Protein AF-0000000079569347 (afdb_homodimer)

pLDDT: mean 88.01, std 17.44, range [25.47, 98.62]

Sequence (508 aa):
MAQTDPQAAAAAAATPTTTPAMPAMPTMPTDDAAIAALTALLGGRDAVSILDLGGGTGVYAVPLARLGHRVDVLDQSPDALATLRRRAQSAGVDHLVHGQVADLDALDGPLAGRRDDVVLCHRVLEYVEDPLATLRAAAALLAPGGWMSVIAANRDGAVLSRIVSGRLGEAARIAAGDDAQGKSGRRFEIGQLEGLMAAAELQIDSARGLGLASELSPAEASTAEIKAVHEATCRRPALRDVSPFVHLIVRPAPMAQTDPQAAAAAAATPTTTPAMPAMPTMPTDDAAIAALTALLGGRDAVSILDLGGGTGVYAVPLARLGHRVDVLDQSPDALATLRRRAQSAGVDHLVHGQVADLDALDGPLAGRRDDVVLCHRVLEYVEDPLATLRAAAALLAPGGWMSVIAANRDGAVLSRIVSGRLGEAARIAAGDDAQGKSGRRFEIGQLEGLMAAAELQIDSARGLGLASELSPAEASTAEIKAVHEATCRRPALRDVSPFVHLIVRPAP

Solvent-accessible surface area (backbone atoms only — not comparable to full-atom values): 26622 Å² total; per-residue (Å²): 130,82,78,75,69,71,76,76,64,72,74,69,73,76,68,77,77,70,67,73,62,65,74,78,74,82,73,51,68,45,54,49,54,52,49,50,52,49,45,64,71,50,54,91,54,71,72,44,43,33,37,27,42,55,33,44,54,27,82,61,46,42,61,47,23,72,74,55,22,37,24,41,30,31,20,73,46,65,68,31,37,51,47,20,51,52,49,20,47,52,69,71,30,45,90,30,49,46,69,43,78,38,56,79,82,54,56,62,70,88,47,63,87,43,62,20,46,30,35,36,40,48,67,37,63,36,71,45,88,48,50,54,60,45,50,39,50,53,56,64,32,40,29,94,90,23,38,33,40,37,28,41,45,20,39,50,10,49,24,50,52,24,25,52,71,54,39,36,70,58,18,26,33,44,55,68,65,62,50,78,43,59,93,81,29,47,59,34,48,63,68,54,50,51,48,44,33,51,74,49,45,32,38,76,76,44,65,33,24,29,36,52,46,71,71,49,25,52,90,81,64,49,70,67,45,37,49,49,31,43,72,45,32,17,70,38,65,44,55,19,45,36,8,40,24,37,39,34,37,30,28,72,51,132,131,84,78,74,70,73,75,79,66,71,72,66,73,77,69,77,76,69,67,73,59,65,73,80,73,83,73,50,69,46,54,52,53,52,50,52,52,49,44,64,71,50,54,92,53,72,72,43,42,33,36,26,42,55,33,45,54,26,80,61,47,44,63,46,23,70,74,55,22,38,24,39,29,31,21,72,47,65,67,31,38,51,46,20,51,51,49,20,48,54,70,70,30,44,94,31,49,45,70,43,77,38,57,78,82,52,57,60,72,89,47,63,88,43,61,21,46,30,37,37,39,48,68,37,60,35,70,44,88,50,49,56,60,44,50,39,51,54,57,65,32,39,28,93,90,22,38,35,41,37,29,41,46,19,40,50,9,48,24,51,52,24,24,52,71,53,39,34,70,59,18,27,32,43,58,66,65,64,49,77,44,60,94,81,28,47,60,33,46,62,67,54,50,53,49,43,32,51,75,50,45,33,38,77,78,41,65,32,25,30,36,52,46,72,70,48,24,52,90,81,63,49,70,68,46,38,49,48,32,42,72,45,32,18,69,39,65,43,56,18,45,36,8,41,24,37,40,33,36,28,29,71,49,132

Secondary structure (DSSP, 8-state):
-----GGGSS------------------HHHHHHHHHHHHHHTTPPP-EEEEET-TTTTTHHHHHHTT-EEEEEES-HHHHHHHHHHHHHHT-TTTEEEEE--TT--TTTTTT--EEEEEEES-TTTSS-HHHHHHHHHTTEEEEEEEEEEEEBHHHHHHHHHHTT-HHHHHHHHTT----TTT---B-HHHHHHHHHHTTEEEEEEEEESHHHHHS-TT--HHHHHHHHHHHTT-HHHHTTSSEEEEEEEE--/-----GGGSS------------------HHHHHHHHHHHHHHTTPPP-EEEEET-TTTTTHHHHHHTT-EEEEEES-HHHHHHHHHHHHHHT-TTTEEEEE--TT--TTTTTT--EEEEEEES-TTTSS-HHHHHHHHHHTEEEEEEEEEEEEBHHHHHHHHHHTT-HHHHHHHHTT----TTT---B-HHHHHHHHHHTTEEEEEEEEESHHHHHS-TT--HHHHHHHHHHHTT-HHHHTTSSEEEEEEEE--

Radius of gyration: 31.96 Å; Cα contacts (8 Å, |Δi|>4): 952; chains: 2; bounding box: 66×131×98 Å

Organism: NCBI:txid1891644

Foldseek 3Di:
DPPPPVPVPPPPPPPPPPPPLPPDPDDALLLVVVLVVVCVVCPPPAAWEEEEEQCFQPSNPQVVLVVVYAYEYEHQDPVSVVNNCSNNVSSVRNVRYHYDYDDLLDLPDVLPPAETQEYEAEAPCQPHDDSLVSLLSRQNNHDVNHKYKYKFFALLLVLVLCVLVVVNVQSVCSVVVNDPSPPVGDHDQPVRVVVSCVSSQKDWPAKFAGCLCVRRPDPPDDSVRRVVVRVVQGRPVVSVRNHRMMITMIHHHD/DPPPPVPVPPPPPPPPPPPPLDPDPDDALLLVVVLVVVCVVCPPPAAWEEEEEQCFLPSNPQVVLVVVYAYEYEHQDPVSVVNNCSNNVSSVRNVRYHYDYDDLLDLPDVLPPAETQEYEAEAPCQPHDDSLVSLLSSQNNHDVNHKYKYKFFALLLVLVLCVLVVVNVQSVCSVVVNDPSPPVGDHDQPVRVVVSCVSSQKDWPAKFAGCLCVRRPDPPDDSVRRVVVRVVQGRPVVSVRNHRMMITMIHHHD

InterPro domains:
  IPR013217 Methyltransferase type 12 [PF08242] (51-147)
  IPR029063 S-adenosyl-L-methionine-dependent methyltransferase superfamily [G3DSA:3.40.50.150] (30-253)
  IPR029063 S-adenosyl-L-methionine-dependent methyltransferase superfamily [SSF53335] (33-212)

Structure (mmCIF, N/CA/C/O backbone):
data_AF-0000000079569347-model_v1
#
loop_
_entity.id
_entity.type
_entity.pdbx_description
1 polymer 'Methyltransferase domain-containing protein'
#
loop_
_atom_site.group_PDB
_atom_site.id
_atom_site.type_symbol
_atom_site.label_atom_id
_atom_site.label_alt_id
_atom_site.label_comp_id
_atom_site.label_asym_id
_atom_site.label_entity_id
_atom_site.label_seq_id
_atom_site.pdbx_PDB_ins_code
_atom_site.Cartn_x
_atom_site.Cartn_y
_atom_site.Cartn_z
_atom_site.occupancy
_atom_site.B_iso_or_equiv
_atom_site.auth_seq_id
_atom_site.auth_comp_id
_atom_site.auth_asym_id
_atom_site.auth_atom_id
_atom_site.pdbx_PDB_model_num
ATOM 1 N N . MET A 1 1 ? -42 64.312 49.156 1 25.47 1 MET A N 1
ATOM 2 C CA . MET A 1 1 ? -41.469 64.125 47.812 1 25.47 1 MET A CA 1
ATOM 3 C C . MET A 1 1 ? -40.125 63.406 47.875 1 25.47 1 MET A C 1
ATOM 5 O O . MET A 1 1 ? -39.125 63.938 48.312 1 25.47 1 MET A O 1
ATOM 9 N N . ALA A 1 2 ? -40.438 62.062 48.25 1 42.25 2 ALA A N 1
ATOM 10 C CA . ALA A 1 2 ? -39.406 61 48.375 1 42.25 2 ALA A CA 1
ATOM 11 C C . ALA A 1 2 ? -38.438 61.062 47.219 1 42.25 2 ALA A C 1
ATOM 13 O O . ALA A 1 2 ? -38.812 61.062 46.062 1 42.25 2 ALA A O 1
ATOM 14 N N . GLN A 1 3 ? -37.281 61.781 47.375 1 32.91 3 GLN A N 1
ATOM 15 C CA . GLN A 1 3 ? -36.219 61.938 46.406 1 32.91 3 GLN A CA 1
ATOM 16 C C . GLN A 1 3 ? -35.75 60.562 45.906 1 32.91 3 GLN A C 1
ATOM 18 O O . GLN A 1 3 ? -35.281 59.719 46.688 1 32.91 3 GLN A O 1
ATOM 23 N N . THR A 1 4 ? -36.406 60.031 44.875 1 41.34 4 THR A N 1
ATOM 24 C CA . THR A 1 4 ? -36.031 58.812 44.156 1 41.34 4 THR A CA 1
ATOM 25 C C . THR A 1 4 ? -34.594 58.938 43.625 1 41.34 4 THR A C 1
ATOM 27 O O . THR A 1 4 ? -34.281 59.875 42.906 1 41.34 4 THR A O 1
ATOM 30 N N . ASP A 1 5 ? -33.594 58.562 44.375 1 41.78 5 ASP A N 1
ATOM 31 C CA . ASP A 1 5 ? -32.188 58.594 44.062 1 41.78 5 ASP A CA 1
ATOM 32 C C . ASP A 1 5 ? -31.922 58 42.688 1 41.78 5 ASP A C 1
ATOM 34 O O . ASP A 1 5 ? -32.344 56.875 42.406 1 41.78 5 ASP A O 1
ATOM 38 N N . PRO A 1 6 ? -31.672 58.75 41.625 1 42.47 6 PRO A N 1
ATOM 39 C CA . PRO A 1 6 ? -31.406 58.375 40.25 1 42.47 6 PRO A CA 1
ATOM 40 C C . PRO A 1 6 ? -30.312 57.312 40.125 1 42.47 6 PRO A C 1
ATOM 42 O O . PRO A 1 6 ? -30.109 56.75 39.031 1 42.47 6 PRO A O 1
ATOM 45 N N . GLN A 1 7 ? -29.406 57.125 41.125 1 32.56 7 GLN A N 1
ATOM 46 C CA . GLN A 1 7 ? -28.266 56.25 40.875 1 32.56 7 GLN A CA 1
ATOM 47 C C . GLN A 1 7 ? -28.703 54.812 40.688 1 32.56 7 GLN A C 1
ATOM 49 O O . GLN A 1 7 ? -27.859 53.906 40.469 1 32.56 7 GLN A O 1
ATOM 54 N N . ALA A 1 8 ? -29.953 54.344 41.094 1 46.5 8 ALA A N 1
ATOM 55 C CA . ALA A 1 8 ? -30.359 52.969 40.906 1 46.5 8 ALA A CA 1
ATOM 56 C C . ALA A 1 8 ? -30.484 52.594 39.438 1 46.5 8 ALA A C 1
ATOM 58 O O . ALA A 1 8 ? -30.75 51.438 39.094 1 46.5 8 ALA A O 1
ATOM 59 N N . ALA A 1 9 ? -30.531 53.562 38.531 1 35.19 9 ALA A N 1
ATOM 60 C CA . ALA A 1 9 ? -30.781 53.156 37.125 1 35.19 9 ALA A CA 1
ATOM 61 C C . ALA A 1 9 ? -29.516 52.594 36.5 1 35.19 9 ALA A C 1
ATOM 63 O O . ALA A 1 9 ? -29.594 51.906 35.5 1 35.19 9 ALA A O 1
ATOM 64 N N . ALA A 1 10 ? -28.219 53.062 36.75 1 38.97 10 ALA A N 1
ATOM 65 C CA . ALA A 1 10 ? -27.125 52.812 35.844 1 38.97 10 ALA A CA 1
ATOM 66 C C . ALA A 1 10 ? -26.672 51.344 35.938 1 38.97 10 ALA A C 1
ATOM 68 O O . ALA A 1 10 ? -25.906 50.875 35.094 1 38.97 10 ALA A O 1
ATOM 69 N N . ALA A 1 11 ? -26.812 50.625 37 1 39.94 11 ALA A N 1
ATOM 70 C CA . ALA A 1 11 ? -26.094 49.344 37 1 39.94 11 ALA A CA 1
ATOM 71 C C . ALA A 1 11 ? -26.828 48.312 36.156 1 39.94 11 ALA A C 1
ATOM 73 O O . ALA A 1 11 ? -27.266 47.281 36.688 1 39.94 11 ALA A O 1
ATOM 74 N N . ALA A 1 12 ? -27.672 48.688 35.188 1 36.06 12 ALA A N 1
ATOM 75 C CA . ALA A 1 12 ? -28.094 47.531 34.406 1 36.06 12 ALA A CA 1
ATOM 76 C C . ALA A 1 12 ? -26.891 46.719 33.906 1 36.06 12 ALA A C 1
ATOM 78 O O . ALA A 1 12 ? -26.031 47.25 33.188 1 36.06 12 ALA A O 1
ATOM 79 N N . ALA A 1 13 ? -26.375 45.719 34.656 1 37.19 13 ALA A N 1
ATOM 80 C CA . ALA A 1 13 ? -25.359 44.719 34.312 1 37.19 13 ALA A CA 1
ATOM 81 C C . ALA A 1 13 ? -25.562 44.188 32.906 1 37.19 13 ALA A C 1
ATOM 83 O O . ALA A 1 13 ? -26.656 43.781 32.531 1 37.19 13 ALA A O 1
ATOM 84 N N . ALA A 1 14 ? -24.938 44.75 31.828 1 40.91 14 ALA A N 1
ATOM 85 C CA . ALA A 1 14 ? -24.812 44.094 30.531 1 40.91 14 ALA A CA 1
ATOM 86 C C . ALA A 1 14 ? -24.734 42.594 30.703 1 40.91 14 ALA A C 1
ATOM 88 O O . ALA A 1 14 ? -23.906 42.094 31.469 1 40.91 14 ALA A O 1
ATOM 89 N N . THR A 1 15 ? -25.797 41.844 30.625 1 42.12 15 THR A N 1
ATOM 90 C CA . THR A 1 15 ? -25.766 40.406 30.453 1 42.12 15 THR A CA 1
ATOM 91 C C . THR A 1 15 ? -24.688 40 29.453 1 42.12 15 THR A C 1
ATOM 93 O O . THR A 1 15 ? -24.609 40.562 28.359 1 42.12 15 THR A O 1
ATOM 96 N N . PRO A 1 16 ? -23.5 39.531 29.844 1 39.72 16 PRO A N 1
ATOM 97 C CA . PRO A 1 16 ? -22.562 39.031 28.844 1 39.72 16 PRO A CA 1
ATOM 98 C C . PRO A 1 16 ? -23.266 38.25 27.734 1 39.72 16 PRO A C 1
ATOM 100 O O . PRO A 1 16 ? -24.172 37.438 28.016 1 39.72 16 PRO A O 1
ATOM 103 N N . THR A 1 17 ? -23.734 38.844 26.641 1 40.16 17 THR A N 1
ATOM 104 C CA . THR A 1 17 ? -24.125 38.062 25.469 1 40.16 17 THR A CA 1
ATOM 105 C C . THR A 1 17 ? -23.203 36.844 25.328 1 40.16 17 THR A C 1
ATOM 107 O O . THR A 1 17 ? -22 37 25.094 1 40.16 17 THR A O 1
ATOM 110 N N . THR A 1 18 ? -23.375 35.781 26.031 1 40.34 18 THR A N 1
ATOM 111 C CA . THR A 1 18 ? -22.703 34.531 25.734 1 40.34 18 THR A CA 1
ATOM 112 C C . THR A 1 18 ? -22.781 34.219 24.25 1 40.34 18 THR A C 1
ATOM 114 O O . THR A 1 18 ? -23.875 33.969 23.719 1 40.34 18 THR A O 1
ATOM 117 N N . THR A 1 19 ? -22.125 34.875 23.406 1 41.91 19 THR A N 1
ATOM 118 C CA . THR A 1 19 ? -22.078 34.344 22.047 1 41.91 19 THR A CA 1
ATOM 119 C C . THR A 1 19 ? -22.078 32.844 22.047 1 41.91 19 THR A C 1
ATOM 121 O O . THR A 1 19 ? -21.281 32.188 22.766 1 41.91 19 THR A O 1
ATOM 124 N N . PRO A 1 20 ? -23.094 32.219 21.703 1 41 20 PRO A N 1
ATOM 125 C CA . PRO A 1 20 ? -23.109 30.75 21.703 1 41 20 PRO A CA 1
ATOM 126 C C . PRO A 1 20 ? -21.797 30.156 21.188 1 41 20 PRO A C 1
ATOM 128 O O . PRO A 1 20 ? -21.156 30.719 20.297 1 41 20 PRO A O 1
ATOM 131 N N . ALA A 1 21 ? -21.047 29.5 21.984 1 43.12 21 ALA A N 1
ATOM 132 C CA . ALA A 1 21 ? -19.875 28.734 21.578 1 43.12 21 ALA A CA 1
ATOM 133 C C . ALA A 1 21 ? -20.109 28.031 20.234 1 43.12 21 ALA A C 1
ATOM 135 O O . ALA A 1 21 ? -21.141 27.375 20.047 1 43.12 21 ALA A O 1
ATOM 136 N N . MET A 1 22 ? -19.719 28.578 19.109 1 44.03 22 MET A N 1
ATOM 137 C CA . MET A 1 22 ? -19.781 27.828 17.844 1 44.03 22 MET A CA 1
ATOM 138 C C . MET A 1 22 ? -19.391 26.375 18.062 1 44.03 22 MET A C 1
ATOM 140 O O . MET A 1 22 ? -18.422 26.078 18.75 1 44.03 22 MET A O 1
ATOM 144 N N . PRO A 1 23 ? -20.25 25.469 17.766 1 45.91 23 PRO A N 1
ATOM 145 C CA . PRO A 1 23 ? -19.875 24.062 17.922 1 45.91 23 PRO A CA 1
ATOM 146 C C . PRO A 1 23 ? -18.531 23.734 17.281 1 45.91 23 PRO A C 1
ATOM 148 O O . PRO A 1 23 ? -18.141 24.375 16.297 1 45.91 23 PRO A O 1
ATOM 151 N N . ALA A 1 24 ? -17.656 23.172 17.984 1 49.75 24 ALA A N 1
ATOM 152 C CA . ALA A 1 24 ? -16.375 22.672 17.484 1 49.75 24 ALA A CA 1
ATOM 153 C C . ALA A 1 24 ? -16.562 21.984 16.125 1 49.75 24 ALA A C 1
ATOM 155 O O . ALA A 1 24 ? -17.5 21.219 15.93 1 49.75 24 ALA A O 1
ATOM 156 N N . MET A 1 25 ? -16.188 22.5 15.023 1 51.81 25 MET A N 1
ATOM 157 C CA . MET A 1 25 ? -16.234 21.844 13.719 1 51.81 25 MET A CA 1
ATOM 158 C C . MET A 1 25 ? -15.578 20.469 13.773 1 51.81 25 MET A C 1
ATOM 160 O O . MET A 1 25 ? -14.477 20.328 14.312 1 51.81 25 MET A O 1
ATOM 164 N N . PRO A 1 26 ? -16.375 19.438 13.531 1 56 26 PRO A N 1
ATOM 165 C CA . PRO A 1 26 ? -15.82 18.078 13.578 1 56 26 PRO A CA 1
ATOM 166 C C . PRO A 1 26 ? -14.555 17.922 12.734 1 56 26 PRO A C 1
ATOM 168 O O . PRO A 1 26 ? -14.5 18.406 11.602 1 56 26 PRO A O 1
ATOM 171 N N . THR A 1 27 ? -13.523 17.672 13.445 1 70.25 27 THR A N 1
ATOM 172 C CA . THR A 1 27 ? -12.281 17.375 12.75 1 70.25 27 THR A CA 1
ATOM 173 C C . THR A 1 27 ? -12.375 16.031 12.031 1 70.25 27 THR A C 1
ATOM 175 O O . THR A 1 27 ? -13.164 15.164 12.414 1 70.25 27 THR A O 1
ATOM 178 N N . MET A 1 28 ? -11.727 15.953 10.93 1 85.56 28 MET A N 1
ATOM 179 C CA . MET A 1 28 ? -11.594 14.68 10.219 1 85.56 28 MET A CA 1
ATOM 180 C C . MET A 1 28 ? -10.656 13.734 10.961 1 85.56 28 MET A C 1
ATOM 182 O O . MET A 1 28 ? -9.656 14.172 11.531 1 85.56 28 MET A O 1
ATOM 186 N N . PRO A 1 29 ? -11.031 12.523 11 1 88.06 29 PRO A N 1
ATOM 187 C CA . PRO A 1 29 ? -10.172 11.555 11.688 1 88.06 29 PRO A CA 1
ATOM 188 C C . PRO A 1 29 ? -8.711 11.648 11.258 1 88.06 29 PRO A C 1
ATOM 190 O O . PRO A 1 29 ? -7.809 11.438 12.07 1 88.06 29 PRO A O 1
ATOM 193 N N . THR A 1 30 ? -8.469 11.969 10.031 1 91.12 30 THR A N 1
ATOM 194 C CA . THR A 1 30 ? -7.117 12.164 9.523 1 91.12 30 THR A CA 1
ATOM 195 C C . THR A 1 30 ? -6.395 13.258 10.297 1 91.12 30 THR A C 1
ATOM 197 O O . THR A 1 30 ? -5.25 13.078 10.719 1 91.12 30 THR A O 1
ATOM 200 N N . ASP A 1 31 ? -7.078 14.336 10.539 1 94.31 31 ASP A N 1
ATOM 201 C CA . ASP A 1 31 ? -6.5 15.453 11.281 1 94.31 31 ASP A CA 1
ATOM 202 C C . ASP A 1 31 ? -6.328 15.109 12.758 1 94.31 31 ASP A C 1
ATOM 204 O O . ASP A 1 31 ? -5.34 15.492 13.383 1 94.31 31 ASP A O 1
ATOM 208 N N . ASP A 1 32 ? -7.293 14.367 13.266 1 94.25 32 ASP A N 1
ATOM 209 C CA . ASP A 1 32 ? -7.188 13.938 14.656 1 94.25 32 ASP A CA 1
ATOM 210 C C . ASP A 1 32 ? -5.91 13.133 14.891 1 94.25 32 ASP A C 1
ATOM 212 O O . ASP A 1 32 ? -5.234 13.312 15.906 1 94.25 32 ASP A O 1
ATOM 216 N N . ALA A 1 33 ? -5.609 12.273 13.984 1 95.88 33 ALA A N 1
ATOM 217 C CA . ALA A 1 33 ? -4.418 11.438 14.102 1 95.88 33 ALA A CA 1
ATOM 218 C C . ALA A 1 33 ? -3.148 12.289 14.062 1 95.88 33 ALA A C 1
ATOM 220 O O . ALA A 1 33 ? -2.215 12.047 14.836 1 95.88 33 ALA A O 1
ATOM 221 N N . ALA A 1 34 ? -3.117 13.25 13.195 1 96.62 34 ALA A N 1
ATOM 222 C CA . ALA A 1 34 ? -1.962 14.141 13.102 1 96.62 34 ALA A CA 1
ATOM 223 C C . ALA A 1 34 ? -1.82 14.992 14.359 1 96.62 34 ALA A C 1
ATOM 225 O O . ALA A 1 34 ? -0.712 15.18 14.867 1 96.62 34 ALA A O 1
ATOM 226 N N . ILE A 1 35 ? -2.945 15.5 14.875 1 95.81 35 ILE A N 1
ATOM 227 C CA . ILE A 1 35 ? -2.941 16.312 16.094 1 95.81 35 ILE A CA 1
ATOM 228 C C . ILE A 1 35 ? -2.447 15.461 17.266 1 95.81 35 ILE A C 1
ATOM 230 O O . ILE A 1 35 ? -1.66 15.938 18.094 1 95.81 35 ILE A O 1
ATOM 234 N N . ALA A 1 36 ? -2.887 14.211 17.328 1 94.75 36 ALA A N 1
ATOM 235 C CA . ALA A 1 36 ? -2.422 13.312 18.375 1 94.75 36 ALA A CA 1
ATOM 236 C C . ALA A 1 36 ? -0.91 13.117 18.312 1 94.75 36 ALA A C 1
ATOM 238 O O . ALA A 1 36 ? -0.232 13.117 19.344 1 94.75 36 ALA A O 1
ATOM 239 N N . ALA A 1 37 ? -0.398 12.977 17.125 1 95.06 37 ALA A N 1
ATOM 240 C CA . ALA A 1 37 ? 1.043 12.812 16.953 1 95.06 37 ALA A CA 1
ATOM 241 C C . ALA A 1 37 ? 1.795 14.062 17.391 1 95.06 37 ALA A C 1
ATOM 243 O O . ALA A 1 37 ? 2.828 13.969 18.062 1 95.06 37 ALA A O 1
ATOM 244 N N . LEU A 1 38 ? 1.247 15.219 17.078 1 95.12 38 LEU A N 1
ATOM 245 C CA . LEU A 1 38 ? 1.857 16.484 17.469 1 95.12 38 LEU A CA 1
ATOM 246 C C . LEU A 1 38 ? 1.774 16.672 18.969 1 95.12 38 LEU A C 1
ATOM 248 O O . LEU A 1 38 ? 2.727 17.156 19.594 1 95.12 38 LEU A O 1
ATOM 252 N N . THR A 1 39 ? 0.641 16.281 19.516 1 93.56 39 THR A N 1
ATOM 253 C CA . THR A 1 39 ? 0.468 16.375 20.953 1 93.56 39 THR A CA 1
ATOM 254 C C . THR A 1 39 ? 1.497 15.508 21.672 1 93.56 39 THR A C 1
ATOM 256 O O . THR A 1 39 ? 2.086 15.93 22.672 1 93.56 39 THR A O 1
ATOM 259 N N . ALA A 1 40 ? 1.694 14.312 21.172 1 91.25 40 ALA A N 1
ATOM 260 C CA . ALA A 1 40 ? 2.682 13.414 21.766 1 91.25 40 ALA A CA 1
ATOM 261 C C . ALA A 1 40 ? 4.09 13.984 21.641 1 91.25 40 ALA A C 1
ATOM 263 O O . ALA A 1 40 ? 4.906 13.844 22.547 1 91.25 40 ALA A O 1
ATOM 264 N N . LEU A 1 41 ? 4.344 14.617 20.531 1 88.88 41 LEU A N 1
ATOM 265 C CA . LEU A 1 41 ? 5.652 15.195 20.266 1 88.88 41 LEU A CA 1
ATOM 266 C C . LEU A 1 41 ? 5.918 16.391 21.188 1 88.88 41 LEU A C 1
ATOM 268 O O . LEU A 1 41 ? 7.027 16.547 21.703 1 88.88 41 LEU A O 1
ATOM 272 N N . LEU A 1 42 ? 4.871 17.188 21.438 1 88.88 42 LEU A N 1
ATOM 273 C CA . LEU A 1 42 ? 5.012 18.453 22.156 1 88.88 42 LEU A CA 1
ATOM 274 C C . LEU A 1 42 ? 4.672 18.281 23.641 1 88.88 42 LEU A C 1
ATOM 276 O O . LEU A 1 42 ? 4.918 19.188 24.438 1 88.88 42 LEU A O 1
ATOM 280 N N . GLY A 1 43 ? 4.031 17.109 23.828 1 76 43 GLY A N 1
ATOM 281 C CA . GLY A 1 43 ? 3.537 16.891 25.172 1 76 43 GLY A CA 1
ATOM 282 C C . GLY A 1 43 ? 4.609 17.031 26.234 1 76 43 GLY A C 1
ATOM 283 O O . GLY A 1 43 ? 5.734 16.562 26.062 1 76 43 GLY A O 1
ATOM 284 N N . GLY A 1 44 ? 4.164 17.688 27.281 1 72.62 44 GLY A N 1
ATOM 285 C CA . GLY A 1 44 ? 5.008 17.891 28.438 1 72.62 44 GLY A CA 1
ATOM 286 C C . GLY A 1 44 ? 5.953 19.062 28.297 1 72.62 44 GLY A C 1
ATOM 287 O O . GLY A 1 44 ? 6.695 19.391 29.234 1 72.62 44 GLY A O 1
ATOM 288 N N . ARG A 1 45 ? 5.957 19.547 27.125 1 76.94 45 ARG A N 1
ATOM 289 C CA . ARG A 1 45 ? 6.809 20.719 26.922 1 76.94 45 ARG A CA 1
ATOM 290 C C . ARG A 1 45 ? 6.109 21.984 27.375 1 76.94 45 ARG A C 1
ATOM 292 O O . ARG A 1 45 ? 4.879 22.047 27.422 1 76.94 45 ARG A O 1
ATOM 299 N N . ASP A 1 46 ? 6.906 22.844 27.734 1 83.94 46 ASP A N 1
ATOM 300 C CA . ASP A 1 46 ? 6.41 24.203 27.938 1 83.94 46 ASP A CA 1
ATOM 301 C C . ASP A 1 46 ? 5.848 24.781 26.625 1 83.94 46 ASP A C 1
ATOM 303 O O . ASP A 1 46 ? 6.02 24.188 25.562 1 83.94 46 ASP A O 1
ATOM 307 N N . ALA A 1 47 ? 5.188 25.906 26.75 1 91 47 ALA A N 1
ATOM 308 C CA . ALA A 1 47 ? 4.617 26.625 25.609 1 91 47 ALA A CA 1
ATOM 309 C C . ALA A 1 47 ? 5.664 26.844 24.531 1 91 47 ALA A C 1
ATOM 311 O O . ALA A 1 47 ? 6.773 27.297 24.812 1 91 47 ALA A O 1
ATOM 312 N N . VAL A 1 48 ? 5.266 26.359 23.359 1 94.69 48 VAL A N 1
ATOM 313 C CA . VAL A 1 48 ? 6.184 26.531 22.25 1 94.69 48 VAL A CA 1
ATOM 314 C C . VAL A 1 48 ? 5.539 27.422 21.188 1 94.69 48 VAL A C 1
ATOM 316 O O . VAL A 1 48 ? 4.324 27.625 21.203 1 94.69 48 VAL A O 1
ATOM 319 N N . SER A 1 49 ? 6.379 28.016 20.359 1 97.06 49 SER A N 1
ATOM 320 C CA . SER A 1 49 ? 5.906 28.812 19.234 1 97.06 49 SER A CA 1
ATOM 321 C C . SER A 1 49 ? 5.703 27.938 18 1 97.06 49 SER A C 1
ATOM 323 O O . SER A 1 49 ? 6.586 27.156 17.625 1 97.06 49 SER A O 1
ATOM 325 N N . ILE A 1 50 ? 4.508 28 17.391 1 98 50 ILE A N 1
ATOM 326 C CA . ILE A 1 50 ? 4.148 27.203 16.234 1 98 50 ILE A CA 1
ATOM 327 C C . ILE A 1 50 ? 3.75 28.125 15.078 1 98 50 ILE A C 1
ATOM 329 O O . ILE A 1 50 ? 2.947 29.047 15.258 1 98 50 ILE A O 1
ATOM 333 N N . LEU A 1 51 ? 4.383 27.922 13.969 1 98 51 LEU A N 1
ATOM 334 C CA . LEU A 1 51 ? 3.959 28.578 12.742 1 98 51 LEU A CA 1
ATOM 335 C C . LEU A 1 51 ? 3.199 27.609 11.836 1 98 51 LEU A C 1
ATOM 337 O O . LEU A 1 51 ? 3.736 26.562 11.445 1 98 51 LEU A O 1
ATOM 341 N N . ASP A 1 52 ? 1.963 27.938 11.531 1 98.31 52 ASP A N 1
ATOM 342 C CA . ASP A 1 52 ? 1.107 27.094 10.703 1 98.31 52 ASP A CA 1
ATOM 343 C C . ASP A 1 52 ? 0.942 27.703 9.305 1 98.31 52 ASP A C 1
ATOM 345 O O . ASP A 1 52 ? 0.154 28.625 9.109 1 98.31 52 ASP A O 1
ATOM 349 N N . LEU A 1 53 ? 1.679 27.109 8.344 1 97.31 53 LEU A N 1
ATOM 350 C CA . LEU A 1 53 ? 1.601 27.578 6.965 1 97.31 53 LEU A CA 1
ATOM 351 C C . LEU A 1 53 ? 0.346 27.031 6.285 1 97.31 53 LEU A C 1
ATOM 353 O O . LEU A 1 53 ? 0.136 25.828 6.23 1 97.31 53 LEU A O 1
ATOM 357 N N . GLY A 1 54 ? -0.423 27.938 5.754 1 96.62 54 GLY A N 1
ATOM 358 C CA . GLY A 1 54 ? -1.679 27.5 5.164 1 96.62 54 GLY A CA 1
ATOM 359 C C . GLY A 1 54 ? -2.654 26.938 6.18 1 96.62 54 GLY A C 1
ATOM 360 O O . GLY A 1 54 ? -3.33 25.938 5.91 1 96.62 54 GLY A O 1
ATOM 361 N N . GLY A 1 55 ? -2.748 27.516 7.297 1 96.75 55 GLY A N 1
ATOM 362 C CA . GLY A 1 55 ? -3.479 26.953 8.414 1 96.75 55 GLY A CA 1
ATOM 363 C C . GLY A 1 55 ? -4.98 27.125 8.305 1 96.75 55 GLY A C 1
ATOM 364 O O . GLY A 1 55 ? -5.742 26.516 9.062 1 96.75 55 GLY A O 1
ATOM 365 N N . GLY A 1 56 ? -5.383 28 7.383 1 95.19 56 GLY A N 1
ATOM 366 C CA . GLY A 1 56 ? -6.789 28.156 7.051 1 95.19 56 GLY A CA 1
ATOM 367 C C . GLY A 1 56 ? -7.656 28.484 8.25 1 95.19 56 GLY A C 1
ATOM 368 O O . GLY A 1 56 ? -7.367 29.422 8.992 1 95.19 56 GLY A O 1
ATOM 369 N N . THR A 1 57 ? -8.641 27.609 8.484 1 95.25 57 THR A N 1
ATOM 370 C CA . THR A 1 57 ? -9.664 27.891 9.484 1 95.25 57 THR A CA 1
ATOM 371 C C . THR A 1 57 ? -9.203 27.453 10.875 1 95.25 57 THR A C 1
ATOM 373 O O . THR A 1 57 ? -9.977 27.484 11.836 1 95.25 57 THR A O 1
ATOM 376 N N . GLY A 1 58 ? -8.047 26.953 10.984 1 96.94 58 GLY A N 1
ATOM 377 C CA . GLY A 1 58 ? -7.457 26.703 12.289 1 96.94 58 GLY A CA 1
ATOM 378 C C . GLY A 1 58 ? -7.676 25.281 12.781 1 96.94 58 GLY A C 1
ATOM 379 O O . GLY A 1 58 ? -7.758 25.047 13.984 1 96.94 58 GLY A O 1
ATOM 380 N N . VAL A 1 59 ? -7.719 24.312 11.867 1 95.44 59 VAL A N 1
ATOM 381 C CA . VAL A 1 59 ? -7.945 22.906 12.203 1 95.44 59 VAL A CA 1
ATOM 382 C C . VAL A 1 59 ? -6.867 22.422 13.18 1 95.44 59 VAL A C 1
ATOM 384 O O . VAL A 1 59 ? -7.16 21.688 14.125 1 95.44 59 VAL A O 1
ATOM 387 N N . TYR A 1 60 ? -5.656 22.844 13 1 96.88 60 TYR A N 1
ATOM 388 C CA . TYR A 1 60 ? -4.547 22.453 13.867 1 96.88 60 TYR A CA 1
ATOM 389 C C . TYR A 1 60 ? -4.254 23.516 14.906 1 96.88 60 TYR A C 1
ATOM 391 O O . TYR A 1 60 ? -3.945 23.219 16.062 1 96.88 60 TYR A O 1
ATOM 399 N N . ALA A 1 61 ? -4.426 24.781 14.516 1 97.62 61 ALA A N 1
ATOM 400 C CA . ALA A 1 61 ? -4.031 25.906 15.359 1 97.62 61 ALA A CA 1
ATOM 401 C C . ALA A 1 61 ? -4.828 25.922 16.656 1 97.62 61 ALA A C 1
ATOM 403 O O . ALA A 1 61 ? -4.258 26.047 17.75 1 97.62 61 ALA A O 1
ATOM 404 N N . VAL A 1 62 ? -6.102 25.703 16.594 1 96.69 62 VAL A N 1
ATOM 405 C CA . VAL A 1 62 ? -6.977 25.875 17.75 1 96.69 62 VAL A CA 1
ATOM 406 C C . VAL A 1 62 ? -6.719 24.766 18.766 1 96.69 62 VAL A C 1
ATOM 408 O O . VAL A 1 62 ? -6.441 25.031 19.938 1 96.69 62 VAL A O 1
ATOM 411 N N . PRO A 1 63 ? -6.727 23.469 18.328 1 94.81 63 PRO A N 1
ATOM 412 C CA . PRO A 1 63 ? -6.434 22.422 19.297 1 94.81 63 PRO A CA 1
ATOM 413 C C . PRO A 1 63 ? -5.047 22.547 19.922 1 94.81 63 PRO A C 1
ATOM 415 O O . PRO A 1 63 ? -4.867 22.266 21.109 1 94.81 63 PRO A O 1
ATOM 418 N N . LEU A 1 64 ? -4.043 22.938 19.219 1 95.69 64 LEU A N 1
ATOM 419 C CA . LEU A 1 64 ? -2.691 23.062 19.75 1 95.69 64 LEU A CA 1
ATOM 420 C C . LEU A 1 64 ? -2.598 24.234 20.719 1 95.69 64 LEU A C 1
ATOM 422 O O .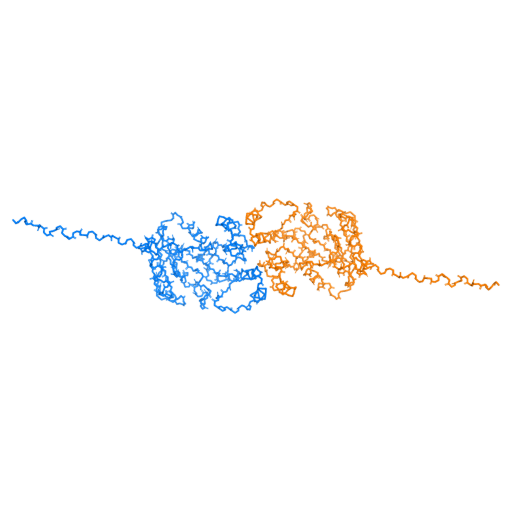 LEU A 1 64 ? -1.87 24.172 21.703 1 95.69 64 LEU A O 1
ATOM 426 N N . ALA A 1 65 ? -3.352 25.312 20.391 1 96.62 65 ALA A N 1
ATOM 427 C CA . ALA A 1 65 ? -3.418 26.438 21.312 1 96.62 65 ALA A CA 1
ATOM 428 C C . ALA A 1 65 ? -4.082 26.047 22.625 1 96.62 65 ALA A C 1
ATOM 430 O O . ALA A 1 65 ? -3.693 26.516 23.703 1 96.62 65 ALA A O 1
ATOM 431 N N . ARG A 1 66 ? -5.055 25.156 22.531 1 93.94 66 ARG A N 1
ATOM 432 C CA . ARG A 1 66 ? -5.727 24.672 23.734 1 93.94 66 ARG A CA 1
ATOM 433 C C . ARG A 1 66 ? -4.754 23.938 24.656 1 93.94 66 ARG A C 1
ATOM 435 O O . ARG A 1 66 ? -4.984 23.844 25.859 1 93.94 66 ARG A O 1
ATOM 442 N N . LEU A 1 67 ? -3.688 23.453 24.109 1 93 67 LEU A N 1
ATOM 443 C CA . LEU A 1 67 ? -2.656 22.781 24.891 1 93 67 LEU A CA 1
ATOM 444 C C . LEU A 1 67 ? -1.681 23.797 25.484 1 93 67 LEU A C 1
ATOM 446 O O . LEU A 1 67 ? -0.746 23.422 26.188 1 93 67 LEU A O 1
ATOM 450 N N . GLY A 1 68 ? -1.85 25.078 25.125 1 94.38 68 GLY A N 1
ATOM 451 C CA . GLY A 1 68 ? -1.053 26.141 25.719 1 94.38 68 GLY A CA 1
ATOM 452 C C . GLY A 1 68 ? 0.004 26.703 24.797 1 94.38 68 GLY A C 1
ATOM 453 O O . GLY A 1 68 ? 0.803 27.547 25.188 1 94.38 68 GLY A O 1
ATOM 454 N N . HIS A 1 69 ? 0.035 26.281 23.547 1 96.94 69 HIS A N 1
ATOM 455 C CA . HIS A 1 69 ? 1.054 26.719 22.594 1 96.94 69 HIS A CA 1
ATOM 456 C C . HIS A 1 69 ? 0.612 27.969 21.859 1 96.94 69 HIS A C 1
ATOM 458 O O . HIS A 1 69 ? -0.586 28.219 21.703 1 96.94 69 HIS A O 1
ATOM 464 N N . ARG A 1 70 ? 1.526 28.828 21.5 1 97.62 70 ARG A N 1
ATOM 465 C CA . ARG A 1 70 ? 1.244 29.984 20.656 1 97.62 70 ARG A CA 1
ATOM 466 C C . ARG A 1 70 ? 1.32 29.625 19.188 1 97.62 70 ARG A C 1
ATOM 468 O O . ARG A 1 70 ? 2.318 29.062 18.719 1 97.62 70 ARG A O 1
ATOM 475 N N . VAL A 1 71 ? 0.255 29.891 18.484 1 98.31 71 VAL A N 1
ATOM 476 C CA . VAL A 1 71 ? 0.204 29.484 17.078 1 98.31 71 VAL A CA 1
ATOM 477 C C . VAL A 1 71 ? -0.042 30.688 16.188 1 98.31 71 VAL A C 1
ATOM 479 O O . VAL A 1 71 ? -1.049 31.391 16.344 1 98.31 71 VAL A O 1
ATOM 482 N N . ASP A 1 72 ? 0.856 31.016 15.328 1 98.19 72 ASP A N 1
ATOM 483 C CA . ASP A 1 72 ? 0.655 31.984 14.25 1 98.19 72 ASP A CA 1
ATOM 484 C C . ASP A 1 72 ? 0.257 31.266 12.953 1 98.19 72 ASP A C 1
ATOM 486 O O . ASP A 1 72 ? 0.946 30.344 12.508 1 98.19 72 ASP A O 1
ATOM 490 N N . VAL A 1 73 ? -0.849 31.703 12.344 1 98.19 73 VAL A N 1
ATOM 491 C CA . VAL A 1 73 ? -1.386 31.062 11.148 1 98.19 73 VAL A CA 1
ATOM 492 C C . VAL A 1 73 ? -1.217 32 9.945 1 98.19 73 VAL A C 1
ATOM 494 O O . VAL A 1 73 ? -1.646 33.156 9.984 1 98.19 73 VAL A O 1
ATOM 497 N N . LEU A 1 74 ? -0.554 31.469 8.938 1 96.69 74 LEU A N 1
ATOM 498 C CA . LEU A 1 74 ? -0.479 32.188 7.664 1 96.69 74 LEU A CA 1
ATOM 499 C C . LEU A 1 74 ? -1.39 31.531 6.629 1 96.69 74 LEU A C 1
ATOM 501 O O . LEU A 1 74 ? -1.374 30.297 6.461 1 96.69 74 LEU A O 1
ATOM 505 N N . ASP A 1 75 ? -2.201 32.312 5.984 1 96.31 75 ASP A N 1
ATOM 506 C CA . ASP A 1 75 ? -3.07 31.812 4.922 1 96.31 75 ASP A CA 1
ATOM 507 C C . ASP A 1 75 ? -3.404 32.906 3.92 1 96.31 75 ASP A C 1
ATOM 509 O O . ASP A 1 75 ? -3.463 34.094 4.281 1 96.31 75 ASP A O 1
ATOM 513 N N . GLN A 1 76 ? -3.621 32.5 2.693 1 93.94 76 GLN A N 1
ATOM 514 C CA . GLN A 1 76 ? -3.922 33.469 1.647 1 93.94 76 GLN A CA 1
ATOM 515 C C . GLN A 1 76 ? -5.371 33.938 1.73 1 93.94 76 GLN A C 1
ATOM 517 O O . GLN A 1 76 ? -5.723 34.969 1.19 1 93.94 76 GLN A O 1
ATOM 522 N N . SER A 1 77 ? -6.207 33.188 2.381 1 95.69 77 SER A N 1
ATOM 523 C CA . SER A 1 77 ? -7.641 33.469 2.383 1 95.69 77 SER A CA 1
ATOM 524 C C . SER A 1 77 ? -8.047 34.281 3.605 1 95.69 77 SER A C 1
ATOM 526 O O . SER A 1 77 ? -8.125 33.75 4.715 1 95.69 77 SER A O 1
ATOM 528 N N . PRO A 1 78 ? -8.477 35.531 3.416 1 96.19 78 PRO A N 1
ATOM 529 C CA . PRO A 1 78 ? -8.984 36.312 4.547 1 96.19 78 PRO A CA 1
ATOM 530 C C . PRO A 1 78 ? -10.227 35.719 5.18 1 96.19 78 PRO A C 1
ATOM 532 O O . PRO A 1 78 ? -10.438 35.844 6.387 1 96.19 78 PRO A O 1
ATOM 535 N N . ASP A 1 79 ? -10.992 35.094 4.301 1 96.88 79 ASP A N 1
ATOM 536 C CA . ASP A 1 79 ? -12.203 34.438 4.809 1 96.88 79 ASP A CA 1
ATOM 537 C C . ASP A 1 79 ? -11.859 33.312 5.754 1 96.88 79 ASP A C 1
ATOM 539 O O . ASP A 1 79 ? -12.477 33.156 6.809 1 96.88 79 ASP A O 1
ATOM 543 N N . ALA A 1 80 ? -10.867 32.5 5.422 1 96.38 80 ALA A N 1
ATOM 544 C CA . ALA A 1 80 ? -10.422 31.422 6.289 1 96.38 80 ALA A CA 1
ATOM 545 C C . ALA A 1 80 ? -9.883 31.953 7.613 1 96.38 80 ALA A C 1
ATOM 547 O O . ALA A 1 80 ? -10.188 31.422 8.68 1 96.38 80 ALA A O 1
ATOM 548 N N . LEU A 1 81 ? -9.195 33.031 7.547 1 97.25 81 LEU A N 1
ATOM 549 C CA . LEU A 1 81 ? -8.602 33.625 8.742 1 97.25 81 LEU A CA 1
ATOM 550 C C . LEU A 1 81 ? -9.664 34.25 9.641 1 97.25 81 LEU A C 1
ATOM 552 O O . LEU A 1 81 ? -9.531 34.25 10.867 1 97.25 81 LEU A O 1
ATOM 556 N N . ALA A 1 82 ? -10.719 34.75 9.062 1 97.44 82 ALA A N 1
ATOM 557 C CA . ALA A 1 82 ? -11.844 35.219 9.852 1 97.44 82 ALA A CA 1
ATOM 558 C C . ALA A 1 82 ? -12.508 34.094 10.625 1 97.44 82 ALA A C 1
ATOM 560 O O . ALA A 1 82 ? -12.836 34.25 11.805 1 97.44 82 ALA A O 1
ATOM 561 N N . THR A 1 83 ? -12.641 33 9.883 1 96.62 83 THR A N 1
ATOM 562 C CA . THR A 1 83 ? -13.18 31.797 10.523 1 96.62 83 THR A CA 1
ATOM 563 C C . THR A 1 83 ? -12.258 31.328 11.648 1 96.62 83 THR A C 1
ATOM 565 O O . THR A 1 83 ? -12.719 30.953 12.727 1 96.62 83 THR A O 1
ATOM 568 N N . LEU A 1 84 ? -10.992 31.406 11.453 1 97.25 84 LEU A N 1
ATOM 569 C CA . LEU A 1 84 ? -10 31.062 12.461 1 97.25 84 LEU A CA 1
ATOM 570 C C . LEU A 1 84 ? -10.203 31.906 13.727 1 97.25 84 LEU A C 1
ATOM 572 O O . LEU A 1 84 ? -10.219 31.359 14.836 1 97.25 84 LEU A O 1
ATOM 576 N N . ARG A 1 85 ? -10.352 33.156 13.57 1 97.19 85 ARG A N 1
ATOM 577 C CA . ARG A 1 85 ? -10.516 34.062 14.703 1 97.19 85 ARG A CA 1
ATOM 578 C C . ARG A 1 85 ? -11.758 33.719 15.523 1 97.19 85 ARG A C 1
ATOM 580 O O . ARG A 1 85 ? -11.695 33.656 16.75 1 97.19 85 ARG A O 1
ATOM 587 N N . ARG A 1 86 ? -12.805 33.406 14.812 1 96.88 86 ARG A N 1
ATOM 588 C CA . ARG A 1 86 ? -14.047 33.062 15.477 1 96.88 86 ARG A CA 1
ATOM 589 C C . ARG A 1 86 ? -13.883 31.734 16.25 1 96.88 86 ARG A C 1
ATOM 591 O O . ARG A 1 86 ? -14.344 31.625 17.375 1 96.88 86 ARG A O 1
ATOM 598 N N . ARG A 1 87 ? -13.195 30.844 15.641 1 96.12 87 ARG A N 1
ATOM 599 C CA . ARG A 1 87 ? -12.969 29.547 16.281 1 96.12 87 ARG A CA 1
ATOM 600 C C . ARG A 1 87 ? -12.078 29.688 17.5 1 96.12 87 ARG A C 1
ATOM 602 O O . ARG A 1 87 ? -12.336 29.062 18.531 1 96.12 87 ARG A O 1
ATOM 609 N N . ALA A 1 88 ? -11.086 30.453 17.375 1 97.38 88 ALA A N 1
ATOM 610 C CA . ALA A 1 88 ? -10.18 30.672 18.484 1 97.38 88 ALA A CA 1
ATOM 611 C C . ALA A 1 88 ? -10.891 31.359 19.656 1 97.38 88 ALA A C 1
ATOM 613 O O . ALA A 1 88 ? -10.688 30.984 20.812 1 97.38 88 ALA A O 1
ATOM 614 N N . GLN A 1 89 ? -11.719 32.281 19.359 1 97.31 89 GLN A N 1
ATOM 615 C CA . GLN A 1 89 ? -12.5 32.969 20.375 1 97.31 89 GLN A CA 1
ATOM 616 C C . GLN A 1 89 ? -13.453 32.031 21.078 1 97.31 89 GLN A C 1
ATOM 618 O O . GLN A 1 89 ? -13.516 31.984 22.312 1 97.31 89 GLN A O 1
ATOM 623 N N . SER A 1 90 ? -14.141 31.266 20.234 1 95.75 90 SER A N 1
ATOM 624 C CA . SER A 1 90 ? -15.094 30.312 20.781 1 95.75 90 SER A CA 1
ATOM 625 C C . SER A 1 90 ? -14.406 29.297 21.703 1 95.75 90 SER A C 1
ATOM 627 O O . SER A 1 90 ? -15 28.828 22.672 1 95.75 90 SER A O 1
ATOM 629 N N . ALA A 1 91 ? -13.156 29.031 21.422 1 95.94 91 ALA A N 1
ATOM 630 C CA . ALA A 1 91 ? -12.406 28.031 22.188 1 95.94 91 ALA A CA 1
ATOM 631 C C . ALA A 1 91 ? -11.688 28.688 23.359 1 95.94 91 ALA A C 1
ATOM 633 O O . ALA A 1 91 ? -11.078 27.984 24.188 1 95.94 91 ALA A O 1
ATOM 634 N N . GLY A 1 92 ? -11.703 29.984 23.453 1 96.62 92 GLY A N 1
ATOM 635 C CA . GLY A 1 92 ? -11.086 30.719 24.547 1 96.62 92 GLY A CA 1
ATOM 636 C C . GLY A 1 92 ? -9.578 30.812 24.422 1 96.62 92 GLY A C 1
ATOM 637 O O . GLY A 1 92 ? -8.867 30.891 25.422 1 96.62 92 GLY A O 1
ATOM 638 N N . VAL A 1 93 ? -9.117 30.703 23.188 1 97.31 93 VAL A N 1
ATOM 639 C CA . VAL A 1 93 ? -7.664 30.688 23.031 1 97.31 93 VAL A CA 1
ATOM 640 C C . VAL A 1 93 ? -7.246 31.781 22.047 1 97.31 93 VAL A C 1
ATOM 642 O O . VAL A 1 93 ? -6.207 31.688 21.391 1 97.31 93 VAL A O 1
ATOM 645 N N . ASP A 1 94 ? -8.039 32.781 21.797 1 97.19 94 ASP A N 1
ATOM 646 C CA . ASP A 1 94 ? -7.781 33.844 20.844 1 97.19 94 ASP A CA 1
ATOM 647 C C . ASP A 1 94 ? -6.516 34.594 21.203 1 97.19 94 ASP A C 1
ATOM 649 O O . ASP A 1 94 ? -5.902 35.25 20.344 1 97.19 94 ASP A O 1
ATOM 653 N N . HIS A 1 95 ? -6.141 34.562 22.453 1 97.56 95 HIS A N 1
ATOM 654 C CA . HIS A 1 95 ? -4.91 35.219 22.891 1 97.56 95 HIS A CA 1
ATOM 655 C C . HIS A 1 95 ? -3.682 34.438 22.453 1 97.56 95 HIS A C 1
ATOM 657 O O . HIS A 1 95 ? -2.564 34.969 22.469 1 97.56 95 HIS A O 1
ATOM 663 N N . LEU A 1 96 ? -3.818 33.188 22.031 1 98.06 96 LEU A N 1
ATOM 664 C CA . LEU A 1 96 ? -2.703 32.312 21.656 1 98.06 96 LEU A CA 1
ATOM 665 C C . LEU A 1 96 ? -2.693 32.062 20.156 1 98.06 96 LEU A C 1
ATOM 667 O O . LEU A 1 96 ? -1.759 31.469 19.625 1 98.06 96 LEU A O 1
ATOM 671 N N . VAL A 1 97 ? -3.693 32.438 19.391 1 98.5 97 VAL A N 1
ATOM 672 C CA . VAL A 1 97 ? -3.816 32.188 17.969 1 98.5 97 VAL A CA 1
ATOM 673 C C . VAL A 1 97 ? -3.859 33.5 17.203 1 98.5 97 VAL A C 1
ATOM 675 O O . VAL A 1 97 ? -4.738 34.344 17.438 1 98.5 97 VAL A O 1
ATOM 678 N N . HIS A 1 98 ? -2.951 33.688 16.328 1 97.81 98 HIS A N 1
ATOM 679 C CA . HIS A 1 98 ? -2.904 34.906 15.492 1 97.81 98 HIS A CA 1
ATOM 680 C C . HIS A 1 98 ? -2.85 34.531 14.008 1 97.81 98 HIS A C 1
ATOM 682 O O . HIS A 1 98 ? -2.045 33.719 13.602 1 97.81 98 HIS A O 1
ATOM 688 N N . GLY A 1 99 ? -3.744 35.094 13.258 1 97.44 99 GLY A N 1
ATOM 689 C CA . GLY A 1 99 ? -3.783 34.875 11.82 1 97.44 99 GLY A CA 1
ATOM 690 C C . GLY A 1 99 ? -3.27 36.062 11.016 1 97.44 99 GLY A C 1
ATOM 691 O O . GLY A 1 99 ? -3.541 37.219 11.352 1 97.44 99 GLY A O 1
ATOM 692 N N . GLN A 1 100 ? -2.547 35.812 9.984 1 95.56 100 GLN A N 1
ATOM 693 C CA . GLN A 1 100 ? -2.039 36.812 9.07 1 95.56 100 GLN A CA 1
ATOM 694 C C . GLN A 1 100 ? -2.162 36.375 7.621 1 95.56 100 GLN A C 1
ATOM 696 O O . GLN A 1 100 ? -1.873 35.219 7.293 1 95.56 100 GLN A O 1
ATOM 701 N N . VAL A 1 101 ? -2.619 37.25 6.762 1 95.38 101 VAL A N 1
ATOM 702 C CA . VAL A 1 101 ? -2.674 36.969 5.332 1 95.38 101 VAL A CA 1
ATOM 703 C C . VAL A 1 101 ? -1.261 36.938 4.758 1 95.38 101 VAL A C 1
ATOM 705 O O . VAL A 1 101 ? -0.445 37.812 5.031 1 95.38 101 VAL A O 1
ATOM 708 N N . ALA A 1 102 ? -0.997 35.875 4.043 1 93.19 102 ALA A N 1
ATOM 709 C CA . ALA A 1 102 ? 0.324 35.719 3.438 1 93.19 102 ALA A CA 1
ATOM 710 C C . ALA A 1 102 ? 0.256 34.906 2.162 1 93.19 102 ALA A C 1
ATOM 712 O O . ALA A 1 102 ? -0.646 34.062 1.999 1 93.19 102 ALA A O 1
ATOM 713 N N . ASP A 1 103 ? 1.166 35.188 1.261 1 91.62 103 ASP A N 1
ATOM 714 C CA . ASP A 1 103 ? 1.393 34.344 0.082 1 91.62 103 ASP A CA 1
ATOM 715 C C . ASP A 1 103 ? 2.373 33.219 0.386 1 91.62 103 ASP A C 1
ATOM 717 O O . ASP A 1 103 ? 3.553 33.469 0.643 1 91.62 103 ASP A O 1
ATOM 721 N N . LEU A 1 104 ? 1.922 32 0.292 1 90.19 104 LEU A N 1
ATOM 722 C CA . LEU A 1 104 ? 2.721 30.859 0.7 1 90.19 104 LEU A CA 1
ATOM 723 C C . LEU A 1 104 ? 3.801 30.562 -0.332 1 90.19 104 LEU A C 1
ATOM 725 O O . LEU A 1 104 ? 4.727 29.781 -0.06 1 90.19 104 LEU A O 1
ATOM 729 N N . ASP A 1 105 ? 3.736 31.156 -1.522 1 90.94 105 ASP A N 1
ATOM 730 C CA . ASP A 1 105 ? 4.789 31.031 -2.525 1 90.94 105 ASP A CA 1
ATOM 731 C C . ASP A 1 105 ? 5.906 32.031 -2.287 1 90.94 105 ASP A C 1
ATOM 733 O O . ASP A 1 105 ? 6.953 31.969 -2.934 1 90.94 105 ASP A O 1
ATOM 737 N N . ALA A 1 106 ? 5.664 32.875 -1.372 1 88.69 106 ALA A N 1
ATOM 738 C CA . ALA A 1 106 ? 6.641 33.906 -1.08 1 88.69 106 ALA A CA 1
ATOM 739 C C . ALA A 1 106 ? 6.855 34.062 0.424 1 88.69 106 ALA A C 1
ATOM 741 O O . ALA A 1 106 ? 6.617 35.125 0.991 1 88.69 106 ALA A O 1
ATOM 742 N N . LEU A 1 107 ? 7.371 33.125 1.017 1 84.5 107 LEU A N 1
ATOM 743 C CA . LEU A 1 107 ? 7.539 33.094 2.465 1 84.5 107 LEU A CA 1
ATOM 744 C C . LEU A 1 107 ? 8.766 33.906 2.885 1 84.5 107 LEU A C 1
ATOM 746 O O . LEU A 1 107 ? 8.867 34.312 4.039 1 84.5 107 LEU A O 1
ATOM 750 N N . ASP A 1 108 ? 9.477 34.094 1.823 1 77.31 108 ASP A N 1
ATOM 751 C CA . ASP A 1 108 ? 10.695 34.844 2.141 1 77.31 108 ASP A CA 1
ATOM 752 C C . ASP A 1 108 ? 10.391 36.312 2.41 1 77.31 108 ASP A C 1
ATOM 754 O O . ASP A 1 108 ? 9.297 36.781 2.1 1 77.31 108 ASP A O 1
ATOM 758 N N . GLY A 1 109 ? 11.242 37.031 3.045 1 76.75 109 GLY A N 1
ATOM 759 C CA . GLY A 1 109 ? 11.164 38.469 3.242 1 76.75 109 GLY A CA 1
ATOM 760 C C . GLY A 1 109 ? 10.312 38.844 4.438 1 76.75 109 GLY A C 1
ATOM 761 O O . GLY A 1 109 ? 10.844 39.156 5.504 1 76.75 109 GLY A O 1
ATOM 762 N N . PRO A 1 110 ? 8.891 38.594 4.219 1 74.12 110 PRO A N 1
ATOM 763 C CA . PRO A 1 110 ? 8 39.031 5.297 1 74.12 110 PRO A CA 1
ATOM 764 C C . PRO A 1 110 ? 8.266 38.312 6.613 1 74.12 110 PRO A C 1
ATOM 766 O O . PRO A 1 110 ? 7.965 38.844 7.688 1 74.12 110 PRO A O 1
ATOM 769 N N . LEU A 1 111 ? 8.844 37.188 6.492 1 84.69 111 LEU A N 1
ATOM 770 C CA . LEU A 1 111 ? 9.031 36.375 7.676 1 84.69 111 LEU A CA 1
ATOM 771 C C . LEU A 1 111 ? 10.508 36.281 8.055 1 84.69 111 LEU A C 1
ATOM 773 O O . LEU A 1 111 ? 10.898 35.469 8.906 1 84.69 111 LEU A O 1
ATOM 777 N N . ALA A 1 112 ? 11.242 37.125 7.441 1 82.44 112 ALA A N 1
ATOM 778 C CA . ALA A 1 112 ? 12.68 37.094 7.695 1 82.44 112 ALA A CA 1
ATOM 779 C C . ALA A 1 112 ? 12.977 37.25 9.188 1 82.44 112 ALA A C 1
ATOM 781 O O . ALA A 1 112 ? 12.391 38.094 9.859 1 82.44 112 ALA A O 1
ATOM 782 N N . GLY A 1 113 ? 13.82 36.375 9.727 1 87 113 GLY A N 1
ATOM 783 C CA . GLY A 1 113 ? 14.266 36.438 11.109 1 87 113 GLY A CA 1
ATOM 784 C C . GLY A 1 113 ? 13.383 35.656 12.062 1 87 113 GLY A C 1
ATOM 785 O O . GLY A 1 113 ? 13.75 35.469 13.219 1 87 113 GLY A O 1
ATOM 786 N N . ARG A 1 114 ? 12.266 35.312 11.609 1 91.69 114 ARG A N 1
ATOM 787 C CA . ARG A 1 114 ? 11.367 34.531 12.445 1 91.69 114 ARG A CA 1
ATOM 788 C C . ARG A 1 114 ? 11.977 33.156 12.734 1 91.69 114 ARG A C 1
ATOM 790 O O . ARG A 1 114 ? 12.641 32.562 11.875 1 91.69 114 ARG A O 1
ATOM 797 N N . ARG A 1 115 ? 11.758 32.781 14.016 1 95.19 115 ARG A N 1
ATOM 798 C CA . ARG A 1 115 ? 12.18 31.453 14.453 1 95.19 115 ARG A CA 1
ATOM 799 C C . ARG A 1 115 ? 11.109 30.797 15.32 1 95.19 115 ARG A C 1
ATOM 801 O O . ARG A 1 115 ? 10.805 31.281 16.406 1 95.19 115 ARG A O 1
ATOM 808 N N . ASP A 1 116 ? 10.57 29.781 14.836 1 97.06 116 ASP A N 1
ATOM 809 C CA . ASP A 1 116 ? 9.555 29.062 15.586 1 97.06 116 ASP A CA 1
ATOM 810 C C . ASP A 1 116 ? 10.039 27.656 15.969 1 97.06 116 ASP A C 1
ATOM 812 O O . ASP A 1 116 ? 10.883 27.094 15.273 1 97.06 116 ASP A O 1
ATOM 816 N N . ASP A 1 117 ? 9.531 27.156 17.078 1 96.19 117 ASP A N 1
ATOM 817 C CA . ASP A 1 117 ? 9.906 25.828 17.531 1 96.19 117 ASP A CA 1
ATOM 818 C C . ASP A 1 117 ? 9.359 24.75 16.594 1 96.19 117 ASP A C 1
ATOM 820 O O . ASP A 1 117 ? 9.984 23.703 16.406 1 96.19 117 ASP A O 1
ATOM 824 N N . VAL A 1 118 ? 8.18 25.047 16.031 1 97.5 118 VAL A N 1
ATOM 825 C CA . VAL A 1 118 ? 7.527 24.094 15.141 1 97.5 118 VAL A CA 1
ATOM 826 C C . VAL A 1 118 ? 6.93 24.844 13.945 1 97.5 118 VAL A C 1
ATOM 828 O O . VAL A 1 118 ? 6.328 25.906 14.109 1 97.5 118 VAL A O 1
ATOM 831 N N . VAL A 1 119 ? 7.117 24.297 12.781 1 98.06 119 VAL A N 1
ATOM 832 C CA . VAL A 1 119 ? 6.445 24.797 11.586 1 98.06 119 VAL A CA 1
ATOM 833 C C . VAL A 1 119 ? 5.551 23.703 11.008 1 98.06 119 VAL A C 1
ATOM 835 O O . VAL A 1 119 ? 5.992 22.562 10.805 1 98.06 119 VAL A O 1
ATOM 838 N N . LEU A 1 120 ? 4.281 24.031 10.836 1 98.5 120 LEU A N 1
ATOM 839 C CA . LEU A 1 120 ? 3.344 23.125 10.188 1 98.5 120 LEU A CA 1
ATOM 840 C C . LEU A 1 120 ? 3.201 23.453 8.711 1 98.5 120 LEU A C 1
ATOM 842 O O . LEU A 1 120 ? 2.943 24.594 8.344 1 98.5 120 LEU A O 1
ATOM 846 N N . CYS A 1 121 ? 3.463 22.469 7.918 1 97.94 121 CYS A N 1
ATOM 847 C CA . CYS A 1 121 ? 3.246 22.531 6.477 1 97.94 121 CYS A CA 1
ATOM 848 C C . CYS A 1 121 ? 2.289 21.438 6.031 1 97.94 121 CYS A C 1
ATOM 850 O O . CYS A 1 121 ? 2.709 20.438 5.43 1 97.94 121 CYS A O 1
ATOM 852 N N . HIS A 1 122 ? 1.021 21.641 6.352 1 97.69 122 HIS A N 1
ATOM 853 C CA . HIS A 1 122 ? 0.008 20.609 6.18 1 97.69 122 HIS A CA 1
ATOM 854 C C . HIS A 1 122 ? -0.883 20.906 4.977 1 97.69 122 HIS A C 1
ATOM 856 O O . HIS A 1 122 ? -1.709 21.828 5.023 1 97.69 122 HIS A O 1
ATOM 862 N N . ARG A 1 123 ? -0.716 20.047 3.965 1 95.5 123 ARG A N 1
ATOM 863 C CA . ARG A 1 123 ? -1.524 20.156 2.754 1 95.5 123 ARG A CA 1
ATOM 864 C C . ARG A 1 123 ? -1.299 21.5 2.066 1 95.5 123 ARG A C 1
ATOM 866 O O . ARG A 1 123 ? -2.256 22.172 1.698 1 95.5 123 ARG A O 1
ATOM 873 N N . VAL A 1 124 ? -0.082 21.891 1.977 1 95.44 124 VAL A N 1
ATOM 874 C CA . VAL A 1 124 ? 0.381 23.125 1.352 1 95.44 124 VAL A CA 1
ATOM 875 C C . VAL A 1 124 ? 1.151 22.797 0.074 1 95.44 124 VAL A C 1
ATOM 877 O O . VAL A 1 124 ? 0.918 23.406 -0.972 1 95.44 124 VAL A O 1
ATOM 880 N N . LEU A 1 125 ? 1.994 21.75 0.113 1 95.06 125 LEU A N 1
ATOM 881 C CA . LEU A 1 125 ? 2.889 21.406 -0.989 1 95.06 125 LEU A CA 1
ATOM 882 C C . LEU A 1 125 ? 2.096 21.062 -2.246 1 95.06 125 LEU A C 1
ATOM 884 O O . LEU A 1 125 ? 2.613 21.172 -3.359 1 95.06 125 LEU A O 1
ATOM 888 N N . GLU A 1 126 ? 0.868 20.734 -2.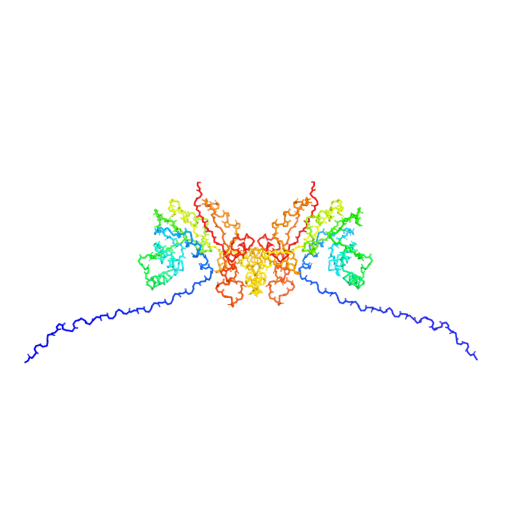066 1 93.88 126 GLU A N 1
ATOM 889 C CA . GLU A 1 126 ? -0.013 20.375 -3.172 1 93.88 126 GLU A CA 1
ATOM 890 C C . GLU A 1 126 ? -0.303 21.578 -4.066 1 93.88 126 GLU A C 1
ATOM 892 O O . GLU A 1 126 ? -0.623 21.422 -5.246 1 93.88 126 GLU A O 1
ATOM 897 N N . TYR A 1 127 ? -0.066 22.75 -3.574 1 92.19 127 TYR A N 1
ATOM 898 C CA . TYR A 1 127 ? -0.648 23.906 -4.266 1 92.19 127 TYR A CA 1
ATOM 899 C C . TYR A 1 127 ? 0.408 24.969 -4.543 1 92.19 127 TYR A C 1
ATOM 901 O O . TYR A 1 127 ? 0.169 25.891 -5.309 1 92.19 127 TYR A O 1
ATOM 909 N N . VAL A 1 128 ? 1.486 24.812 -3.994 1 92.5 128 VAL A N 1
ATOM 910 C CA . VAL A 1 128 ? 2.535 25.797 -4.203 1 92.5 128 VAL A CA 1
ATOM 911 C C . VAL A 1 128 ? 3.209 25.562 -5.555 1 92.5 128 VAL A C 1
ATOM 913 O O . VAL A 1 128 ? 3.129 24.469 -6.109 1 92.5 128 VAL A O 1
ATOM 916 N N . GLU A 1 129 ? 3.928 26.516 -5.984 1 92.5 129 GLU A N 1
ATOM 917 C CA . GLU A 1 129 ? 4.594 26.438 -7.281 1 92.5 129 GLU A CA 1
ATOM 918 C C . GLU A 1 129 ? 5.824 25.531 -7.215 1 92.5 129 GLU A C 1
ATOM 920 O O . GLU A 1 129 ? 6.039 24.703 -8.102 1 92.5 129 GLU A O 1
ATOM 925 N N . ASP A 1 130 ? 6.617 25.719 -6.195 1 94.88 130 ASP A N 1
ATOM 926 C CA . ASP A 1 130 ? 7.855 24.969 -6.02 1 94.88 130 ASP A CA 1
ATOM 927 C C . ASP A 1 130 ? 7.945 24.391 -4.613 1 94.88 130 ASP A C 1
ATOM 929 O O . ASP A 1 130 ? 8.398 25.062 -3.684 1 94.88 130 ASP A O 1
ATOM 933 N N . PRO A 1 131 ? 7.602 23.094 -4.527 1 96.12 131 PRO A N 1
ATOM 934 C CA . PRO A 1 131 ? 7.598 22.453 -3.209 1 96.12 131 PRO A CA 1
ATOM 935 C C . PRO A 1 131 ? 8.961 22.5 -2.523 1 96.12 131 PRO A C 1
ATOM 937 O O . PRO A 1 131 ? 9.039 22.703 -1.311 1 96.12 131 PRO A O 1
ATOM 940 N N . LEU A 1 132 ? 10.031 22.328 -3.277 1 97.5 132 LEU A N 1
ATOM 941 C CA . LEU A 1 132 ? 11.359 22.344 -2.688 1 97.5 132 LEU A CA 1
ATOM 942 C C . LEU A 1 132 ? 11.688 23.719 -2.117 1 97.5 132 LEU A C 1
ATOM 944 O O . LEU A 1 132 ? 12.188 23.828 -0.995 1 97.5 132 LEU A O 1
ATOM 948 N N . ALA A 1 133 ? 11.383 24.75 -2.842 1 96.31 133 ALA A N 1
ATOM 949 C CA . ALA A 1 133 ? 11.625 26.109 -2.369 1 96.31 133 ALA A CA 1
ATOM 950 C C . ALA A 1 133 ? 10.812 26.406 -1.111 1 96.31 133 ALA A C 1
ATOM 952 O O . ALA A 1 133 ? 11.305 27.047 -0.183 1 96.31 133 ALA A O 1
ATOM 953 N N . THR A 1 134 ? 9.602 25.938 -1.11 1 95.56 134 THR A N 1
ATOM 954 C CA . THR A 1 134 ? 8.727 26.141 0.04 1 95.56 134 THR A CA 1
ATOM 955 C C . THR A 1 134 ? 9.281 25.422 1.271 1 95.56 134 THR A C 1
ATOM 957 O O . THR A 1 134 ? 9.312 26 2.363 1 95.56 134 THR A O 1
ATOM 960 N N . LEU A 1 135 ? 9.766 24.234 1.092 1 97.25 135 LEU A N 1
ATOM 961 C CA . LEU A 1 135 ? 10.344 23.469 2.191 1 97.25 135 LEU A CA 1
ATOM 962 C C . LEU A 1 135 ? 11.586 24.156 2.736 1 97.25 135 LEU A C 1
ATOM 964 O O . LEU A 1 135 ? 11.773 24.25 3.951 1 97.25 135 LEU A O 1
ATOM 968 N N . ARG A 1 136 ? 12.391 24.656 1.872 1 96.19 136 ARG A N 1
ATOM 969 C CA . ARG A 1 136 ? 13.602 25.359 2.291 1 96.19 136 ARG A CA 1
ATOM 970 C C . ARG A 1 136 ? 13.266 26.625 3.059 1 96.19 136 ARG A C 1
ATOM 972 O O . ARG A 1 136 ? 13.867 26.906 4.098 1 96.19 136 ARG A O 1
ATOM 979 N N . ALA A 1 137 ? 12.32 27.359 2.533 1 95.19 137 ALA A N 1
ATOM 980 C CA . ALA A 1 137 ? 11.898 28.578 3.199 1 95.19 137 ALA A CA 1
ATOM 981 C C . ALA A 1 137 ? 11.305 28.281 4.574 1 95.19 137 ALA A C 1
ATOM 983 O O . ALA A 1 137 ? 11.602 28.984 5.547 1 95.19 137 ALA A O 1
ATOM 984 N N . ALA A 1 138 ? 10.492 27.266 4.68 1 96.19 138 ALA A N 1
ATOM 985 C CA . ALA A 1 138 ? 9.898 26.859 5.953 1 96.19 138 ALA A CA 1
ATOM 986 C C . ALA A 1 138 ? 10.969 26.422 6.945 1 96.19 138 ALA A C 1
ATOM 988 O O . ALA A 1 138 ? 10.898 26.766 8.133 1 96.19 138 ALA A O 1
ATOM 989 N N . ALA A 1 139 ? 11.93 25.703 6.449 1 95.88 139 ALA A N 1
ATOM 990 C CA . ALA A 1 139 ? 13.023 25.234 7.297 1 95.88 139 ALA A CA 1
ATOM 991 C C . ALA A 1 139 ? 13.812 26.406 7.867 1 95.88 139 ALA A C 1
ATOM 993 O O . ALA A 1 139 ? 14.273 26.344 9.008 1 95.88 139 ALA A O 1
ATOM 994 N N . ALA A 1 140 ? 13.93 27.438 7.086 1 94.56 140 ALA A N 1
ATOM 995 C CA . ALA A 1 140 ? 14.688 28.609 7.5 1 94.56 140 ALA A CA 1
ATOM 996 C C . ALA A 1 140 ? 13.977 29.344 8.633 1 94.56 140 ALA A C 1
ATOM 998 O O . ALA A 1 140 ? 14.578 30.188 9.305 1 94.56 140 ALA A O 1
ATOM 999 N N . LEU A 1 141 ? 12.719 29.047 8.828 1 95.81 141 LEU A N 1
ATOM 1000 C CA . LEU A 1 141 ? 11.922 29.719 9.844 1 95.81 141 LEU A CA 1
ATOM 1001 C C . LEU A 1 141 ? 11.961 28.969 11.164 1 95.81 141 LEU A C 1
ATOM 1003 O O . LEU A 1 141 ? 11.367 29.406 12.156 1 95.81 141 LEU A O 1
ATOM 1007 N N . LEU A 1 142 ? 12.648 27.844 11.18 1 96.31 142 LEU A N 1
ATOM 1008 C CA . LEU A 1 142 ? 12.719 27.031 12.383 1 96.31 142 LEU A CA 1
ATOM 1009 C C . LEU A 1 142 ? 13.789 27.547 13.336 1 96.31 142 LEU A C 1
ATOM 1011 O O . LEU A 1 142 ? 14.867 27.953 12.898 1 96.31 142 LEU A O 1
ATOM 1015 N N . ALA A 1 143 ? 13.484 27.516 14.617 1 95.38 143 ALA A N 1
ATOM 1016 C CA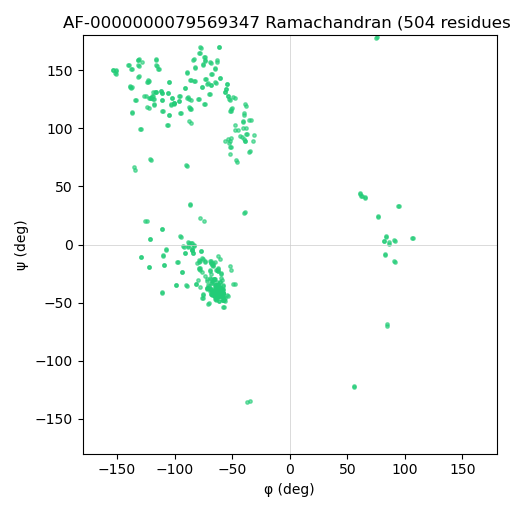 . ALA A 1 143 ? 14.508 27.688 15.648 1 95.38 143 ALA A CA 1
ATOM 1017 C C . ALA A 1 143 ? 15.461 26.5 15.672 1 95.38 143 ALA A C 1
ATOM 1019 O O . ALA A 1 143 ? 15.117 25.406 15.219 1 95.38 143 ALA A O 1
ATOM 1020 N N . PRO A 1 144 ? 16.688 26.812 16.219 1 93.56 144 PRO A N 1
ATOM 1021 C CA . PRO A 1 144 ? 17.578 25.656 16.406 1 93.56 144 PRO A CA 1
ATOM 1022 C C . PRO A 1 144 ? 16.906 24.531 17.203 1 93.56 144 PRO A C 1
ATOM 1024 O O . PRO A 1 144 ? 16.328 24.797 18.266 1 93.56 144 PRO A O 1
ATOM 1027 N N . GLY A 1 145 ? 16.938 23.391 16.672 1 92.19 145 GLY A N 1
ATOM 1028 C CA . GLY A 1 145 ? 16.344 22.25 17.359 1 92.19 145 GLY A CA 1
ATOM 1029 C C . GLY A 1 145 ? 14.859 22.094 17.094 1 92.19 145 GLY A C 1
ATOM 1030 O O . GLY A 1 145 ? 14.227 21.172 17.609 1 92.19 145 GLY A O 1
ATOM 1031 N N . GLY A 1 146 ? 14.352 22.984 16.25 1 94.69 146 GLY A N 1
ATOM 1032 C CA . GLY A 1 146 ? 12.93 22.922 15.938 1 94.69 146 GLY A CA 1
ATOM 1033 C C . GLY A 1 146 ? 12.594 21.828 14.938 1 94.69 146 GLY A C 1
ATOM 1034 O O . GLY A 1 146 ? 13.492 21.172 14.391 1 94.69 146 GLY A O 1
ATOM 1035 N N . TRP A 1 147 ? 11.266 21.594 14.781 1 95.5 147 TRP A N 1
ATOM 1036 C CA . TRP A 1 147 ? 10.797 20.562 13.859 1 95.5 147 TRP A CA 1
ATOM 1037 C C . TRP A 1 147 ? 9.75 21.109 12.906 1 95.5 147 TRP A C 1
ATOM 1039 O O . TRP A 1 147 ? 9.117 22.141 13.195 1 95.5 147 TRP A O 1
ATOM 1049 N N . MET A 1 148 ? 9.664 20.422 11.836 1 98.19 148 MET A N 1
ATOM 1050 C CA . MET A 1 148 ? 8.617 20.703 10.859 1 98.19 148 MET A CA 1
ATOM 1051 C C . MET A 1 148 ? 7.684 19.516 10.695 1 98.19 148 MET A C 1
ATOM 1053 O O . MET A 1 148 ? 8.133 18.375 10.656 1 98.19 148 MET A O 1
ATOM 1057 N N . SER A 1 149 ? 6.445 19.781 10.758 1 98.56 149 SER A N 1
ATOM 1058 C CA . SER A 1 149 ? 5.41 18.797 10.477 1 98.56 149 SER A CA 1
ATOM 1059 C C . SER A 1 149 ? 4.852 18.969 9.07 1 98.56 149 SER A C 1
ATOM 1061 O O . SER A 1 149 ? 4.297 20.031 8.742 1 98.56 149 SER A O 1
ATOM 1063 N N . VAL A 1 150 ? 4.969 17.922 8.242 1 98.62 150 VAL A N 1
ATOM 1064 C CA . VAL A 1 150 ? 4.555 18 6.844 1 98.62 150 VAL A CA 1
ATOM 1065 C C . VAL A 1 150 ? 3.477 16.953 6.566 1 98.62 150 VAL A C 1
ATOM 1067 O O . VAL A 1 150 ? 3.639 15.773 6.898 1 98.62 150 VAL A O 1
ATOM 1070 N N . ILE A 1 151 ? 2.369 17.375 6.035 1 98.19 151 ILE A N 1
ATOM 1071 C CA . ILE A 1 151 ? 1.345 16.469 5.527 1 98.19 151 ILE A CA 1
ATOM 1072 C C . ILE A 1 151 ? 1.134 16.703 4.035 1 98.19 151 ILE A C 1
ATOM 1074 O O . ILE A 1 151 ? 0.939 17.844 3.607 1 98.19 151 ILE A O 1
ATOM 1078 N N . ALA A 1 152 ? 1.198 15.68 3.25 1 96.81 152 ALA A N 1
ATOM 1079 C CA . ALA A 1 152 ? 1.025 15.805 1.806 1 96.81 152 ALA A CA 1
ATOM 1080 C C . ALA A 1 152 ? 0.143 14.68 1.26 1 96.81 152 ALA A C 1
ATOM 1082 O O . ALA A 1 152 ? 0.106 13.586 1.819 1 96.81 152 ALA A O 1
ATOM 1083 N N . ALA A 1 153 ? -0.552 14.977 0.199 1 95.38 153 ALA A N 1
ATOM 1084 C CA . ALA A 1 153 ? -1.389 13.992 -0.483 1 95.38 153 ALA A CA 1
ATOM 1085 C C . ALA A 1 153 ? -0.538 12.922 -1.16 1 95.38 153 ALA A C 1
ATOM 1087 O O . ALA A 1 153 ? 0.478 13.234 -1.787 1 95.38 153 ALA A O 1
ATOM 1088 N N . ASN A 1 154 ? -0.962 11.734 -1.03 1 96.19 154 ASN A N 1
ATOM 1089 C CA . ASN A 1 154 ? -0.244 10.578 -1.551 1 96.19 154 ASN A CA 1
ATOM 1090 C C . ASN A 1 154 ? -0.868 10.07 -2.848 1 96.19 154 ASN A C 1
ATOM 1092 O O . ASN A 1 154 ? -2.051 9.727 -2.877 1 96.19 154 ASN A O 1
ATOM 1096 N N . ARG A 1 155 ? -0.064 9.969 -3.836 1 95.31 155 ARG A N 1
ATOM 1097 C CA . ARG A 1 155 ? -0.543 9.531 -5.145 1 95.31 155 ARG A CA 1
ATOM 1098 C C . ARG A 1 155 ? -1.056 8.094 -5.094 1 95.31 155 ARG A C 1
ATOM 1100 O O . ARG A 1 155 ? -2.129 7.797 -5.617 1 95.31 155 ARG A O 1
ATOM 1107 N N . ASP A 1 156 ? -0.344 7.199 -4.496 1 97.06 156 ASP A N 1
ATOM 1108 C CA . ASP A 1 156 ? -0.754 5.801 -4.434 1 97.06 156 ASP A CA 1
ATOM 1109 C C . ASP A 1 156 ? -2.004 5.633 -3.572 1 97.06 156 ASP A C 1
ATOM 1111 O O . ASP A 1 156 ? -2.826 4.75 -3.828 1 97.06 156 ASP A O 1
ATOM 1115 N N . GLY A 1 157 ? -2.152 6.465 -2.584 1 96.88 157 GLY A N 1
ATOM 1116 C CA . GLY A 1 157 ? -3.402 6.504 -1.843 1 96.88 157 GLY A CA 1
ATOM 1117 C C . GLY A 1 157 ? -4.594 6.895 -2.699 1 96.88 157 GLY A C 1
ATOM 1118 O O . GLY A 1 157 ? -5.684 6.344 -2.543 1 96.88 157 GLY A O 1
ATOM 1119 N N . ALA A 1 158 ? -4.359 7.84 -3.547 1 95.25 158 ALA A N 1
ATOM 1120 C CA . ALA A 1 158 ? -5.418 8.266 -4.461 1 95.25 158 ALA A CA 1
ATOM 1121 C C . ALA A 1 158 ? -5.809 7.129 -5.406 1 95.25 158 ALA A C 1
ATOM 1123 O O . ALA A 1 158 ? -6.988 6.953 -5.715 1 95.25 158 ALA A O 1
ATOM 1124 N N . VAL A 1 159 ? -4.848 6.418 -5.883 1 96.62 159 VAL A N 1
ATOM 1125 C CA . VAL A 1 159 ? -5.117 5.27 -6.738 1 96.62 159 VAL A CA 1
ATOM 1126 C C . VAL A 1 159 ? -6.016 4.273 -6.008 1 96.62 159 VAL A C 1
ATOM 1128 O O . VAL A 1 159 ? -7.043 3.85 -6.535 1 96.62 159 VAL A O 1
ATOM 1131 N N . LEU A 1 160 ? -5.699 3.951 -4.801 1 96.94 160 LEU A N 1
ATOM 1132 C CA . LEU A 1 160 ? -6.469 2.998 -4.008 1 96.94 160 LEU A CA 1
ATOM 1133 C C . LEU A 1 160 ? -7.891 3.5 -3.781 1 96.94 160 LEU A C 1
ATOM 1135 O O . LEU A 1 160 ? -8.852 2.736 -3.914 1 96.94 160 LEU A O 1
ATOM 1139 N N . SER A 1 161 ? -7.988 4.777 -3.441 1 95.38 161 SER A N 1
ATOM 1140 C CA . SER A 1 161 ? -9.305 5.359 -3.219 1 95.38 161 SER A CA 1
ATOM 1141 C C . SER A 1 161 ? -10.188 5.219 -4.453 1 95.38 161 SER A C 1
ATOM 1143 O O . SER A 1 161 ? -11.375 4.906 -4.344 1 95.38 161 SER A O 1
ATOM 1145 N N . ARG A 1 162 ? -9.609 5.441 -5.605 1 95.06 162 ARG A N 1
ATOM 1146 C CA . ARG A 1 162 ? -10.375 5.324 -6.844 1 95.06 162 ARG A CA 1
ATOM 1147 C C . ARG A 1 162 ? -10.75 3.869 -7.121 1 95.06 162 ARG A C 1
ATOM 1149 O O . ARG A 1 162 ? -11.844 3.584 -7.605 1 95.06 162 ARG A O 1
ATOM 1156 N N . ILE A 1 163 ? -9.875 2.932 -6.828 1 96.62 163 ILE A N 1
ATOM 1157 C CA . ILE A 1 163 ? -10.164 1.513 -7 1 96.62 163 ILE A CA 1
ATOM 1158 C C . ILE A 1 163 ? -11.344 1.116 -6.121 1 96.62 163 ILE A C 1
ATOM 1160 O O . ILE A 1 163 ? -12.305 0.508 -6.598 1 96.62 163 ILE A O 1
ATOM 1164 N N . VAL A 1 164 ? -11.297 1.501 -4.891 1 95.44 164 VAL A N 1
ATOM 1165 C CA . VAL A 1 164 ? -12.305 1.121 -3.906 1 95.44 164 VAL A CA 1
ATOM 1166 C C . VAL A 1 164 ? -13.648 1.744 -4.273 1 95.44 164 VAL A C 1
ATOM 1168 O O . VAL A 1 164 ? -14.703 1.141 -4.055 1 95.44 164 VAL A O 1
ATOM 1171 N N . SER A 1 165 ? -13.633 2.912 -4.93 1 93.75 165 SER A N 1
ATOM 1172 C CA . SER A 1 165 ? -14.859 3.605 -5.301 1 93.75 165 SER A CA 1
ATOM 1173 C C . SER A 1 165 ? -15.359 3.146 -6.664 1 93.75 165 SER A C 1
ATOM 1175 O O . SER A 1 165 ? -16.375 3.646 -7.156 1 93.75 165 SER A O 1
ATOM 1177 N N . GLY A 1 166 ? -14.664 2.287 -7.305 1 94.19 166 GLY A N 1
ATOM 1178 C CA . GLY A 1 166 ? -15.086 1.745 -8.586 1 94.19 166 GLY A CA 1
ATOM 1179 C C . GLY A 1 166 ? -14.719 2.627 -9.766 1 94.19 166 GLY A C 1
ATOM 1180 O O . GLY A 1 166 ? -15.203 2.42 -10.875 1 94.19 166 GLY A O 1
ATOM 1181 N N . ARG A 1 167 ? -13.969 3.66 -9.547 1 94.88 167 ARG A N 1
ATOM 1182 C CA . ARG A 1 167 ? -13.516 4.559 -10.609 1 94.88 167 ARG A CA 1
ATOM 1183 C C . ARG A 1 167 ? -12.188 4.09 -11.188 1 94.88 167 ARG A C 1
ATOM 1185 O O . ARG A 1 167 ? -11.188 4.816 -11.133 1 94.88 167 ARG A O 1
ATOM 1192 N N . LEU A 1 168 ? -12.219 2.969 -11.867 1 96.5 168 LEU A N 1
ATOM 1193 C CA . LEU A 1 168 ? -11.031 2.225 -12.258 1 96.5 168 LEU A CA 1
ATOM 1194 C C . LEU A 1 168 ? -10.273 2.949 -13.359 1 96.5 168 LEU A C 1
ATOM 1196 O O . LEU A 1 168 ? -9.039 2.916 -13.398 1 96.5 168 LEU A O 1
ATOM 1200 N N . GLY A 1 169 ? -11.016 3.562 -14.281 1 93.56 169 GLY A N 1
ATOM 1201 C CA . GLY A 1 169 ? -10.336 4.359 -15.297 1 93.56 169 GLY A CA 1
ATOM 1202 C C . GLY A 1 169 ? -9.492 5.473 -14.711 1 93.56 169 GLY A C 1
ATOM 1203 O O . GLY A 1 169 ? -8.359 5.691 -15.148 1 93.56 169 GLY A O 1
ATOM 1204 N N . GLU A 1 170 ? -10.031 6.188 -13.742 1 93.38 170 GLU A N 1
ATOM 1205 C CA . GLU A 1 170 ? -9.289 7.246 -13.062 1 93.38 170 GLU A CA 1
ATOM 1206 C C . GLU A 1 170 ? -8.102 6.684 -12.289 1 93.38 170 GLU A C 1
ATOM 1208 O O . GLU A 1 170 ? -7.02 7.277 -12.281 1 93.38 170 GLU A O 1
ATOM 1213 N N . ALA A 1 171 ? -8.305 5.523 -11.633 1 95.81 171 ALA A N 1
ATOM 1214 C CA . ALA A 1 171 ? -7.223 4.875 -10.898 1 95.81 171 ALA A CA 1
ATOM 1215 C C . ALA A 1 171 ? -6.023 4.602 -11.805 1 95.81 171 ALA A C 1
ATOM 1217 O O . ALA A 1 171 ? -4.887 4.926 -11.453 1 95.81 171 ALA A O 1
ATOM 1218 N N . ALA A 1 172 ? -6.328 4.078 -12.945 1 94.56 172 ALA A N 1
ATOM 1219 C CA . ALA A 1 172 ? -5.266 3.75 -13.891 1 94.56 172 ALA A CA 1
ATOM 1220 C C . ALA A 1 172 ? -4.551 5.008 -14.375 1 94.56 172 ALA A C 1
ATOM 1222 O O . ALA A 1 172 ? -3.328 5.016 -14.516 1 94.56 172 ALA A O 1
ATOM 1223 N N . ARG A 1 173 ? -5.289 6.051 -14.57 1 92.81 173 ARG A N 1
ATOM 1224 C CA . ARG A 1 173 ? -4.703 7.301 -15.039 1 92.81 173 ARG A CA 1
ATOM 1225 C C . ARG A 1 173 ? -3.807 7.922 -13.977 1 92.81 173 ARG A C 1
ATOM 1227 O O . ARG A 1 173 ? -2.707 8.391 -14.281 1 92.81 173 ARG A O 1
ATOM 1234 N N . ILE A 1 174 ? -4.211 7.922 -12.742 1 93.44 174 ILE A N 1
ATOM 1235 C CA . ILE A 1 174 ? -3.418 8.477 -11.648 1 93.44 174 ILE A CA 1
ATOM 1236 C C . ILE A 1 174 ? -2.139 7.66 -11.477 1 93.44 174 ILE A C 1
ATOM 1238 O O . ILE A 1 174 ? -1.054 8.227 -11.312 1 93.44 174 ILE A O 1
ATOM 1242 N N . ALA A 1 175 ? -2.264 6.355 -11.531 1 93.31 175 ALA A N 1
ATOM 1243 C CA . ALA A 1 175 ? -1.112 5.469 -11.375 1 93.31 175 ALA A CA 1
ATOM 1244 C C . ALA A 1 175 ? -0.07 5.73 -12.461 1 93.31 175 ALA A C 1
ATOM 1246 O O . ALA A 1 175 ? 1.133 5.617 -12.211 1 93.31 175 ALA A O 1
ATOM 1247 N N . ALA A 1 176 ? -0.583 6.102 -13.594 1 87.69 176 ALA A N 1
ATOM 1248 C CA . ALA A 1 176 ? 0.302 6.348 -14.734 1 87.69 176 ALA A CA 1
ATOM 1249 C C . ALA A 1 176 ? 0.895 7.754 -14.672 1 87.69 176 ALA A C 1
ATOM 1251 O O . ALA A 1 176 ? 1.745 8.109 -15.484 1 87.69 176 ALA A O 1
ATOM 1252 N N . GLY A 1 177 ? 0.558 8.484 -13.719 1 82.12 177 GLY A N 1
ATOM 1253 C CA . GLY A 1 177 ? 1.07 9.844 -13.578 1 82.12 177 GLY A CA 1
ATOM 1254 C C . GLY A 1 177 ? 0.333 10.852 -14.43 1 82.12 177 GLY A C 1
ATOM 1255 O O . GLY A 1 177 ? 0.805 11.977 -14.617 1 82.12 177 GLY A O 1
ATOM 1256 N N . ASP A 1 178 ? -0.682 10.406 -15.117 1 74.19 178 ASP A N 1
ATOM 1257 C CA . ASP A 1 178 ? -1.472 11.273 -15.984 1 74.19 178 ASP A CA 1
ATOM 1258 C C . ASP A 1 178 ? -2.588 11.969 -15.203 1 74.19 178 ASP A C 1
ATOM 1260 O O . ASP A 1 178 ? -3.738 11.992 -15.648 1 74.19 178 ASP A O 1
ATOM 1264 N N . ASP A 1 179 ? -2.295 12.273 -14.016 1 65.56 179 ASP A N 1
ATOM 1265 C CA . ASP A 1 179 ? -3.355 12.906 -13.242 1 65.56 179 ASP A CA 1
ATOM 1266 C C . ASP A 1 179 ? -3.377 14.414 -13.469 1 65.56 179 ASP A C 1
ATOM 1268 O O . ASP A 1 179 ? -2.332 15.062 -13.445 1 65.56 179 ASP A O 1
ATOM 1272 N N . ALA A 1 180 ? -4.367 14.875 -14.258 1 58.56 180 ALA A N 1
ATOM 1273 C CA . ALA A 1 180 ? -4.574 16.312 -14.391 1 58.56 180 ALA A CA 1
ATOM 1274 C C . ALA A 1 180 ? -4.691 16.984 -13.023 1 58.56 180 ALA A C 1
ATOM 1276 O O . ALA A 1 180 ? -5.445 16.516 -12.164 1 58.56 180 ALA A O 1
ATOM 1277 N N . GLN A 1 181 ? -3.541 17.281 -12.453 1 63 181 GLN A N 1
ATOM 1278 C CA . GLN A 1 181 ? -3.48 17.906 -11.133 1 63 181 GLN A CA 1
ATOM 1279 C C . GLN A 1 181 ? -4.574 18.953 -10.969 1 63 181 GLN A C 1
ATOM 1281 O O . GLN A 1 181 ? -4.688 19.578 -9.906 1 63 181 GLN A O 1
ATOM 1286 N N . GLY A 1 182 ? -5.574 18.766 -11.648 1 53.38 182 GLY A N 1
ATOM 1287 C CA . GLY A 1 182 ? -6.613 19.781 -11.578 1 53.38 182 GLY A CA 1
ATOM 1288 C C . GLY A 1 182 ? -6.738 20.406 -10.203 1 53.38 182 GLY A C 1
ATOM 1289 O O . GLY A 1 182 ? -5.734 20.75 -9.578 1 53.38 182 GLY A O 1
ATOM 1290 N N . LYS A 1 183 ? -7.863 20.578 -9.672 1 59.12 183 LYS A N 1
ATOM 1291 C CA . LYS A 1 183 ? -8.219 21.234 -8.422 1 59.12 183 LYS A CA 1
ATOM 1292 C C . LYS A 1 183 ? -7.727 20.422 -7.219 1 59.12 183 LYS A C 1
ATOM 1294 O O . LYS A 1 183 ? -7.645 20.953 -6.105 1 59.12 183 LYS A O 1
ATOM 1299 N N . SER A 1 184 ? -7.359 19.203 -7.484 1 71.38 184 SER A N 1
ATOM 1300 C CA . SER A 1 184 ? -7.012 18.344 -6.352 1 71.38 184 SER A CA 1
ATOM 1301 C C . SER A 1 184 ? -5.559 18.547 -5.941 1 71.38 184 SER A C 1
ATOM 1303 O O . SER A 1 184 ? -5.16 18.156 -4.84 1 71.38 184 SER A O 1
ATOM 1305 N N . GLY A 1 185 ? -4.887 19.375 -6.734 1 85.5 185 GLY A N 1
ATOM 1306 C CA . GLY A 1 185 ? -3.496 19.641 -6.402 1 85.5 185 GLY A CA 1
ATOM 1307 C C . GLY A 1 185 ? -2.57 18.5 -6.754 1 85.5 185 GLY A C 1
ATOM 1308 O O . GLY A 1 185 ? -3.02 17.453 -7.227 1 85.5 185 GLY A O 1
ATOM 1309 N N . ARG A 1 186 ? -1.337 18.734 -6.484 1 90.38 186 ARG A N 1
ATOM 1310 C CA . ARG A 1 186 ? -0.271 17.766 -6.719 1 90.38 186 ARG A CA 1
ATOM 1311 C C . ARG A 1 186 ? -0.321 16.641 -5.695 1 90.38 186 ARG A C 1
ATOM 1313 O O . ARG A 1 186 ? -0.691 16.859 -4.539 1 90.38 186 ARG A O 1
ATOM 1320 N N . ARG A 1 187 ? -0.043 15.469 -6.152 1 93.5 187 ARG A N 1
ATOM 1321 C CA . ARG A 1 187 ? 0.159 14.336 -5.262 1 93.5 187 ARG A CA 1
ATOM 1322 C C . ARG A 1 187 ? 1.594 13.82 -5.344 1 93.5 187 ARG A C 1
ATOM 1324 O O . ARG A 1 187 ? 2.273 14.016 -6.352 1 93.5 187 ARG A O 1
ATOM 1331 N N . PHE A 1 188 ? 1.979 13.227 -4.27 1 93.94 188 PHE A N 1
ATOM 1332 C CA . PHE A 1 188 ? 3.361 12.766 -4.188 1 93.94 188 PHE A CA 1
ATOM 1333 C C . PHE A 1 188 ? 3.418 11.266 -3.902 1 93.94 188 PHE A C 1
ATOM 1335 O O . PHE A 1 188 ? 2.615 10.75 -3.123 1 93.94 188 PHE A O 1
ATOM 1342 N N . GLU A 1 189 ? 4.312 10.625 -4.535 1 92.56 189 GLU A N 1
ATOM 1343 C CA . GLU A 1 189 ? 4.73 9.328 -4.004 1 92.56 189 GLU A CA 1
ATOM 1344 C C . GLU A 1 189 ? 5.633 9.5 -2.785 1 92.56 189 GLU A C 1
ATOM 1346 O O . GLU A 1 189 ? 6.312 10.523 -2.646 1 92.56 189 GLU A O 1
ATOM 1351 N N . ILE A 1 190 ? 5.645 8.539 -1.996 1 94.5 190 ILE A N 1
ATOM 1352 C CA . ILE A 1 190 ? 6.43 8.641 -0.771 1 94.5 190 ILE A CA 1
ATOM 1353 C C . ILE A 1 190 ? 7.902 8.852 -1.116 1 94.5 190 ILE A C 1
ATOM 1355 O O . ILE A 1 190 ? 8.594 9.633 -0.46 1 94.5 190 ILE A O 1
ATOM 1359 N N . GLY A 1 191 ? 8.359 8.164 -2.139 1 94.94 191 GLY A N 1
ATOM 1360 C CA . GLY A 1 191 ? 9.734 8.359 -2.559 1 94.94 191 GLY A CA 1
ATOM 1361 C C . GLY A 1 191 ? 10.039 9.781 -2.992 1 94.94 191 GLY A C 1
ATOM 1362 O O . GLY A 1 191 ? 11.125 10.297 -2.736 1 94.94 191 GLY A O 1
ATOM 1363 N N . GLN A 1 192 ? 9.117 10.398 -3.631 1 94.81 192 GLN A N 1
ATOM 1364 C CA . GLN A 1 192 ? 9.273 11.789 -4.035 1 94.81 192 GLN A CA 1
ATOM 1365 C C . GLN A 1 192 ? 9.367 12.711 -2.822 1 94.81 192 GLN A C 1
ATOM 1367 O O . GLN A 1 192 ? 10.18 13.641 -2.801 1 94.81 192 GLN A O 1
ATOM 1372 N N . LEU A 1 193 ? 8.555 12.469 -1.833 1 97.38 193 LEU A N 1
ATOM 1373 C CA . LEU A 1 193 ? 8.602 13.258 -0.611 1 97.38 193 LEU A CA 1
ATOM 1374 C C . LEU A 1 193 ? 9.945 13.094 0.096 1 97.38 193 LEU A C 1
ATOM 1376 O O . LEU A 1 193 ? 10.531 14.078 0.552 1 97.38 193 LEU A O 1
ATOM 1380 N N . GLU A 1 194 ? 10.383 11.883 0.176 1 97.88 194 GLU A N 1
ATOM 1381 C CA . GLU A 1 194 ? 11.688 11.625 0.775 1 97.88 194 GLU A CA 1
ATOM 1382 C C . GLU A 1 194 ? 12.797 12.344 0.017 1 97.88 194 GLU A C 1
ATOM 1384 O O . GLU A 1 194 ? 13.711 12.906 0.628 1 97.88 194 GLU A O 1
ATOM 1389 N N . GLY A 1 195 ? 12.695 12.289 -1.262 1 98.19 195 GLY A N 1
ATOM 1390 C CA . GLY A 1 195 ? 13.656 13.016 -2.084 1 98.19 195 GLY A CA 1
ATOM 1391 C C . GLY A 1 195 ? 13.633 14.516 -1.842 1 98.19 195 GLY A C 1
ATOM 1392 O O . GLY A 1 195 ? 14.688 15.148 -1.773 1 98.19 195 GLY A O 1
ATOM 1393 N N . LEU A 1 196 ? 12.445 15.055 -1.758 1 98.25 196 LEU A N 1
ATOM 1394 C CA . LEU A 1 196 ? 12.289 16.484 -1.479 1 98.25 196 LEU A CA 1
ATOM 1395 C C . LEU A 1 196 ? 12.898 16.844 -0.128 1 98.25 196 LEU A C 1
ATOM 1397 O O . LEU A 1 196 ? 13.578 17.859 0.001 1 98.25 196 LEU A O 1
ATOM 1401 N N . MET A 1 197 ? 12.68 16.016 0.894 1 98.56 197 MET A N 1
ATOM 1402 C CA . MET A 1 197 ? 13.25 16.266 2.215 1 98.56 197 MET A CA 1
ATOM 1403 C C . MET A 1 197 ? 14.773 16.25 2.156 1 98.56 197 MET A C 1
ATOM 1405 O O . MET A 1 197 ? 15.422 17.141 2.721 1 98.56 197 MET A O 1
ATOM 1409 N N . ALA A 1 198 ? 15.273 15.281 1.456 1 98.38 198 ALA A N 1
ATOM 1410 C CA . ALA A 1 198 ? 16.719 15.188 1.321 1 98.38 198 ALA A CA 1
ATOM 1411 C C . ALA A 1 198 ? 17.297 16.422 0.623 1 98.38 198 ALA A C 1
ATOM 1413 O O . ALA A 1 198 ? 18.281 17 1.078 1 98.38 198 ALA A O 1
ATOM 1414 N N . ALA A 1 199 ? 16.656 16.828 -0.42 1 98.38 199 ALA A N 1
ATOM 1415 C CA . ALA A 1 199 ? 17.109 17.969 -1.195 1 98.38 199 ALA A CA 1
ATOM 1416 C C . ALA A 1 199 ? 17.031 19.25 -0.368 1 98.38 199 ALA A C 1
ATOM 1418 O O . ALA A 1 199 ? 17.844 20.172 -0.558 1 98.38 199 ALA A O 1
ATOM 1419 N N . ALA A 1 200 ? 16.109 19.297 0.546 1 98.12 200 ALA A N 1
ATOM 1420 C CA . ALA A 1 200 ? 15.93 20.453 1.424 1 98.12 200 ALA A CA 1
ATOM 1421 C C . ALA A 1 200 ? 16.797 20.328 2.67 1 98.12 200 ALA A C 1
ATOM 1423 O O . ALA A 1 200 ? 16.719 21.156 3.578 1 98.12 200 ALA A O 1
ATOM 1424 N N . GLU A 1 201 ? 17.609 19.234 2.748 1 97.81 201 GLU A N 1
ATOM 1425 C CA . GLU A 1 201 ? 18.5 18.969 3.877 1 97.81 201 GLU A CA 1
ATOM 1426 C C . GLU A 1 201 ? 17.703 18.797 5.172 1 97.81 201 GLU A C 1
ATOM 1428 O O . GLU A 1 201 ? 18.078 19.375 6.203 1 97.81 201 GLU A O 1
ATOM 1433 N N . LEU A 1 202 ? 16.641 18.109 5.035 1 98.5 202 LEU A N 1
ATOM 1434 C CA . LEU A 1 202 ? 15.797 17.75 6.168 1 98.5 202 LEU A CA 1
ATOM 1435 C C . LEU A 1 202 ? 15.867 16.25 6.449 1 98.5 202 LEU A C 1
ATOM 1437 O O . LEU A 1 202 ? 15.758 15.438 5.531 1 98.5 202 LEU A O 1
ATOM 1441 N N . GLN A 1 203 ? 16.094 15.969 7.707 1 98.19 203 GLN A N 1
ATOM 1442 C CA . GLN A 1 203 ? 16.078 14.578 8.156 1 98.19 203 GLN A CA 1
ATOM 1443 C C . GLN A 1 203 ? 14.68 14.172 8.633 1 98.19 203 GLN A C 1
ATOM 1445 O O . GLN A 1 203 ? 14.031 14.906 9.383 1 98.19 203 GLN A O 1
ATOM 1450 N N . ILE A 1 204 ? 14.25 13.016 8.211 1 98.31 204 ILE A N 1
ATOM 1451 C CA . ILE A 1 204 ? 12.938 12.5 8.594 1 98.31 204 ILE A CA 1
ATOM 1452 C C . ILE A 1 204 ? 13.047 11.75 9.922 1 98.31 204 ILE A C 1
ATOM 1454 O O . ILE A 1 204 ? 13.742 10.734 10.008 1 98.31 204 ILE A O 1
ATOM 1458 N N . ASP A 1 205 ? 12.352 12.25 10.922 1 97 205 ASP A N 1
ATOM 1459 C CA . ASP A 1 205 ? 12.336 11.594 12.227 1 97 205 ASP A CA 1
ATOM 1460 C C . ASP A 1 205 ? 11.219 10.562 12.312 1 97 205 ASP A C 1
ATOM 1462 O O . ASP A 1 205 ? 11.352 9.555 13.016 1 97 205 ASP A O 1
ATOM 1466 N N . SER A 1 206 ? 10.148 10.867 11.703 1 96.94 206 SER A N 1
ATOM 1467 C CA . SER A 1 206 ? 9.039 9.922 11.672 1 96.94 206 SER A CA 1
ATOM 1468 C C . SER A 1 206 ? 8.195 10.094 10.414 1 96.94 206 SER A C 1
ATOM 1470 O O . SER A 1 206 ? 8.117 11.195 9.859 1 96.94 206 SER A O 1
ATOM 1472 N N . ALA A 1 207 ? 7.672 9.055 9.93 1 98.12 207 ALA A N 1
ATOM 1473 C CA . ALA A 1 207 ? 6.766 8.992 8.789 1 98.12 207 ALA A CA 1
ATOM 1474 C C . ALA A 1 207 ? 5.566 8.102 9.086 1 98.12 207 ALA A C 1
ATOM 1476 O O . ALA A 1 207 ? 5.727 6.949 9.492 1 98.12 207 ALA A O 1
ATOM 1477 N N . ARG A 1 208 ? 4.344 8.688 8.914 1 98 208 ARG A N 1
ATOM 1478 C CA . ARG A 1 208 ? 3.102 7.969 9.164 1 98 208 ARG A CA 1
ATOM 1479 C C . ARG A 1 208 ? 2.129 8.141 8 1 98 208 ARG A C 1
ATOM 1481 O O . ARG A 1 208 ? 2.123 9.172 7.332 1 98 208 ARG A O 1
ATOM 1488 N N . GLY A 1 209 ? 1.415 7.059 7.773 1 98.31 209 GLY A N 1
ATOM 1489 C CA . GLY A 1 209 ? 0.283 7.184 6.871 1 98.31 209 GLY A CA 1
ATOM 1490 C C . GLY A 1 209 ? -0.983 7.656 7.559 1 98.31 209 GLY A C 1
ATOM 1491 O O . GLY A 1 209 ? -1.267 7.254 8.688 1 98.31 209 GLY A O 1
ATOM 1492 N N . LEU A 1 210 ? -1.746 8.492 6.887 1 97.88 210 LEU A N 1
ATOM 1493 C CA . LEU A 1 210 ? -2.984 9.008 7.457 1 97.88 210 LEU A CA 1
ATOM 1494 C C . LEU A 1 210 ? -4.172 8.695 6.559 1 97.88 210 LEU A C 1
ATOM 1496 O O . LEU A 1 210 ? -4.055 8.734 5.328 1 97.88 210 LEU A O 1
ATOM 1500 N N . GLY A 1 211 ? -5.273 8.359 7.238 1 96.81 211 GLY A N 1
ATOM 1501 C CA . GLY A 1 211 ? -6.555 8.352 6.547 1 96.81 211 GLY A CA 1
ATOM 1502 C C . GLY A 1 211 ? -6.895 7 5.945 1 96.81 211 GLY A C 1
ATOM 1503 O O . GLY A 1 211 ? -7.934 6.844 5.301 1 96.81 211 GLY A O 1
ATOM 1504 N N . LEU A 1 212 ? -6.043 5.988 6.168 1 96.94 212 LEU A N 1
ATOM 1505 C CA . LEU A 1 212 ? -6.246 4.695 5.52 1 96.94 212 LEU A CA 1
ATOM 1506 C C . LEU A 1 212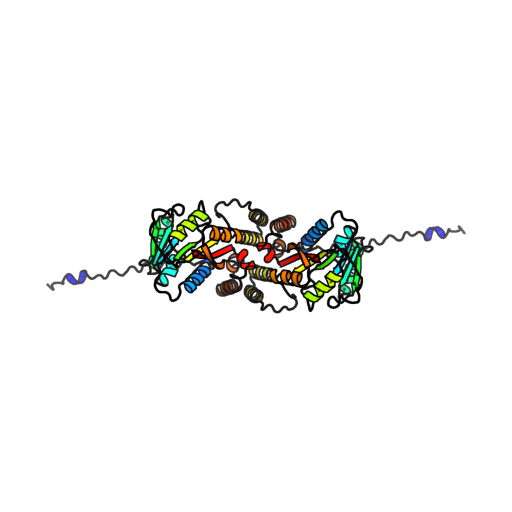 ? -7.621 4.129 5.859 1 96.94 212 LEU A C 1
ATOM 1508 O O . LEU A 1 212 ? -8.438 3.883 4.965 1 96.94 212 LEU A O 1
ATOM 1512 N N . ALA A 1 213 ? -7.938 4.02 7.105 1 95.44 213 ALA A N 1
ATOM 1513 C CA . ALA A 1 213 ? -9.219 3.457 7.531 1 95.44 213 ALA A CA 1
ATOM 1514 C C . ALA A 1 213 ? -10.352 4.453 7.316 1 95.44 213 ALA A C 1
ATOM 1516 O O . ALA A 1 213 ? -11.414 4.094 6.805 1 95.44 213 ALA A O 1
ATOM 1517 N N . SER A 1 214 ? -10.156 5.676 7.645 1 92.81 214 SER A N 1
ATOM 1518 C CA . SER A 1 214 ? -11.234 6.66 7.629 1 92.81 214 SER A CA 1
ATOM 1519 C C . SER A 1 214 ? -11.695 6.957 6.207 1 92.81 214 SER A C 1
ATOM 1521 O O . SER A 1 214 ? -12.867 7.254 5.977 1 92.81 214 SER A O 1
ATOM 1523 N N . GLU A 1 215 ? -10.797 6.832 5.305 1 91.19 215 GLU A N 1
ATOM 1524 C CA . GLU A 1 215 ? -11.156 7.191 3.936 1 91.19 215 GLU A CA 1
ATOM 1525 C C . GLU A 1 215 ? -11.641 5.973 3.152 1 91.19 215 GLU A C 1
ATOM 1527 O O . GLU A 1 215 ? -12.367 6.109 2.17 1 91.19 215 GLU A O 1
ATOM 1532 N N . LEU A 1 216 ? -11.25 4.797 3.568 1 93.19 216 LEU A N 1
ATOM 1533 C CA . LEU A 1 216 ? -11.508 3.633 2.729 1 93.19 216 LEU A CA 1
ATOM 1534 C C . LEU A 1 216 ? -12.586 2.748 3.34 1 93.19 216 LEU A C 1
ATOM 1536 O O . LEU A 1 216 ? -13.148 1.885 2.658 1 93.19 216 LEU A O 1
ATOM 1540 N N . SER A 1 217 ? -12.812 2.975 4.605 1 91.19 217 SER A N 1
ATOM 1541 C CA . SER A 1 217 ? -13.828 2.139 5.238 1 91.19 217 SER A CA 1
ATOM 1542 C C . SER A 1 217 ? -15.227 2.688 4.996 1 91.19 217 SER A C 1
ATOM 1544 O O . SER A 1 217 ? -15.391 3.863 4.664 1 91.19 217 SER A O 1
ATOM 1546 N N . PRO A 1 218 ? -16.188 1.786 5.148 1 84.12 218 PRO A N 1
ATOM 1547 C CA . PRO A 1 218 ? -17.562 2.277 5.051 1 84.12 218 PRO A CA 1
ATOM 1548 C C . PRO A 1 218 ? -17.906 3.285 6.148 1 84.12 218 PRO A C 1
ATOM 1550 O O . PRO A 1 218 ? -17.219 3.346 7.172 1 84.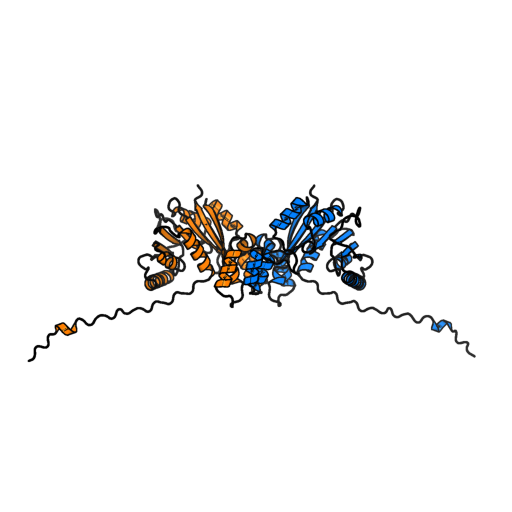12 218 PRO A O 1
ATOM 1553 N N . ALA A 1 219 ? -18.875 4.066 5.934 1 75 219 ALA A N 1
ATOM 1554 C CA . ALA A 1 219 ? -19.281 5.215 6.734 1 75 219 ALA A CA 1
ATOM 1555 C C . ALA A 1 219 ? -19.688 4.785 8.141 1 75 219 ALA A C 1
ATOM 1557 O O . ALA A 1 219 ? -19.672 5.594 9.07 1 75 219 ALA A O 1
ATOM 1558 N N . GLU A 1 220 ? -19.844 3.586 8.477 1 81.25 220 GLU A N 1
ATOM 1559 C CA . GLU A 1 220 ? -20.391 3.162 9.766 1 81.25 220 GLU A CA 1
ATOM 1560 C C . GLU A 1 220 ? -19.281 2.867 10.766 1 81.25 220 GLU A C 1
ATOM 1562 O O . GLU A 1 220 ? -19.547 2.621 11.945 1 81.25 220 GLU A O 1
ATOM 1567 N N . ALA A 1 221 ? -18.141 3.137 10.453 1 87.19 221 ALA A N 1
ATOM 1568 C CA . ALA A 1 221 ? -17.031 2.791 11.352 1 87.19 221 ALA A CA 1
ATOM 1569 C C . ALA A 1 221 ? -16.953 3.764 12.523 1 87.19 221 ALA A C 1
ATOM 1571 O O . ALA A 1 221 ? -17.141 4.973 12.344 1 87.19 221 ALA A O 1
ATOM 1572 N N . SER A 1 222 ? -16.766 3.264 13.727 1 90.06 222 SER A N 1
ATOM 1573 C CA . SER A 1 222 ? -16.625 4.102 14.914 1 90.06 222 SER A CA 1
ATOM 1574 C C . SER A 1 222 ? -15.266 4.785 14.953 1 90.06 222 SER A C 1
ATOM 1576 O O . SER A 1 222 ? -14.305 4.301 14.359 1 90.06 222 SER A O 1
ATOM 1578 N N . THR A 1 223 ? -15.227 5.824 15.68 1 90.5 223 THR A N 1
ATOM 1579 C CA . THR A 1 223 ? -13.977 6.562 15.867 1 90.5 223 THR A CA 1
ATOM 1580 C C . THR A 1 223 ? -12.922 5.684 16.531 1 90.5 223 THR A C 1
ATOM 1582 O O . THR A 1 223 ? -11.742 5.742 16.172 1 90.5 223 THR A O 1
ATOM 1585 N N . ALA A 1 224 ? -13.367 4.883 17.453 1 92.94 224 ALA A N 1
ATOM 1586 C CA . ALA A 1 224 ? -12.445 4.004 18.172 1 92.94 224 ALA A CA 1
ATOM 1587 C C . ALA A 1 224 ? -11.828 2.971 17.234 1 92.94 224 ALA A C 1
ATOM 1589 O O . ALA A 1 224 ? -10.633 2.684 17.312 1 92.94 224 ALA A O 1
ATOM 1590 N N . GLU A 1 225 ? -12.602 2.449 16.359 1 93.94 225 GLU A N 1
ATOM 1591 C CA . GLU A 1 225 ? -12.117 1.468 15.391 1 93.94 225 GLU A CA 1
ATOM 1592 C C . GLU A 1 225 ? -11.133 2.098 14.414 1 93.94 225 GLU A C 1
ATOM 1594 O O . GLU A 1 225 ? -10.086 1.514 14.117 1 93.94 225 GLU A O 1
ATOM 1599 N N . ILE A 1 226 ? -11.469 3.279 14 1 95.31 226 ILE A N 1
ATOM 1600 C CA . ILE A 1 226 ? -10.617 3.996 13.055 1 95.31 226 ILE A CA 1
ATOM 1601 C C . ILE A 1 226 ? -9.266 4.293 13.711 1 95.31 226 ILE A C 1
ATOM 1603 O O . ILE A 1 226 ? -8.219 4.098 13.102 1 95.31 226 ILE A O 1
ATOM 1607 N N . LYS A 1 227 ? -9.344 4.691 14.914 1 94.88 227 LYS A N 1
ATOM 1608 C CA . LYS A 1 227 ? -8.117 4.992 15.656 1 94.88 227 LYS A CA 1
ATOM 1609 C C . LYS A 1 227 ? -7.266 3.738 15.844 1 94.88 227 LYS A C 1
ATOM 1611 O O . LYS A 1 227 ? -6.043 3.785 15.703 1 94.88 227 LYS A O 1
ATOM 1616 N N . ALA A 1 228 ? -7.898 2.643 16.172 1 94.75 228 ALA A N 1
ATOM 1617 C CA . ALA A 1 228 ? -7.18 1.386 16.375 1 94.75 228 ALA A CA 1
ATOM 1618 C C . ALA A 1 228 ? -6.473 0.941 15.094 1 94.75 228 ALA A C 1
ATOM 1620 O O . ALA A 1 228 ? -5.312 0.525 15.141 1 94.75 228 ALA A O 1
ATOM 1621 N N . VAL A 1 229 ? -7.109 1.032 13.977 1 97 229 VAL A N 1
ATOM 1622 C CA . VAL A 1 229 ? -6.516 0.664 12.695 1 97 229 VAL A CA 1
ATOM 1623 C C . VAL A 1 229 ? -5.355 1.605 12.375 1 97 229 VAL A C 1
ATOM 1625 O O . VAL A 1 229 ? -4.301 1.167 11.906 1 97 229 VAL A O 1
ATOM 1628 N N . HIS A 1 230 ? -5.594 2.869 12.656 1 97 230 HIS A N 1
ATOM 1629 C CA . HIS A 1 230 ? -4.535 3.844 12.422 1 97 230 HIS A CA 1
ATOM 1630 C C . HIS A 1 230 ? -3.277 3.486 13.211 1 97 230 HIS A C 1
ATOM 1632 O O . HIS A 1 230 ? -2.182 3.434 12.648 1 97 230 HIS A O 1
ATOM 1638 N N . GLU A 1 231 ? -3.424 3.197 14.414 1 95.88 231 GLU A N 1
ATOM 1639 C CA . GLU A 1 231 ? -2.283 2.881 15.273 1 95.88 231 GLU A CA 1
ATOM 1640 C C . GLU A 1 231 ? -1.577 1.612 14.805 1 95.88 231 GLU A C 1
ATOM 1642 O O . GLU A 1 231 ? -0.35 1.517 14.875 1 95.88 231 GLU A O 1
ATOM 1647 N N . ALA A 1 232 ? -2.32 0.692 14.312 1 96.19 232 ALA A N 1
ATOM 1648 C CA . ALA A 1 232 ? -1.77 -0.594 13.891 1 96.19 232 ALA A CA 1
ATOM 1649 C C . ALA A 1 232 ? -1.079 -0.479 12.539 1 96.19 232 ALA A C 1
ATOM 1651 O O . ALA A 1 232 ? -0.232 -1.308 12.188 1 96.19 232 ALA A O 1
ATOM 1652 N N . THR A 1 233 ? -1.416 0.549 11.734 1 97.44 233 THR A N 1
ATOM 1653 C CA . THR A 1 233 ? -1.021 0.485 10.336 1 97.44 233 THR A CA 1
ATOM 1654 C C . THR A 1 233 ? -0.165 1.69 9.953 1 97.44 233 THR A C 1
ATOM 1656 O O . THR A 1 233 ? 0.597 1.639 8.992 1 97.44 233 THR A O 1
ATOM 1659 N N . CYS A 1 234 ? -0.166 2.775 10.664 1 97.56 234 CYS A N 1
ATOM 1660 C CA . CYS A 1 234 ? 0.301 4.066 10.18 1 97.56 234 CYS A CA 1
ATOM 1661 C C . CYS A 1 234 ? 1.812 4.062 9.977 1 97.56 234 CYS A C 1
ATOM 1663 O O . CYS A 1 234 ? 2.344 4.859 9.203 1 97.56 234 CYS A O 1
ATOM 1665 N N . ARG A 1 235 ? 2.518 3.133 10.68 1 96.69 235 ARG A N 1
ATOM 1666 C CA . ARG A 1 235 ? 3.973 3.135 10.57 1 96.69 235 ARG A CA 1
ATOM 1667 C C . ARG A 1 235 ? 4.465 1.946 9.75 1 96.69 235 ARG A C 1
ATOM 1669 O O . ARG A 1 235 ? 5.668 1.795 9.523 1 96.69 235 ARG A O 1
ATOM 1676 N N . ARG A 1 236 ? 3.545 1.062 9.344 1 95.56 236 ARG A N 1
ATOM 1677 C CA . ARG A 1 236 ? 3.914 -0.055 8.484 1 95.56 236 ARG A CA 1
ATOM 1678 C C . ARG A 1 236 ? 4.172 0.417 7.059 1 95.56 236 ARG A C 1
ATOM 1680 O O . ARG A 1 236 ? 3.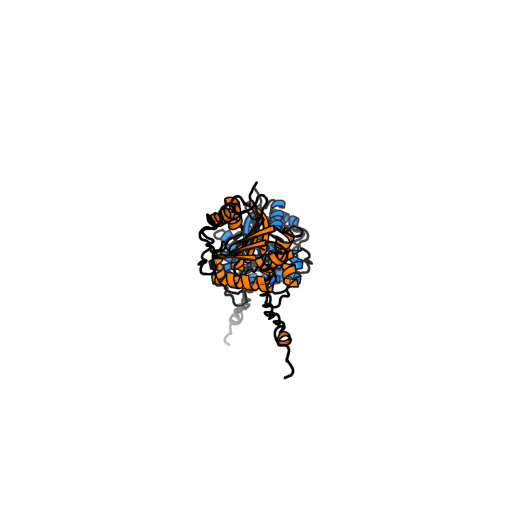275 0.958 6.406 1 95.56 236 ARG A O 1
ATOM 1687 N N . PRO A 1 237 ? 5.352 0.183 6.57 1 95.5 237 PRO A N 1
ATOM 1688 C CA . PRO A 1 237 ? 5.738 0.815 5.309 1 95.5 237 PRO A CA 1
ATOM 1689 C C . PRO A 1 237 ? 4.742 0.543 4.184 1 95.5 237 PRO A C 1
ATOM 1691 O O . PRO A 1 237 ? 4.312 1.475 3.496 1 95.5 237 PRO A O 1
ATOM 1694 N N . ALA A 1 238 ? 4.277 -0.659 4.039 1 96.69 238 ALA A N 1
ATOM 1695 C CA . ALA A 1 238 ? 3.385 -0.997 2.936 1 96.69 238 ALA A CA 1
ATOM 1696 C C . ALA A 1 238 ? 2.068 -0.233 3.041 1 96.69 238 ALA A C 1
ATOM 1698 O O . ALA A 1 238 ? 1.562 0.287 2.045 1 96.69 238 ALA A O 1
ATOM 1699 N N . LEU A 1 239 ? 1.545 -0.163 4.234 1 98 239 LEU A N 1
ATOM 1700 C CA . LEU A 1 239 ? 0.25 0.481 4.426 1 98 239 LEU A CA 1
ATOM 1701 C C . LEU A 1 239 ? 0.401 1.997 4.496 1 98 239 LEU A C 1
ATOM 1703 O O . LEU A 1 239 ? -0.444 2.732 3.979 1 98 239 LEU A O 1
ATOM 1707 N N . ARG A 1 240 ? 1.511 2.445 5.055 1 97.56 240 ARG A N 1
ATOM 1708 C CA . ARG A 1 240 ? 1.84 3.867 5.059 1 97.56 240 ARG A CA 1
ATOM 1709 C C . ARG A 1 240 ? 1.907 4.422 3.641 1 97.56 240 ARG A C 1
ATOM 1711 O O . ARG A 1 240 ? 1.357 5.488 3.359 1 97.56 240 ARG A O 1
ATOM 1718 N N . ASP A 1 241 ? 2.502 3.658 2.756 1 97.5 241 ASP A N 1
ATOM 1719 C CA . ASP A 1 241 ? 2.861 4.141 1.427 1 97.5 241 ASP A CA 1
ATOM 1720 C C . ASP A 1 241 ? 1.64 4.199 0.514 1 97.5 241 ASP A C 1
ATOM 1722 O O . ASP A 1 241 ? 1.703 4.758 -0.583 1 97.5 241 ASP A O 1
ATOM 1726 N N . VAL A 1 242 ? 0.505 3.699 1.022 1 97.88 242 VAL A N 1
ATOM 1727 C CA . VAL A 1 242 ? -0.701 3.77 0.205 1 97.88 242 VAL A CA 1
ATOM 1728 C C . VAL A 1 242 ? -1.783 4.551 0.947 1 97.88 242 VAL A C 1
ATOM 1730 O O . VAL A 1 242 ? -2.938 4.586 0.516 1 97.88 242 VAL A O 1
ATOM 1733 N N . SER A 1 243 ? -1.442 5.082 2.088 1 98 243 SER A N 1
ATOM 1734 C CA . SER A 1 243 ? -2.4 5.938 2.781 1 98 243 SER A CA 1
ATOM 1735 C C . SER A 1 243 ? -2.684 7.207 1.985 1 98 243 SER A C 1
ATOM 1737 O O . SER A 1 243 ? -1.812 7.703 1.27 1 98 243 SER A O 1
ATOM 1739 N N . PRO A 1 244 ? -3.875 7.766 2.143 1 96.75 244 PRO A N 1
ATOM 1740 C CA . PRO A 1 244 ? -4.242 8.961 1.379 1 96.75 244 PRO A CA 1
ATOM 1741 C C . PRO A 1 244 ? -3.285 10.125 1.607 1 96.75 244 PRO A C 1
ATOM 1743 O O . PRO A 1 244 ? -3.021 10.898 0.686 1 96.75 244 PRO A O 1
ATOM 1746 N N . PHE A 1 245 ? -2.814 10.203 2.838 1 97.12 245 PHE A N 1
ATOM 1747 C CA . PHE A 1 245 ? -1.861 11.258 3.176 1 97.12 245 PHE A CA 1
ATOM 1748 C C . PHE A 1 245 ? -0.659 10.68 3.914 1 97.12 245 PHE A C 1
ATOM 1750 O O . PHE A 1 245 ? -0.756 9.617 4.531 1 97.12 245 PHE A O 1
ATOM 1757 N N . VAL A 1 246 ? 0.433 11.359 3.801 1 98.12 246 VAL A N 1
ATOM 1758 C CA . VAL A 1 246 ? 1.644 11.039 4.547 1 98.12 246 VAL A CA 1
ATOM 1759 C C . VAL A 1 246 ? 1.986 12.18 5.5 1 98.12 246 VAL A C 1
ATOM 1761 O O . VAL A 1 246 ? 1.908 13.352 5.125 1 98.12 246 VAL A O 1
ATOM 1764 N N . HIS A 1 247 ? 2.238 11.836 6.691 1 98.5 247 HIS A N 1
ATOM 1765 C CA . HIS A 1 247 ? 2.641 12.781 7.727 1 98.5 247 HIS A CA 1
ATOM 1766 C C . HIS A 1 247 ? 4.098 12.578 8.125 1 98.5 247 HIS A C 1
ATOM 1768 O O . HIS A 1 247 ? 4.457 11.531 8.672 1 98.5 247 HIS A O 1
ATOM 1774 N N . LEU A 1 248 ? 4.902 13.555 7.852 1 98.62 248 LEU A N 1
ATOM 1775 C CA . LEU A 1 248 ? 6.32 13.508 8.195 1 98.62 248 LEU A CA 1
ATOM 1776 C C . LEU A 1 248 ? 6.648 14.516 9.289 1 98.62 248 LEU A C 1
ATOM 1778 O O . LEU A 1 248 ? 6.172 15.656 9.258 1 98.62 248 LEU A O 1
ATOM 1782 N N . ILE A 1 249 ? 7.344 14.102 10.266 1 98.25 249 ILE A N 1
ATOM 1783 C CA . ILE A 1 249 ? 8.039 14.992 11.18 1 98.25 249 ILE A CA 1
ATOM 1784 C C . ILE A 1 249 ? 9.523 15.062 10.805 1 98.25 249 ILE A C 1
ATOM 1786 O O . ILE A 1 249 ? 10.203 14.039 10.758 1 98.25 249 ILE A O 1
ATOM 1790 N N . VAL A 1 250 ? 9.938 16.266 10.531 1 98.56 250 VAL A N 1
ATOM 1791 C CA . VAL A 1 250 ? 11.289 16.406 10 1 98.56 250 VAL A CA 1
ATOM 1792 C C . VAL A 1 250 ? 12.039 17.5 10.758 1 98.56 250 VAL A C 1
ATOM 1794 O O . VAL A 1 250 ? 11.422 18.344 11.414 1 98.56 250 VAL A O 1
ATOM 1797 N N . ARG A 1 251 ? 13.359 17.469 10.719 1 97.25 251 ARG A N 1
ATOM 1798 C CA . ARG A 1 251 ? 14.227 18.5 11.281 1 97.25 251 ARG A CA 1
ATOM 1799 C C . ARG A 1 251 ? 15.414 18.781 10.367 1 97.25 251 ARG A C 1
ATOM 1801 O O . ARG A 1 251 ? 15.773 17.938 9.531 1 97.25 251 ARG A O 1
ATOM 1808 N N . PRO A 1 252 ? 15.922 19.969 10.5 1 96.19 252 PRO A N 1
ATOM 1809 C CA . PRO A 1 252 ? 17.141 20.219 9.711 1 96.19 252 PRO A CA 1
ATOM 1810 C C . PRO A 1 252 ? 18.234 19.203 9.992 1 96.19 252 PRO A C 1
ATOM 1812 O O . PRO A 1 252 ? 18.438 18.812 11.148 1 96.19 252 PRO A O 1
ATOM 1815 N N . ALA A 1 253 ? 18.797 18.734 8.938 1 92.31 253 ALA A N 1
ATOM 1816 C CA . ALA A 1 253 ? 19.922 17.812 9.086 1 92.31 253 ALA A CA 1
ATOM 1817 C C . ALA A 1 253 ? 21.078 18.469 9.836 1 92.31 253 ALA A C 1
ATOM 1819 O O . ALA A 1 253 ? 21.312 19.672 9.688 1 92.31 253 ALA A O 1
ATOM 1820 N N . PRO A 1 254 ? 21.797 17.719 10.688 1 83.31 254 PRO A N 1
ATOM 1821 C CA . PRO A 1 254 ? 22.922 18.312 11.406 1 83.31 254 PRO A CA 1
ATOM 1822 C C . PRO A 1 254 ? 24.016 18.828 10.477 1 83.31 254 PRO A C 1
ATOM 1824 O O . PRO A 1 254 ? 24.172 18.328 9.359 1 83.31 254 PRO A O 1
ATOM 1827 N N . MET B 1 1 ? -37.625 -66.938 -49.594 1 25.66 1 MET B N 1
ATOM 1828 C CA . MET B 1 1 ? -36.781 -66.812 -48.406 1 25.66 1 MET B CA 1
ATOM 1829 C C . MET B 1 1 ? -35.594 -65.875 -48.688 1 25.66 1 MET B C 1
ATOM 1831 O O . MET B 1 1 ? -34.594 -66.312 -49.219 1 25.66 1 MET B O 1
ATOM 1835 N N . ALA B 1 2 ? -36.156 -64.625 -49.156 1 41.5 2 ALA B N 1
ATOM 1836 C CA . ALA B 1 2 ? -35.25 -63.5 -49.469 1 41.5 2 ALA B CA 1
ATOM 1837 C C . ALA B 1 2 ? -34.188 -63.312 -48.375 1 41.5 2 ALA B C 1
ATOM 1839 O O . ALA B 1 2 ? -34.5 -63.281 -47.188 1 41.5 2 ALA B O 1
ATOM 1840 N N . GLN B 1 3 ? -32.969 -63.844 -48.594 1 32.97 3 GLN B N 1
ATOM 1841 C CA . GLN B 1 3 ? -31.797 -63.812 -47.75 1 32.97 3 GLN B CA 1
ATOM 1842 C C . GLN B 1 3 ? -31.453 -62.375 -47.312 1 32.97 3 GLN B C 1
ATOM 1844 O O . GLN B 1 3 ? -31.156 -61.531 -48.188 1 32.97 3 GLN B O 1
ATOM 1849 N N . THR B 1 4 ? -32.156 -61.844 -46.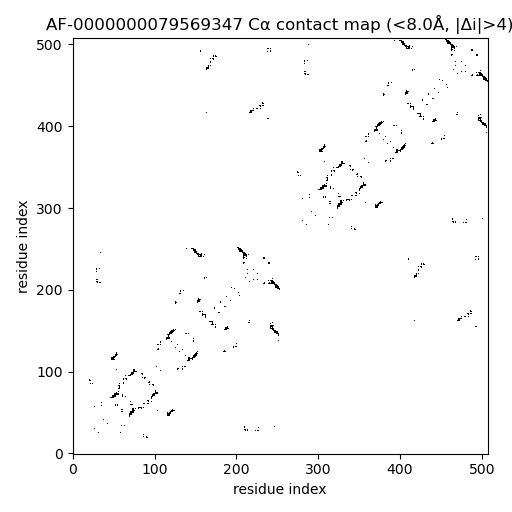344 1 41.75 4 THR B N 1
ATOM 1850 C CA . THR B 1 4 ? -31.875 -60.562 -45.719 1 41.75 4 THR B CA 1
ATOM 1851 C C . THR B 1 4 ? -30.438 -60.5 -45.219 1 41.75 4 THR B C 1
ATOM 1853 O O . THR B 1 4 ? -30 -61.375 -44.469 1 41.75 4 THR B O 1
ATOM 1856 N N . ASP B 1 5 ? -29.469 -60.031 -46 1 42.28 5 ASP B N 1
ATOM 1857 C CA . ASP B 1 5 ? -28.031 -59.875 -45.75 1 42.28 5 ASP B CA 1
ATOM 1858 C C . ASP B 1 5 ? -27.781 -59.219 -44.406 1 42.28 5 ASP B C 1
ATOM 1860 O O . ASP B 1 5 ? -28.281 -58.094 -44.156 1 42.28 5 ASP B O 1
ATOM 1864 N N . PRO B 1 6 ? -27.484 -59.875 -43.312 1 44.09 6 PRO B N 1
ATOM 1865 C CA . PRO B 1 6 ? -27.234 -59.438 -41.938 1 44.09 6 PRO B CA 1
ATOM 1866 C C . PRO B 1 6 ? -26.172 -58.312 -41.875 1 44.09 6 PRO B C 1
ATOM 1868 O O . PRO B 1 6 ? -25.953 -57.75 -40.812 1 44.09 6 PRO B O 1
ATOM 1871 N N . GLN B 1 7 ? -25.328 -58.094 -42.938 1 31.7 7 GLN B N 1
ATOM 1872 C CA . GLN B 1 7 ? -24.219 -57.156 -42.75 1 31.7 7 GLN B CA 1
ATOM 1873 C C . GLN B 1 7 ? -24.703 -55.719 -42.594 1 31.7 7 GLN B C 1
ATOM 1875 O O . GLN B 1 7 ? -23.906 -54.812 -42.344 1 31.7 7 GLN B O 1
ATOM 1880 N N . ALA B 1 8 ? -25.906 -55.344 -43.125 1 47.25 8 ALA B N 1
ATOM 1881 C CA . ALA B 1 8 ? -26.328 -53.938 -43.062 1 47.25 8 ALA B CA 1
ATOM 1882 C C . ALA B 1 8 ? -26.578 -53.531 -41.625 1 47.25 8 ALA B C 1
ATOM 1884 O O . ALA B 1 8 ? -26.812 -52.344 -41.344 1 47.25 8 ALA B O 1
ATOM 1885 N N . ALA B 1 9 ? -26.719 -54.438 -40.656 1 36.72 9 ALA B N 1
ATOM 1886 C CA . ALA B 1 9 ? -27.094 -53.969 -39.312 1 36.72 9 ALA B CA 1
ATOM 1887 C C . ALA B 1 9 ? -25.875 -53.406 -38.562 1 36.72 9 ALA B C 1
ATOM 1889 O O . ALA B 1 9 ? -26.031 -52.719 -37.562 1 36.72 9 ALA B O 1
ATOM 1890 N N . ALA B 1 10 ? -24.578 -53.875 -38.781 1 39.16 10 ALA B N 1
ATOM 1891 C CA . ALA B 1 10 ? -23.531 -53.562 -37.781 1 39.16 10 ALA B CA 1
ATOM 1892 C C . ALA B 1 10 ? -23.062 -52.125 -37.906 1 39.16 10 ALA B C 1
ATOM 1894 O O . ALA B 1 10 ? -22.312 -51.625 -37.062 1 39.16 10 ALA B O 1
ATOM 1895 N N . ALA B 1 11 ? -23.188 -51.469 -39.031 1 37.97 11 ALA B N 1
ATOM 1896 C CA . ALA B 1 11 ? -22.531 -50.156 -39.031 1 37.97 11 ALA B CA 1
ATOM 1897 C C . ALA B 1 11 ? -23.297 -49.125 -38.219 1 37.97 11 ALA B C 1
ATOM 1899 O O . ALA B 1 11 ? -23.969 -48.25 -38.781 1 37.97 11 ALA B O 1
ATOM 1900 N N . ALA B 1 12 ? -24.203 -49.469 -37.281 1 36.16 12 ALA B N 1
ATOM 1901 C CA . ALA B 1 12 ? -24.688 -48.344 -36.531 1 36.16 12 ALA B CA 1
ATOM 1902 C C . ALA B 1 12 ? -23.531 -47.5 -35.969 1 36.16 12 ALA B C 1
ATOM 1904 O O . ALA B 1 12 ? -22.672 -48.031 -35.25 1 36.16 12 ALA B O 1
ATOM 1905 N N . ALA B 1 13 ? -23.031 -46.438 -36.688 1 37.75 13 ALA B N 1
ATOM 1906 C CA . ALA B 1 13 ? -22.062 -45.406 -36.312 1 37.75 13 ALA B CA 1
ATOM 1907 C C . ALA B 1 13 ? -22.281 -44.938 -34.875 1 37.75 13 ALA B C 1
ATOM 1909 O O . ALA B 1 13 ? -23.406 -44.562 -34.5 1 37.75 13 ALA B O 1
ATOM 1910 N N . ALA B 1 14 ? -21.641 -45.531 -33.812 1 40.47 14 ALA B N 1
ATOM 1911 C CA . ALA B 1 14 ? -21.531 -44.906 -32.5 1 40.47 14 ALA B CA 1
ATOM 1912 C C . ALA B 1 14 ? -21.453 -43.375 -32.625 1 40.47 14 ALA B C 1
ATOM 1914 O O . ALA B 1 14 ? -20.609 -42.844 -33.344 1 40.47 14 ALA B O 1
ATOM 1915 N N . THR B 1 15 ? -22.562 -42.656 -32.625 1 42.16 15 THR B N 1
ATOM 1916 C CA . THR B 1 15 ? -22.547 -41.219 -32.406 1 42.16 15 THR B CA 1
ATOM 1917 C C . THR B 1 15 ? -21.531 -40.812 -31.359 1 42.16 15 THR B C 1
ATOM 1919 O O . THR B 1 15 ? -21.5 -41.406 -30.266 1 42.16 15 THR B O 1
ATOM 1922 N N . PRO B 1 16 ? -20.344 -40.312 -31.688 1 39.56 16 PRO B N 1
ATOM 1923 C CA . PRO B 1 16 ? -19.469 -39.812 -30.625 1 39.56 16 PRO B CA 1
ATOM 1924 C C . PRO B 1 16 ? -20.234 -39.062 -29.531 1 39.56 16 PRO B C 1
ATOM 1926 O O . PRO B 1 16 ? -21.125 -38.281 -29.844 1 39.56 16 PRO B O 1
ATOM 1929 N N . THR B 1 17 ? -20.734 -39.688 -28.469 1 39.88 17 THR B N 1
ATOM 1930 C CA . THR B 1 17 ? -21.188 -38.906 -27.328 1 39.88 17 THR B CA 1
ATOM 1931 C C . THR B 1 17 ? -20.312 -37.688 -27.109 1 39.88 17 THR B C 1
ATOM 1933 O O . THR B 1 17 ? -19.125 -37.812 -26.812 1 39.88 17 THR B O 1
ATOM 1936 N N . THR B 1 18 ? -20.469 -36.625 -27.828 1 40.34 18 THR B N 1
ATOM 1937 C CA . THR B 1 18 ? -19.844 -35.375 -27.469 1 40.34 18 THR B CA 1
ATOM 1938 C C . THR B 1 18 ? -20.047 -35.062 -25.984 1 40.34 18 THR B C 1
ATOM 1940 O O . THR B 1 18 ? -21.172 -34.844 -25.547 1 40.34 18 THR B O 1
ATOM 1943 N N . THR B 1 19 ? -19.406 -35.719 -25.125 1 41.53 19 THR B N 1
ATOM 1944 C CA . THR B 1 19 ? -19.469 -35.219 -23.766 1 41.53 19 THR B CA 1
ATOM 1945 C C . THR B 1 19 ? -19.516 -33.688 -23.75 1 41.53 19 THR B C 1
ATOM 1947 O O . THR B 1 19 ? -18.719 -33.031 -24.391 1 41.53 19 THR B O 1
ATOM 1950 N N . PRO B 1 20 ? -20.578 -33.125 -23.469 1 40.41 20 PRO B N 1
ATOM 1951 C CA . PRO B 1 20 ? -20.641 -31.656 -23.438 1 40.41 20 PRO B CA 1
ATOM 1952 C C . PRO B 1 20 ? -19.391 -31.016 -22.828 1 40.41 20 PRO B C 1
ATOM 1954 O O . PRO B 1 20 ? -18.797 -31.578 -21.906 1 40.41 20 PRO B O 1
ATOM 1957 N N . ALA B 1 21 ? -18.594 -30.344 -23.562 1 42.78 21 ALA B N 1
ATOM 1958 C CA . ALA B 1 21 ? -17.484 -29.562 -23.062 1 42.78 21 ALA B CA 1
ATOM 1959 C C . ALA B 1 21 ? -17.828 -28.875 -21.75 1 42.78 21 ALA B C 1
ATOM 1961 O O . ALA B 1 21 ? -18.875 -28.25 -21.625 1 42.78 21 ALA B O 1
ATOM 1962 N N . MET B 1 22 ? -17.516 -29.422 -20.594 1 43.97 22 MET B N 1
ATOM 1963 C CA . MET B 1 22 ? -17.688 -28.688 -19.344 1 43.97 22 MET B CA 1
ATOM 1964 C C . MET B 1 22 ? -17.328 -27.219 -19.516 1 43.97 22 MET B C 1
ATOM 1966 O O . MET B 1 22 ? -16.312 -26.891 -20.141 1 43.97 22 MET B O 1
ATOM 1970 N N . PRO B 1 23 ? -18.234 -26.328 -19.297 1 45.69 23 PRO B N 1
ATOM 1971 C CA . PRO B 1 23 ? -17.891 -24.922 -19.406 1 45.69 23 PRO B CA 1
ATOM 1972 C C . PRO B 1 23 ? -16.594 -24.562 -18.672 1 45.69 23 PRO B C 1
ATOM 1974 O O . PRO B 1 23 ? -16.25 -25.188 -17.672 1 45.69 23 PRO B O 1
ATOM 1977 N N . ALA B 1 24 ? -15.68 -23.969 -19.312 1 49.31 24 ALA B N 1
ATOM 1978 C CA . ALA B 1 24 ? -14.453 -23.438 -18.719 1 49.31 24 ALA B CA 1
ATOM 1979 C C . ALA B 1 24 ? -14.742 -22.766 -17.375 1 49.31 24 ALA B C 1
ATOM 1981 O O . ALA B 1 24 ? -15.719 -22.031 -17.25 1 49.31 24 ALA B O 1
ATOM 1982 N N . MET B 1 25 ? -14.445 -23.281 -16.25 1 51.69 25 MET B N 1
ATOM 1983 C CA . MET B 1 25 ? -14.602 -22.625 -14.961 1 51.69 25 MET B CA 1
ATOM 1984 C C . MET B 1 25 ? -13.977 -21.234 -14.969 1 51.69 25 MET B C 1
ATOM 1986 O O . MET B 1 25 ? -12.852 -21.062 -15.438 1 51.69 25 MET B O 1
ATOM 1990 N N . PRO B 1 26 ? -14.812 -20.234 -14.773 1 55.81 26 PRO B N 1
ATOM 1991 C CA . PRO B 1 26 ? -14.297 -18.859 -14.797 1 55.81 26 PRO B CA 1
ATOM 1992 C C . PRO B 1 26 ? -13.094 -18.672 -13.875 1 55.81 26 PRO B C 1
ATOM 1994 O O . PRO B 1 26 ? -13.102 -19.141 -12.734 1 55.81 26 PRO B O 1
ATOM 1997 N N . THR B 1 27 ? -12.023 -18.391 -14.516 1 69.81 27 THR B N 1
ATOM 1998 C CA . THR B 1 27 ? -10.836 -18.047 -13.742 1 69.81 27 THR B CA 1
ATOM 1999 C C . THR B 1 27 ? -11.016 -16.719 -13.031 1 69.81 27 THR B C 1
ATOM 2001 O O . THR B 1 27 ? -11.797 -15.867 -13.477 1 69.81 27 THR B O 1
ATOM 2004 N N . MET B 1 28 ? -10.438 -16.609 -11.891 1 85.38 28 MET B N 1
ATOM 2005 C CA . MET B 1 28 ? -10.391 -15.344 -11.18 1 85.38 28 MET B CA 1
ATOM 2006 C C . MET B 1 28 ? -9.43 -14.375 -11.859 1 85.38 28 MET B C 1
ATOM 2008 O O . MET B 1 28 ? -8.391 -14.781 -12.375 1 85.38 28 MET B O 1
ATOM 2012 N N . PRO B 1 29 ? -9.844 -13.172 -11.945 1 87.75 29 PRO B N 1
ATOM 2013 C CA . PRO B 1 29 ? -8.969 -12.18 -12.57 1 87.75 29 PRO B CA 1
ATOM 2014 C C . PRO B 1 29 ? -7.539 -12.234 -12.047 1 87.75 29 PRO B C 1
ATOM 2016 O O . PRO B 1 29 ? -6.594 -12 -12.805 1 87.75 29 PRO B O 1
ATOM 2019 N N . THR B 1 30 ? -7.371 -12.547 -10.805 1 90.94 30 THR B N 1
ATOM 2020 C CA . THR B 1 30 ? -6.047 -12.703 -10.203 1 90.94 30 THR B CA 1
ATOM 2021 C C . THR B 1 30 ? -5.246 -13.781 -10.93 1 90.94 30 THR B C 1
ATOM 2023 O O . THR B 1 30 ? -4.082 -13.57 -11.273 1 90.94 30 THR B O 1
ATOM 2026 N N . ASP B 1 31 ? -5.879 -14.867 -11.219 1 94.19 31 ASP B N 1
ATOM 2027 C CA . ASP B 1 31 ? -5.223 -15.969 -11.914 1 94.19 31 ASP B CA 1
ATOM 2028 C C . ASP B 1 31 ? -4.969 -15.617 -13.383 1 94.19 31 ASP B C 1
ATOM 2030 O O . ASP B 1 31 ? -3.926 -15.969 -13.938 1 94.19 31 ASP B O 1
ATOM 2034 N N . ASP B 1 32 ? -5.914 -14.914 -13.961 1 94.19 32 ASP B N 1
ATOM 2035 C CA . ASP B 1 32 ? -5.727 -14.477 -15.344 1 94.19 32 ASP B CA 1
ATOM 2036 C C . ASP B 1 32 ? -4.461 -13.633 -15.484 1 94.19 32 ASP B C 1
ATOM 2038 O O . ASP B 1 32 ? -3.711 -13.789 -16.453 1 94.19 32 ASP B O 1
ATOM 2042 N N . ALA B 1 33 ? -4.242 -12.773 -14.555 1 95.81 33 ALA B N 1
ATOM 2043 C CA . ALA B 1 33 ? -3.068 -11.906 -14.594 1 95.81 33 ALA B CA 1
ATOM 2044 C C . ALA B 1 33 ? -1.78 -12.711 -14.469 1 95.81 33 ALA B C 1
ATOM 2046 O O . ALA B 1 33 ? -0.803 -12.453 -15.172 1 95.81 33 ALA B O 1
ATOM 2047 N N . ALA B 1 34 ? -1.787 -13.672 -13.602 1 96.56 34 ALA B N 1
ATOM 2048 C CA . ALA B 1 34 ? -0.616 -14.523 -13.422 1 96.56 34 ALA B CA 1
ATOM 2049 C C . ALA B 1 34 ? -0.364 -15.367 -14.664 1 96.56 34 ALA B C 1
ATOM 2051 O O . ALA B 1 34 ? 0.781 -15.531 -15.094 1 96.56 34 ALA B O 1
ATOM 2052 N N . ILE B 1 35 ? -1.433 -15.922 -15.258 1 95.75 35 ILE B N 1
ATOM 2053 C CA . ILE B 1 35 ? -1.321 -16.719 -16.469 1 95.75 35 ILE B CA 1
ATOM 2054 C C . ILE B 1 35 ? -0.771 -15.867 -17.609 1 95.75 35 ILE B C 1
ATOM 2056 O O . ILE B 1 35 ? 0.084 -16.312 -18.375 1 95.75 35 ILE B O 1
ATOM 2060 N N . ALA B 1 36 ? -1.242 -14.633 -17.703 1 94.62 36 ALA B N 1
ATOM 2061 C CA . ALA B 1 36 ? -0.732 -13.719 -18.719 1 94.62 36 ALA B CA 1
ATOM 2062 C C . ALA B 1 36 ? 0.766 -13.484 -18.547 1 94.62 36 ALA B C 1
ATOM 2064 O O . ALA B 1 36 ? 1.514 -13.469 -19.531 1 94.62 36 ALA B O 1
ATOM 2065 N N . ALA B 1 37 ? 1.189 -13.32 -17.328 1 95 37 ALA B N 1
ATOM 2066 C CA . ALA B 1 37 ? 2.609 -13.117 -17.047 1 95 37 ALA B CA 1
ATOM 2067 C C . ALA B 1 37 ? 3.424 -14.352 -17.453 1 95 37 ALA B C 1
ATOM 2069 O O . ALA B 1 37 ? 4.5 -14.227 -18.031 1 95 37 ALA B O 1
ATOM 2070 N N . LEU B 1 38 ? 2.883 -15.508 -17.156 1 95 38 LEU B N 1
ATOM 2071 C CA . LEU B 1 38 ? 3.553 -16.766 -17.5 1 95 38 LEU B CA 1
ATOM 2072 C C . LEU B 1 38 ? 3.58 -16.953 -19.016 1 95 38 LEU B C 1
ATOM 2074 O O . LEU B 1 38 ? 4.586 -17.406 -19.562 1 95 38 LEU B O 1
ATOM 2078 N N . THR B 1 39 ? 2.471 -16.594 -19.625 1 93.31 39 THR B N 1
ATOM 2079 C CA . THR B 1 39 ? 2.4 -16.688 -21.078 1 93.31 39 THR B CA 1
ATOM 2080 C C . THR B 1 39 ? 3.451 -15.797 -21.734 1 93.31 39 THR B C 1
ATOM 2082 O O . THR B 1 39 ? 4.117 -16.203 -22.688 1 93.31 39 THR B O 1
ATOM 2085 N N . ALA B 1 40 ? 3.594 -14.602 -21.219 1 90.94 40 ALA B N 1
ATOM 2086 C CA . ALA B 1 40 ? 4.594 -13.672 -21.734 1 90.94 40 ALA B CA 1
ATOM 2087 C C . ALA B 1 40 ? 6.004 -14.211 -21.516 1 90.94 40 ALA B C 1
ATOM 2089 O O . ALA B 1 40 ? 6.879 -14.039 -22.375 1 90.94 40 ALA B O 1
ATOM 2090 N N . LEU B 1 41 ? 6.188 -14.836 -20.391 1 88.56 41 LEU B N 1
ATOM 2091 C CA . LEU B 1 41 ? 7.492 -15.383 -20.031 1 88.56 41 LEU B CA 1
ATOM 2092 C C . LEU B 1 41 ? 7.852 -16.562 -20.938 1 88.56 41 LEU B C 1
ATOM 2094 O O . LEU B 1 41 ? 9 -16.703 -21.359 1 88.56 41 LEU B O 1
ATOM 2098 N N . LEU B 1 42 ? 6.848 -17.391 -21.266 1 88.56 42 LEU B N 1
ATOM 2099 C CA . LEU B 1 42 ? 7.07 -18.641 -21.953 1 88.56 42 LEU B CA 1
ATOM 2100 C C . LEU B 1 42 ? 6.82 -18.5 -23.453 1 88.56 42 LEU B C 1
ATOM 2102 O O . LEU B 1 42 ? 7.152 -19.391 -24.234 1 88.56 42 LEU B O 1
ATOM 2106 N N . GLY B 1 43 ? 6.152 -17.344 -23.688 1 75.44 43 GLY B N 1
ATOM 2107 C CA . GLY B 1 43 ? 5.746 -17.141 -25.062 1 75.44 43 GLY B CA 1
ATOM 2108 C C . GLY B 1 43 ? 6.895 -17.234 -26.047 1 75.44 43 GLY B C 1
ATOM 2109 O O . GLY B 1 43 ? 7.98 -16.719 -25.797 1 75.44 43 GLY B O 1
ATOM 2110 N N . GLY B 1 44 ? 6.531 -17.906 -27.109 1 72.38 44 GLY B N 1
ATOM 2111 C CA . GLY B 1 44 ? 7.461 -18.078 -28.219 1 72.38 44 GLY B CA 1
ATOM 2112 C C . GLY B 1 44 ? 8.445 -19.219 -28.016 1 72.38 44 GLY B C 1
ATOM 2113 O O . GLY B 1 44 ? 9.258 -19.516 -28.891 1 72.38 44 GLY B O 1
ATOM 2114 N N . ARG B 1 45 ? 8.383 -19.703 -26.828 1 76.94 45 ARG B N 1
ATOM 2115 C CA . ARG B 1 45 ? 9.266 -20.844 -26.562 1 76.94 45 ARG B CA 1
ATOM 2116 C C . ARG B 1 45 ? 8.648 -22.141 -27.062 1 76.94 45 ARG B C 1
ATOM 2118 O O . ARG B 1 45 ? 7.43 -22.234 -27.219 1 76.94 45 ARG B O 1
ATOM 2125 N N . ASP B 1 46 ? 9.5 -22.984 -27.359 1 84 46 ASP B N 1
ATOM 2126 C CA . ASP B 1 46 ? 9.062 -24.359 -27.594 1 84 46 ASP B CA 1
ATOM 2127 C C . ASP B 1 46 ? 8.43 -24.953 -26.344 1 84 46 ASP B C 1
ATOM 2129 O O . ASP B 1 46 ? 8.508 -24.359 -25.266 1 84 46 ASP B O 1
ATOM 2133 N N . ALA B 1 47 ? 7.82 -26.094 -26.516 1 91.19 47 ALA B N 1
ATOM 2134 C CA . ALA B 1 47 ? 7.188 -26.812 -25.422 1 91.19 47 ALA B CA 1
ATOM 2135 C C . ALA B 1 47 ? 8.156 -27.016 -24.25 1 91.19 47 ALA B C 1
ATOM 2137 O O . ALA B 1 47 ? 9.297 -27.422 -24.453 1 91.19 47 ALA B O 1
ATOM 2138 N N . VAL B 1 48 ? 7.652 -26.547 -23.125 1 94.69 48 VAL B N 1
ATOM 2139 C CA . VAL B 1 48 ? 8.492 -26.703 -21.938 1 94.69 48 VAL B CA 1
ATOM 2140 C C . VAL B 1 48 ? 7.793 -27.609 -20.938 1 94.69 48 VAL B C 1
ATOM 2142 O O . VAL B 1 48 ? 6.59 -27.859 -21.031 1 94.69 48 VAL B O 1
ATOM 2145 N N . SER B 1 49 ? 8.602 -28.172 -20.031 1 97 49 SER B N 1
ATOM 2146 C CA . SER B 1 49 ? 8.07 -28.969 -18.938 1 97 49 SER B CA 1
ATOM 2147 C C . SER B 1 49 ? 7.754 -28.109 -17.719 1 97 49 SER B C 1
ATOM 2149 O O . SER B 1 49 ? 8.594 -27.312 -17.281 1 97 49 SER B O 1
ATOM 2151 N N . ILE B 1 50 ? 6.52 -28.203 -17.219 1 97.94 50 ILE B N 1
ATOM 2152 C CA . ILE B 1 50 ? 6.059 -27.422 -16.078 1 97.94 50 ILE B CA 1
ATOM 2153 C C . ILE B 1 50 ? 5.605 -28.344 -14.953 1 97.94 50 ILE B C 1
ATOM 2155 O O . ILE B 1 50 ? 4.84 -29.281 -15.188 1 97.94 50 ILE B O 1
ATOM 2159 N N . LEU B 1 51 ? 6.16 -28.125 -13.805 1 98 51 LEU B N 1
ATOM 2160 C CA . LEU B 1 51 ? 5.668 -28.797 -12.609 1 98 51 LEU B CA 1
ATOM 2161 C C . LEU B 1 51 ? 4.82 -27.844 -11.766 1 98 51 LEU B C 1
ATOM 2163 O O . LEU B 1 51 ? 5.297 -26.797 -11.344 1 98 51 LEU B O 1
ATOM 2167 N N . ASP B 1 52 ? 3.582 -28.219 -11.547 1 98.31 52 ASP B N 1
ATOM 2168 C CA . ASP B 1 52 ? 2.648 -27.406 -10.773 1 98.31 52 ASP B CA 1
ATOM 2169 C C . ASP B 1 52 ? 2.402 -28 -9.391 1 98.31 52 ASP B C 1
ATOM 2171 O O . ASP B 1 52 ? 1.627 -28.953 -9.25 1 98.31 52 ASP B O 1
ATOM 2175 N N . LEU B 1 53 ? 3.051 -27.391 -8.383 1 97.25 53 LEU B N 1
ATOM 2176 C CA . LEU B 1 53 ? 2.887 -27.859 -7.008 1 97.25 53 LEU B CA 1
ATOM 2177 C C . LEU B 1 53 ? 1.571 -27.359 -6.422 1 97.25 53 LEU B C 1
ATOM 2179 O O . LEU B 1 53 ? 1.322 -26.141 -6.391 1 97.25 53 LEU B O 1
ATOM 2183 N N . GLY B 1 54 ? 0.788 -28.266 -5.945 1 96.62 54 GLY B N 1
ATOM 2184 C CA . GLY B 1 54 ? -0.52 -27.875 -5.445 1 96.62 54 GLY B CA 1
ATOM 2185 C C . GLY B 1 54 ? -1.436 -27.344 -6.531 1 96.62 54 GLY B C 1
ATOM 2186 O O . GLY B 1 54 ? -2.158 -26.359 -6.312 1 96.62 54 GLY B O 1
ATOM 2187 N N . GLY B 1 55 ? -1.429 -27.938 -7.652 1 96.69 55 GLY B N 1
ATOM 2188 C CA . GLY B 1 55 ? -2.092 -27.391 -8.828 1 96.69 55 GLY B CA 1
ATOM 2189 C C . GLY B 1 55 ? -3.592 -27.609 -8.828 1 96.69 55 GLY B C 1
ATOM 2190 O O . GLY B 1 55 ? -4.312 -27.016 -9.625 1 96.69 55 GLY B O 1
ATOM 2191 N N . GLY B 1 56 ? -4.043 -28.484 -7.926 1 95.25 56 GLY B N 1
ATOM 2192 C CA . GLY B 1 56 ? -5.469 -28.672 -7.695 1 95.25 56 GLY B CA 1
ATOM 2193 C C . GLY B 1 56 ? -6.234 -29.031 -8.961 1 95.25 56 GLY B C 1
ATOM 2194 O O . GLY B 1 56 ? -5.867 -29.969 -9.672 1 95.25 56 GLY B O 1
ATOM 2195 N N . THR B 1 57 ? -7.234 -28.188 -9.258 1 95.25 57 THR B N 1
ATOM 2196 C CA . THR B 1 57 ? -8.18 -28.484 -10.328 1 95.25 57 THR B CA 1
ATOM 2197 C C . THR B 1 57 ? -7.633 -28.031 -11.68 1 95.25 57 THR B C 1
ATOM 2199 O O . THR B 1 57 ? -8.328 -28.109 -12.695 1 95.25 57 THR B O 1
ATOM 2202 N N . GLY B 1 58 ? -6.473 -27.5 -11.711 1 96.88 58 GLY B N 1
ATOM 2203 C CA . GLY B 1 58 ? -5.793 -27.234 -12.969 1 96.88 58 GLY B CA 1
ATOM 2204 C C . GLY B 1 58 ? -6.02 -25.828 -13.484 1 96.88 58 GLY B C 1
ATOM 2205 O O . GLY B 1 58 ? -6.027 -25.594 -14.695 1 96.88 58 GLY B O 1
ATOM 2206 N N . VAL B 1 59 ? -6.156 -24.844 -12.57 1 95.44 59 VAL B N 1
ATOM 2207 C CA . VAL B 1 59 ? -6.398 -23.453 -12.93 1 95.44 59 VAL B CA 1
ATOM 2208 C C . VAL B 1 59 ? -5.27 -22.953 -13.828 1 95.44 59 VAL B C 1
ATOM 2210 O O . VAL B 1 59 ? -5.516 -22.234 -14.805 1 95.44 59 VAL B O 1
ATOM 2213 N N . TYR B 1 60 ? -4.055 -23.344 -13.562 1 96.88 60 TYR B N 1
ATOM 2214 C CA . TYR B 1 60 ? -2.898 -22.922 -14.344 1 96.88 60 TYR B CA 1
ATOM 2215 C C . TYR B 1 60 ? -2.504 -23.984 -15.359 1 96.88 60 TYR B C 1
ATOM 2217 O O . TYR B 1 60 ? -2.127 -23.672 -16.484 1 96.88 60 TYR B O 1
ATOM 2225 N N . ALA B 1 61 ? -2.672 -25.234 -14.992 1 97.56 61 ALA B N 1
ATOM 2226 C CA . ALA B 1 61 ? -2.186 -26.359 -15.805 1 97.56 61 ALA B CA 1
ATOM 2227 C C . ALA B 1 61 ? -2.891 -26.391 -17.156 1 97.56 61 ALA B C 1
ATOM 2229 O O . ALA B 1 61 ? -2.242 -26.5 -18.203 1 97.56 61 ALA B O 1
ATOM 2230 N N . VAL B 1 62 ? -4.176 -26.219 -17.172 1 96.69 62 VAL B N 1
ATOM 2231 C CA . VAL B 1 62 ? -4.957 -26.406 -18.391 1 96.69 62 VAL B CA 1
ATOM 2232 C C . VAL B 1 62 ? -4.66 -25.297 -19.375 1 96.69 62 VAL B C 1
ATOM 2234 O O . VAL B 1 62 ? -4.293 -25.547 -20.531 1 96.69 62 VAL B O 1
ATOM 2237 N N . PRO B 1 63 ? -4.73 -24 -18.953 1 94.75 63 PRO B N 1
ATOM 2238 C CA . PRO B 1 63 ? -4.402 -22.938 -19.906 1 94.75 63 PRO B CA 1
ATOM 2239 C C . PRO B 1 63 ? -2.971 -23.031 -20.422 1 94.75 63 PRO B C 1
ATOM 2241 O O . PRO B 1 63 ? -2.715 -22.75 -21.594 1 94.75 63 PRO B O 1
ATOM 2244 N N . LEU B 1 64 ? -2.008 -23.391 -19.641 1 95.56 64 LEU B N 1
ATOM 2245 C CA . LEU B 1 64 ? -0.62 -23.469 -20.078 1 95.56 64 LEU B CA 1
ATOM 2246 C C . LEU B 1 64 ? -0.424 -24.641 -21.031 1 95.56 64 LEU B C 1
ATOM 2248 O O . LEU B 1 64 ? 0.37 -24.562 -21.969 1 95.56 64 LEU B O 1
ATOM 2252 N N . ALA B 1 65 ? -1.165 -25.734 -20.781 1 96.62 65 ALA B N 1
ATOM 2253 C CA . ALA B 1 65 ? -1.134 -26.859 -21.688 1 96.62 65 ALA B CA 1
ATOM 2254 C C . ALA B 1 65 ? -1.714 -26.484 -23.047 1 96.62 65 ALA B C 1
ATOM 2256 O O . ALA B 1 65 ? -1.236 -26.953 -24.094 1 96.62 65 ALA B O 1
ATOM 2257 N N . ARG B 1 66 ? -2.725 -25.625 -23.031 1 93.81 66 ARG B N 1
ATOM 2258 C CA . ARG B 1 66 ? -3.322 -25.172 -24.281 1 93.81 66 ARG B CA 1
ATOM 2259 C C . ARG B 1 66 ? -2.309 -24.406 -25.125 1 93.81 66 ARG B C 1
ATOM 2261 O O . ARG B 1 66 ? -2.453 -24.312 -26.344 1 93.81 66 ARG B O 1
ATOM 2268 N N . LEU B 1 67 ? -1.293 -23.891 -24.5 1 92.88 67 LEU B N 1
ATOM 2269 C CA . LEU B 1 67 ? -0.228 -23.203 -25.219 1 92.88 67 LEU B CA 1
ATOM 2270 C C . LEU B 1 67 ? 0.813 -24.188 -25.734 1 92.88 67 LEU B C 1
ATOM 2272 O O . LEU B 1 67 ? 1.786 -23.781 -26.375 1 92.88 67 LEU B O 1
ATOM 2276 N N . GLY B 1 68 ? 0.653 -25.469 -25.375 1 94.31 68 GLY B N 1
ATOM 2277 C CA . GLY B 1 68 ? 1.521 -26.5 -25.922 1 94.31 68 GLY B CA 1
ATOM 2278 C C . GLY B 1 68 ? 2.525 -27.031 -24.922 1 94.31 68 GLY B C 1
ATOM 2279 O O . GLY B 1 68 ? 3.379 -27.844 -25.266 1 94.31 68 GLY B O 1
ATOM 2280 N N . HIS B 1 69 ? 2.451 -26.609 -23.672 1 96.88 69 HIS B N 1
ATOM 2281 C CA . HIS B 1 69 ? 3.41 -27.016 -22.656 1 96.88 69 HIS B CA 1
ATOM 2282 C C . HIS B 1 69 ? 2.951 -28.297 -21.953 1 96.88 69 HIS B C 1
ATOM 2284 O O . HIS B 1 69 ? 1.751 -28.562 -21.875 1 96.88 69 HIS B O 1
ATOM 2290 N N . ARG B 1 70 ? 3.859 -29.109 -21.516 1 97.56 70 ARG B N 1
ATOM 2291 C CA . ARG B 1 70 ? 3.551 -30.281 -20.703 1 97.56 70 ARG B CA 1
ATOM 2292 C C . ARG B 1 70 ? 3.512 -29.906 -19.219 1 97.56 70 ARG B C 1
ATOM 2294 O O . ARG B 1 70 ? 4.457 -29.312 -18.703 1 97.56 70 ARG B O 1
ATOM 2301 N N . VAL B 1 71 ? 2.414 -30.219 -18.594 1 98.31 71 VAL B N 1
ATOM 2302 C CA . VAL B 1 71 ? 2.252 -29.797 -17.203 1 98.31 71 VAL B CA 1
ATOM 2303 C C . VAL B 1 71 ? 1.978 -31.016 -16.344 1 98.31 71 VAL B C 1
ATOM 2305 O O . VAL B 1 71 ? 1.006 -31.75 -16.562 1 98.31 71 VAL B O 1
ATOM 2308 N N . ASP B 1 72 ? 2.82 -31.312 -15.406 1 98.12 72 ASP B N 1
ATOM 2309 C CA . ASP B 1 72 ? 2.57 -32.281 -14.344 1 98.12 72 ASP B CA 1
ATOM 2310 C C . ASP B 1 72 ? 2.064 -31.578 -13.078 1 98.12 72 ASP B C 1
ATOM 2312 O O . ASP B 1 72 ? 2.693 -30.641 -12.586 1 98.12 72 ASP B O 1
ATOM 2316 N N . VAL B 1 73 ? 0.924 -32.062 -12.555 1 98.19 73 VAL B N 1
ATOM 2317 C CA . VAL B 1 73 ? 0.288 -31.438 -11.398 1 98.19 73 VAL B CA 1
ATOM 2318 C C . VAL B 1 73 ? 0.4 -32.375 -10.188 1 98.19 73 VAL B C 1
ATOM 2320 O O . VAL B 1 73 ? 0.004 -33.531 -10.25 1 98.19 73 VAL B O 1
ATOM 2323 N N . LEU B 1 74 ? 0.98 -31.812 -9.133 1 96.62 74 LEU B N 1
ATOM 2324 C CA . LEU B 1 74 ? 0.987 -32.531 -7.855 1 96.62 74 LEU B CA 1
ATOM 2325 C C . LEU B 1 74 ? -0.013 -31.891 -6.887 1 96.62 74 LEU B C 1
ATOM 2327 O O . LEU B 1 74 ? -0.044 -30.672 -6.719 1 96.62 74 LEU B O 1
ATOM 2331 N N . ASP B 1 75 ? -0.844 -32.719 -6.301 1 96.31 75 ASP B N 1
ATOM 2332 C CA . ASP B 1 75 ? -1.796 -32.25 -5.305 1 96.31 75 ASP B CA 1
ATOM 2333 C C . ASP B 1 75 ? -2.17 -33.344 -4.328 1 96.31 75 ASP B C 1
ATOM 2335 O O . ASP B 1 75 ? -2.168 -34.531 -4.688 1 96.31 75 ASP B O 1
ATOM 2339 N N . GLN B 1 76 ? -2.49 -32.938 -3.123 1 93.94 76 GLN B N 1
ATOM 2340 C CA . GLN B 1 76 ? -2.836 -33.906 -2.098 1 93.94 76 GLN B CA 1
ATOM 2341 C C . GLN B 1 76 ? -4.266 -34.406 -2.281 1 93.94 76 GLN B C 1
ATOM 2343 O O . GLN B 1 76 ? -4.621 -35.469 -1.772 1 93.94 76 GLN B O 1
ATOM 2348 N N . SER B 1 77 ? -5.074 -33.688 -2.98 1 95.69 77 SER B N 1
ATOM 2349 C CA . SER B 1 77 ? -6.496 -34 -3.082 1 95.69 77 SER B CA 1
ATOM 2350 C C . SER B 1 77 ? -6.797 -34.844 -4.328 1 95.69 77 SER B C 1
ATOM 2352 O O . SER B 1 77 ? -6.809 -34.312 -5.441 1 95.69 77 SER B O 1
ATOM 2354 N N . PRO B 1 78 ? -7.203 -36.094 -4.176 1 96.19 78 PRO B N 1
ATOM 2355 C CA . PRO B 1 78 ? -7.605 -36.906 -5.34 1 96.19 78 PRO B CA 1
ATOM 2356 C C . PRO B 1 78 ? -8.82 -36.312 -6.059 1 96.19 78 PRO B C 1
ATOM 2358 O O . PRO B 1 78 ? -8.938 -36.438 -7.281 1 96.19 78 PRO B O 1
ATOM 2361 N N . ASP B 1 79 ? -9.664 -35.719 -5.234 1 96.75 79 ASP B N 1
ATOM 2362 C CA . ASP B 1 79 ? -10.852 -35.094 -5.824 1 96.75 79 ASP B CA 1
ATOM 2363 C C . ASP B 1 79 ? -10.469 -33.938 -6.746 1 96.75 79 ASP B C 1
ATOM 2365 O O . ASP B 1 79 ? -11.016 -33.812 -7.844 1 96.75 79 ASP B O 1
ATOM 2369 N N . ALA B 1 80 ? -9.531 -33.125 -6.352 1 96.31 80 ALA B N 1
ATOM 2370 C CA . ALA B 1 80 ? -9.055 -32.031 -7.188 1 96.31 80 ALA B CA 1
ATOM 2371 C C . ALA B 1 80 ? -8.414 -32.562 -8.469 1 96.31 80 ALA B C 1
ATOM 2373 O O . ALA B 1 80 ? -8.656 -32.031 -9.555 1 96.31 80 ALA B O 1
ATOM 2374 N N . LEU B 1 81 ? -7.699 -33.625 -8.352 1 97.19 81 LEU B N 1
ATOM 2375 C CA . LEU B 1 81 ? -7 -34.188 -9.5 1 97.19 81 LEU B CA 1
ATOM 2376 C C . LEU B 1 81 ? -7.984 -34.844 -10.469 1 97.19 81 LEU B C 1
ATOM 2378 O O . LEU B 1 81 ? -7.758 -34.844 -11.68 1 97.19 81 LEU B O 1
ATOM 2382 N N . ALA B 1 82 ? -9.078 -35.344 -9.953 1 97.38 82 ALA B N 1
ATOM 2383 C CA . ALA B 1 82 ? -10.133 -35.875 -10.828 1 97.38 82 ALA B CA 1
ATOM 2384 C C . ALA B 1 82 ? -10.758 -34.75 -11.648 1 97.38 82 ALA B C 1
ATOM 2386 O O . ALA B 1 82 ? -11 -34.906 -12.844 1 97.38 82 ALA B O 1
ATOM 2387 N N . THR B 1 83 ? -10.984 -33.656 -10.922 1 96.62 83 THR B N 1
ATOM 2388 C CA . THR B 1 83 ? -11.508 -32.469 -11.602 1 96.62 83 THR B CA 1
ATOM 2389 C C . THR B 1 83 ? -10.516 -32 -12.656 1 96.62 83 THR B C 1
ATOM 2391 O O . THR B 1 83 ? -10.914 -31.625 -13.766 1 96.62 83 THR B O 1
ATOM 2394 N N . LEU B 1 84 ? -9.266 -32.031 -12.383 1 97.25 84 LEU B N 1
ATOM 2395 C CA . LEU B 1 84 ? -8.211 -31.672 -13.32 1 97.25 84 LEU B CA 1
ATOM 2396 C C . LEU B 1 84 ? -8.305 -32.5 -14.594 1 97.25 84 LEU B C 1
ATOM 2398 O O . LEU B 1 84 ? -8.258 -31.953 -15.695 1 97.25 84 LEU B O 1
ATOM 2402 N N . ARG B 1 85 ? -8.43 -33.781 -14.438 1 97.19 85 ARG B N 1
ATOM 2403 C CA . ARG B 1 85 ? -8.492 -34.688 -15.578 1 97.19 85 ARG B CA 1
ATOM 2404 C C . ARG B 1 85 ? -9.68 -34.344 -16.484 1 97.19 85 ARG B C 1
ATOM 2406 O O . ARG B 1 85 ? -9.539 -34.281 -17.703 1 97.19 85 ARG B O 1
ATOM 2413 N N . ARG B 1 86 ? -10.781 -34.094 -15.844 1 96.94 86 ARG B N 1
ATOM 2414 C CA . ARG B 1 86 ? -11.984 -33.75 -16.594 1 96.94 86 ARG B CA 1
ATOM 2415 C C . ARG B 1 86 ? -11.805 -32.438 -17.359 1 96.94 86 ARG B C 1
ATOM 2417 O O . ARG B 1 86 ? -12.188 -32.344 -18.531 1 96.94 86 ARG B O 1
ATOM 2424 N N . ARG B 1 87 ? -11.18 -31.531 -16.719 1 96.12 87 ARG B N 1
ATOM 2425 C CA . ARG B 1 87 ? -10.945 -30.234 -17.328 1 96.12 87 ARG B CA 1
ATOM 2426 C C . ARG B 1 87 ? -9.969 -30.344 -18.5 1 96.12 87 ARG B C 1
ATOM 2428 O O . ARG B 1 87 ? -10.164 -29.734 -19.547 1 96.12 87 ARG B O 1
ATOM 2435 N N . ALA B 1 88 ? -8.961 -31.078 -18.297 1 97.38 88 ALA B N 1
ATOM 2436 C CA . ALA B 1 88 ? -7.965 -31.281 -19.344 1 97.38 88 ALA B CA 1
ATOM 2437 C C . ALA B 1 88 ? -8.578 -31.984 -20.562 1 97.38 88 ALA B C 1
ATOM 2439 O O . ALA B 1 88 ? -8.305 -31.625 -21.703 1 97.38 88 ALA B O 1
ATOM 2440 N N . GLN B 1 89 ? -9.406 -32.938 -20.312 1 97.31 89 GLN B N 1
ATOM 2441 C CA . GLN B 1 89 ? -10.094 -33.656 -21.391 1 97.31 89 GLN B CA 1
ATOM 2442 C C . GLN B 1 89 ? -11.023 -32.719 -22.156 1 97.31 89 GLN B C 1
ATOM 2444 O O . GLN B 1 89 ? -11 -32.688 -23.391 1 97.31 89 GLN B O 1
ATOM 2449 N N . SER B 1 90 ? -11.797 -31.984 -21.359 1 95.81 90 SER B N 1
ATOM 2450 C CA . SER B 1 90 ? -12.734 -31.047 -21.969 1 95.81 90 SER B CA 1
ATOM 2451 C C . SER B 1 90 ? -12.008 -30.031 -22.844 1 95.81 90 SER B C 1
ATOM 2453 O O . SER B 1 90 ? -12.547 -29.578 -23.859 1 95.81 90 SER B O 1
ATOM 2455 N N . ALA B 1 91 ? -10.781 -29.719 -22.484 1 95.94 91 ALA B N 1
ATOM 2456 C CA . ALA B 1 91 ? -10.008 -28.719 -23.188 1 95.94 91 ALA B CA 1
ATOM 2457 C C . ALA B 1 91 ? -9.188 -29.344 -24.312 1 95.94 91 ALA B C 1
ATOM 2459 O O . ALA B 1 91 ? -8.547 -28.625 -25.094 1 95.94 91 ALA B O 1
ATOM 2460 N N . GLY B 1 92 ? -9.164 -30.641 -24.406 1 96.69 92 GLY B N 1
ATOM 2461 C CA . GLY B 1 92 ? -8.445 -31.359 -25.453 1 96.69 92 GLY B CA 1
ATOM 2462 C C . GLY B 1 92 ? -6.949 -31.422 -25.234 1 96.69 92 GLY B C 1
ATOM 2463 O O . GLY B 1 92 ? -6.172 -31.484 -26.188 1 96.69 92 GLY B O 1
ATOM 2464 N N . VAL B 1 93 ? -6.574 -31.281 -23.969 1 97.31 93 VAL B N 1
ATOM 2465 C CA . VAL B 1 93 ? -5.141 -31.234 -23.703 1 97.31 93 VAL B CA 1
ATOM 2466 C C . VAL B 1 93 ? -4.762 -32.312 -22.688 1 97.31 93 VAL B C 1
ATOM 2468 O O . VAL B 1 93 ? -3.77 -32.188 -21.969 1 97.31 93 VAL B O 1
ATOM 2471 N N . ASP B 1 94 ? -5.547 -33.312 -22.5 1 97.19 94 ASP B N 1
ATOM 2472 C CA . ASP B 1 94 ? -5.324 -34.375 -21.516 1 97.19 94 ASP B CA 1
ATOM 2473 C C . ASP B 1 94 ? -4.012 -35.094 -21.781 1 97.19 94 ASP B C 1
ATOM 2475 O O . ASP B 1 94 ? -3.439 -35.719 -20.875 1 97.19 94 ASP B O 1
ATOM 2479 N N . HIS B 1 95 ? -3.557 -35.062 -23.016 1 97.56 95 HIS B N 1
ATOM 2480 C CA . HIS B 1 95 ? -2.283 -35.688 -23.344 1 97.56 95 HIS B CA 1
ATOM 2481 C C . HIS B 1 95 ? -1.109 -34.875 -22.828 1 97.56 95 HIS B C 1
ATOM 2483 O O . HIS B 1 95 ? 0.02 -35.344 -22.766 1 97.56 95 HIS B O 1
ATOM 2489 N N . LEU B 1 96 ? -1.311 -33.625 -22.422 1 98.06 96 LEU B N 1
ATOM 2490 C CA . LEU B 1 96 ? -0.25 -32.719 -21.969 1 98.06 96 LEU B CA 1
ATOM 2491 C C . LEU B 1 96 ? -0.354 -32.469 -20.469 1 98.06 96 LEU B C 1
ATOM 2493 O O . LEU B 1 96 ? 0.521 -31.828 -19.875 1 98.06 96 LEU B O 1
ATOM 2497 N N . VAL B 1 97 ? -1.392 -32.875 -19.781 1 98.5 97 VAL B N 1
ATOM 2498 C CA . VAL B 1 97 ? -1.626 -32.625 -18.359 1 98.5 97 VAL B CA 1
ATOM 2499 C C . VAL B 1 97 ? -1.685 -33.938 -17.594 1 98.5 97 VAL B C 1
ATOM 2501 O O . VAL B 1 97 ? -2.52 -34.812 -17.891 1 98.5 97 VAL B O 1
ATOM 2504 N N . HIS B 1 98 ? -0.826 -34.125 -16.656 1 97.75 98 HIS B N 1
ATOM 2505 C CA . HIS B 1 98 ? -0.806 -35.312 -15.828 1 97.75 98 HIS B CA 1
ATOM 2506 C C . HIS B 1 98 ? -0.866 -34.938 -14.344 1 97.75 98 HIS B C 1
ATOM 2508 O O . HIS B 1 98 ? -0.119 -34.094 -13.883 1 97.75 98 HIS B O 1
ATOM 2514 N N . GLY B 1 99 ? -1.802 -35.531 -13.656 1 97.38 99 GLY B N 1
ATOM 2515 C CA . GLY B 1 99 ? -1.947 -35.312 -12.227 1 97.38 99 GLY B CA 1
ATOM 2516 C C . GLY B 1 99 ? -1.461 -36.469 -11.383 1 97.38 99 GLY B C 1
ATOM 2517 O O . GLY B 1 99 ? -1.677 -37.656 -11.734 1 97.38 99 GLY B O 1
ATOM 2518 N N . GLN B 1 100 ? -0.812 -36.188 -10.312 1 95.56 100 GLN B N 1
ATOM 2519 C CA . GLN B 1 100 ? -0.343 -37.188 -9.359 1 95.56 100 GLN B CA 1
ATOM 2520 C C . GLN B 1 100 ? -0.577 -36.75 -7.922 1 95.56 100 GLN B C 1
ATOM 2522 O O . GLN B 1 100 ? -0.342 -35.594 -7.582 1 95.56 100 GLN B O 1
ATOM 2527 N N . VAL B 1 101 ? -1.078 -37.656 -7.098 1 95.31 101 VAL B N 1
ATOM 2528 C CA . VAL B 1 101 ? -1.239 -37.375 -5.676 1 95.31 101 VAL B CA 1
ATOM 2529 C C . VAL B 1 101 ? 0.131 -37.281 -5.008 1 95.31 101 VAL B C 1
ATOM 2531 O O . VAL B 1 101 ? 0.985 -38.156 -5.223 1 95.31 101 VAL B O 1
ATOM 2534 N N . ALA B 1 102 ? 0.331 -36.219 -4.273 1 93.06 102 ALA B N 1
ATOM 2535 C CA . ALA B 1 102 ? 1.604 -36.031 -3.58 1 93.06 102 ALA B CA 1
ATOM 2536 C C . ALA B 1 102 ? 1.425 -35.219 -2.312 1 93.06 102 ALA B C 1
ATOM 2538 O O . ALA B 1 102 ? 0.495 -34.406 -2.215 1 93.06 102 ALA B O 1
ATOM 2539 N N . ASP B 1 103 ? 2.266 -35.5 -1.35 1 91.56 103 ASP B N 1
ATOM 2540 C CA . ASP B 1 103 ? 2.385 -34.656 -0.158 1 91.56 103 ASP B CA 1
ATOM 2541 C C . ASP B 1 103 ? 3.354 -33.5 -0.392 1 91.56 103 ASP B C 1
ATOM 2543 O O . ASP B 1 103 ? 4.555 -33.719 -0.562 1 91.56 103 ASP B O 1
ATOM 2547 N N . LEU B 1 104 ? 2.865 -32.281 -0.333 1 90.12 104 LEU B N 1
ATOM 2548 C CA . LEU B 1 104 ? 3.658 -31.125 -0.685 1 90.12 104 LEU B CA 1
ATOM 2549 C C . LEU B 1 104 ? 4.652 -30.781 0.421 1 90.12 104 LEU B C 1
ATOM 2551 O O . LEU B 1 104 ? 5.57 -30 0.215 1 90.12 104 LEU B O 1
ATOM 2555 N N . ASP B 1 105 ? 4.512 -31.391 1.598 1 90.81 105 ASP B N 1
ATOM 2556 C CA . ASP B 1 105 ? 5.484 -31.234 2.674 1 90.81 105 ASP B CA 1
ATOM 2557 C C . ASP B 1 105 ? 6.648 -32.188 2.516 1 90.81 105 ASP B C 1
ATOM 2559 O O . ASP B 1 105 ? 7.645 -32.094 3.234 1 90.81 105 ASP B O 1
ATOM 2563 N N . ALA B 1 106 ? 6.496 -33.031 1.583 1 88.62 106 ALA B N 1
ATOM 2564 C CA . ALA B 1 106 ? 7.523 -34.062 1.365 1 88.62 106 ALA B CA 1
ATOM 2565 C C . ALA B 1 106 ? 7.852 -34.188 -0.119 1 88.62 106 ALA B C 1
ATOM 2567 O O . ALA B 1 106 ? 7.688 -35.281 -0.699 1 88.62 106 ALA B O 1
ATOM 2568 N N . LEU B 1 107 ? 8.367 -33.219 -0.678 1 84.56 107 LEU B N 1
ATOM 2569 C CA . LEU B 1 107 ? 8.641 -33.188 -2.111 1 84.56 107 LEU B CA 1
ATOM 2570 C C . LEU B 1 107 ? 9.914 -33.969 -2.441 1 84.56 107 LEU B C 1
ATOM 2572 O O . LEU B 1 107 ? 10.117 -34.375 -3.586 1 84.56 107 LEU B O 1
ATOM 2576 N N . ASP B 1 108 ? 10.555 -34.156 -1.332 1 77.25 108 ASP B N 1
ATOM 2577 C CA . ASP B 1 108 ? 11.812 -34.875 -1.561 1 77.25 108 ASP B CA 1
ATOM 2578 C C . ASP B 1 108 ? 11.57 -36.344 -1.847 1 77.25 108 ASP B C 1
ATOM 2580 O O . ASP B 1 108 ? 10.469 -36.844 -1.621 1 77.25 108 ASP B O 1
ATOM 2584 N N . GLY B 1 109 ? 12.492 -37.031 -2.414 1 76.44 109 GLY B N 1
ATOM 2585 C CA . GLY B 1 109 ? 12.461 -38.469 -2.611 1 76.44 109 GLY B CA 1
ATOM 2586 C C . GLY B 1 109 ? 11.703 -38.906 -3.857 1 76.44 109 GLY B C 1
ATOM 2587 O O . GLY B 1 109 ? 12.312 -39.219 -4.883 1 76.44 109 GLY B O 1
ATOM 2588 N N . PRO B 1 110 ? 10.25 -38.656 -3.746 1 73.81 110 PRO B N 1
ATOM 2589 C CA . PRO B 1 110 ? 9.453 -39.125 -4.879 1 73.81 110 PRO B CA 1
ATOM 2590 C C . PRO B 1 110 ? 9.789 -38.406 -6.18 1 73.81 110 PRO B C 1
ATOM 2592 O O . PRO B 1 110 ? 9.57 -38.938 -7.27 1 73.81 110 PRO B O 1
ATOM 2595 N N . LEU B 1 111 ? 10.328 -37.281 -6.02 1 84.69 111 LEU B N 1
ATOM 2596 C CA . LEU B 1 111 ? 10.578 -36.438 -7.191 1 84.69 111 LEU B CA 1
ATOM 2597 C C . LEU B 1 111 ? 12.07 -36.312 -7.469 1 84.69 111 LEU B C 1
ATOM 2599 O O . LEU B 1 111 ? 12.492 -35.5 -8.297 1 84.69 111 LEU B O 1
ATOM 2603 N N . ALA B 1 112 ? 12.789 -37.156 -6.82 1 82.38 112 ALA B N 1
ATOM 2604 C CA . ALA B 1 112 ? 14.234 -37.094 -6.977 1 82.38 112 ALA B CA 1
ATOM 2605 C C . ALA B 1 112 ? 14.633 -37.219 -8.445 1 82.38 112 ALA B C 1
ATOM 2607 O O . ALA B 1 112 ? 14.117 -38.094 -9.156 1 82.38 112 ALA B O 1
ATOM 2608 N N . GLY B 1 113 ? 15.484 -36.344 -8.922 1 86.81 113 GLY B N 1
ATOM 2609 C CA . GLY B 1 113 ? 16.031 -36.406 -10.266 1 86.81 113 GLY B CA 1
ATOM 2610 C C . GLY B 1 113 ? 15.195 -35.625 -11.281 1 86.81 113 GLY B C 1
ATOM 2611 O O . GLY B 1 113 ? 15.633 -35.406 -12.406 1 86.81 113 GLY B O 1
ATOM 2612 N N . ARG B 1 114 ? 14.039 -35.312 -10.898 1 91.5 114 ARG B N 1
ATOM 2613 C CA . ARG B 1 114 ? 13.188 -34.531 -11.789 1 91.5 114 ARG B CA 1
ATOM 2614 C C . ARG B 1 114 ? 13.773 -33.156 -12.039 1 91.5 114 ARG B C 1
ATOM 2616 O O . ARG B 1 114 ? 14.367 -32.531 -11.141 1 91.5 114 ARG B O 1
ATOM 2623 N N . ARG B 1 115 ? 13.641 -32.781 -13.336 1 95.12 115 ARG B N 1
ATOM 2624 C CA . ARG B 1 115 ? 14.055 -31.438 -13.75 1 95.12 115 ARG B CA 1
ATOM 2625 C C . ARG B 1 115 ? 13.031 -30.812 -14.688 1 95.12 115 ARG B C 1
ATOM 2627 O O . ARG B 1 115 ? 12.82 -31.312 -15.797 1 95.12 115 ARG B O 1
ATOM 2634 N N . ASP B 1 116 ? 12.43 -29.828 -14.234 1 96.94 116 ASP B N 1
ATOM 2635 C CA . ASP B 1 116 ? 11.445 -29.125 -15.055 1 96.94 116 ASP B CA 1
ATOM 2636 C C . ASP B 1 116 ? 11.922 -27.719 -15.398 1 96.94 116 ASP B C 1
ATOM 2638 O O . ASP B 1 116 ? 12.703 -27.125 -14.656 1 96.94 116 ASP B O 1
ATOM 2642 N N . ASP B 1 117 ? 11.484 -27.219 -16.547 1 96.06 117 ASP B N 1
ATOM 2643 C CA . ASP B 1 117 ? 11.844 -25.875 -16.969 1 96.06 117 ASP B CA 1
ATOM 2644 C C . ASP B 1 117 ? 11.211 -24.828 -16.078 1 96.06 117 ASP B C 1
ATOM 2646 O O . ASP B 1 117 ? 11.781 -23.75 -15.852 1 96.06 117 ASP B O 1
ATOM 2650 N N . VAL B 1 118 ? 10.016 -25.156 -15.594 1 97.44 118 VAL B N 1
ATOM 2651 C CA . VAL B 1 118 ? 9.266 -24.219 -14.75 1 97.44 118 VAL B CA 1
ATOM 2652 C C . VAL B 1 118 ? 8.609 -24.984 -13.602 1 97.44 118 VAL B C 1
ATOM 2654 O O . VAL B 1 118 ? 8.055 -26.062 -13.805 1 97.44 118 VAL B O 1
ATOM 2657 N N . VAL B 1 119 ? 8.703 -24.438 -12.438 1 98.06 119 VAL B N 1
ATOM 2658 C CA . VAL B 1 119 ? 7.961 -24.953 -11.289 1 98.06 119 VAL B CA 1
ATOM 2659 C C . VAL B 1 119 ? 6.996 -23.875 -10.773 1 98.06 119 VAL B C 1
ATOM 2661 O O . VAL B 1 119 ? 7.395 -22.734 -10.547 1 98.06 119 VAL B O 1
ATOM 2664 N N . LEU B 1 120 ? 5.723 -24.25 -10.695 1 98.5 120 LEU B N 1
ATOM 2665 C CA . LEU B 1 120 ? 4.719 -23.359 -10.125 1 98.5 120 LEU B CA 1
ATOM 2666 C C . LEU B 1 120 ? 4.48 -23.688 -8.648 1 98.5 120 LEU B C 1
ATOM 2668 O O . LEU B 1 120 ? 4.234 -24.844 -8.305 1 98.5 120 LEU B O 1
ATOM 2672 N N . CYS B 1 121 ? 4.656 -22.719 -7.848 1 97.94 121 CYS B N 1
ATOM 2673 C CA . CYS B 1 121 ? 4.34 -22.766 -6.426 1 97.94 121 CYS B CA 1
ATOM 2674 C C . CYS B 1 121 ? 3.322 -21.703 -6.047 1 97.94 121 CYS B C 1
ATOM 2676 O O . CYS B 1 121 ? 3.672 -20.703 -5.422 1 97.94 121 CYS B O 1
ATOM 2678 N N . HIS B 1 122 ? 2.086 -21.953 -6.457 1 97.69 122 HIS B N 1
ATOM 2679 C CA . HIS B 1 122 ? 1.035 -20.953 -6.355 1 97.69 122 HIS B CA 1
ATOM 2680 C C . HIS B 1 122 ? 0.071 -21.266 -5.219 1 97.69 122 HIS B C 1
ATOM 2682 O O . HIS B 1 122 ? -0.719 -22.219 -5.316 1 97.69 122 HIS B O 1
ATOM 2688 N N . ARG B 1 123 ? 0.145 -20.391 -4.203 1 95.5 123 ARG B N 1
ATOM 2689 C CA . ARG B 1 123 ? -0.745 -20.531 -3.053 1 95.5 123 ARG B CA 1
ATOM 2690 C C . ARG B 1 123 ? -0.529 -21.859 -2.346 1 95.5 123 ARG B C 1
ATOM 2692 O O . ARG B 1 123 ? -1.49 -22.578 -2.041 1 95.5 123 ARG B O 1
ATOM 2699 N N . VAL B 1 124 ? 0.692 -22.219 -2.176 1 95.5 124 VAL B N 1
ATOM 2700 C CA . VAL B 1 124 ? 1.144 -23.438 -1.519 1 95.5 124 VAL B CA 1
ATOM 2701 C C . VAL B 1 124 ? 1.812 -23.094 -0.19 1 95.5 124 VAL B C 1
ATOM 2703 O O . VAL B 1 124 ? 1.525 -23.719 0.835 1 95.5 124 VAL B O 1
ATOM 2706 N N . LEU B 1 125 ? 2.615 -22.031 -0.168 1 95.06 125 LEU B N 1
ATOM 2707 C CA . LEU B 1 125 ? 3.418 -21.672 0.994 1 95.06 125 LEU B CA 1
ATOM 2708 C C . LEU B 1 125 ? 2.529 -21.359 2.191 1 95.06 125 LEU B C 1
ATOM 2710 O O . LEU B 1 125 ? 2.973 -21.438 3.34 1 95.06 125 LEU B O 1
ATOM 2714 N N . GLU B 1 126 ? 1.312 -21.047 1.926 1 93.88 126 GLU B N 1
ATOM 2715 C CA . GLU B 1 126 ? 0.343 -20.719 2.967 1 93.88 126 GLU B CA 1
ATOM 2716 C C . GLU B 1 126 ? 0.029 -21.922 3.836 1 93.88 126 GLU B C 1
ATOM 2718 O O . GLU B 1 126 ? -0.37 -21.781 4.992 1 93.88 126 GLU B O 1
ATOM 2723 N N . TYR B 1 127 ? 0.335 -23.109 3.359 1 92.19 127 TYR B N 1
ATOM 2724 C CA . TYR B 1 127 ? -0.26 -24.266 4.008 1 92.19 127 TYR B CA 1
ATOM 2725 C C . TYR B 1 127 ? 0.804 -25.297 4.359 1 92.19 127 TYR B C 1
ATOM 2727 O O . TYR B 1 127 ? 0.54 -26.234 5.113 1 92.19 127 TYR B O 1
ATOM 2735 N N . VAL B 1 128 ? 1.911 -25.125 3.885 1 92.56 128 VAL B N 1
ATOM 2736 C CA . VAL B 1 128 ? 2.973 -26.078 4.168 1 92.56 128 VAL B CA 1
ATOM 2737 C C . VAL B 1 128 ? 3.539 -25.828 5.562 1 92.56 128 VAL B C 1
ATOM 2739 O O . VAL B 1 128 ? 3.387 -24.734 6.113 1 92.56 128 VAL B O 1
ATOM 2742 N N . GLU B 1 129 ? 4.246 -26.766 6.051 1 92.5 129 GLU B N 1
ATOM 2743 C CA . GLU B 1 129 ? 4.816 -26.656 7.391 1 92.5 129 GLU B CA 1
ATOM 2744 C C . GLU B 1 129 ? 6.02 -25.719 7.41 1 92.5 129 GLU B C 1
ATOM 2746 O O . GLU B 1 129 ? 6.145 -24.875 8.305 1 92.5 129 GLU B O 1
ATOM 2751 N N . ASP B 1 130 ? 6.898 -25.891 6.461 1 94.81 130 ASP B N 1
ATOM 2752 C CA . ASP B 1 130 ? 8.117 -25.094 6.371 1 94.81 130 ASP B CA 1
ATOM 2753 C C . ASP B 1 130 ? 8.297 -24.5 4.973 1 94.81 130 ASP B C 1
ATOM 2755 O O . ASP B 1 130 ? 8.828 -25.172 4.078 1 94.81 130 ASP B O 1
ATOM 2759 N N . PRO B 1 131 ? 7.922 -23.219 4.852 1 96.12 131 PRO B N 1
ATOM 2760 C CA . PRO B 1 131 ? 7.992 -22.578 3.537 1 96.12 131 PRO B CA 1
ATOM 2761 C C . PRO B 1 131 ? 9.398 -22.594 2.949 1 96.12 131 PRO B C 1
ATOM 2763 O O . PRO B 1 131 ? 9.57 -22.797 1.746 1 96.12 131 PRO B O 1
ATOM 2766 N N . LEU B 1 132 ? 10.414 -22.391 3.783 1 97.5 132 LEU B N 1
ATOM 2767 C CA . LEU B 1 132 ? 11.781 -22.359 3.287 1 97.5 132 LEU B CA 1
ATOM 2768 C C . LEU B 1 132 ? 12.195 -23.719 2.744 1 97.5 132 LEU B C 1
ATOM 2770 O O . LEU B 1 132 ? 12.773 -23.812 1.659 1 97.5 132 LEU B O 1
ATOM 2774 N N . ALA B 1 133 ? 11.859 -24.766 3.443 1 96.25 133 ALA B N 1
ATOM 2775 C CA . ALA B 1 133 ? 12.18 -26.125 2.994 1 96.25 133 ALA B CA 1
ATOM 2776 C C . ALA B 1 133 ? 11.461 -26.438 1.683 1 96.25 133 ALA B C 1
ATOM 2778 O O . ALA B 1 133 ? 12.039 -27.078 0.793 1 96.25 133 ALA B O 1
ATOM 2779 N N . THR B 1 134 ? 10.234 -26.016 1.596 1 95.5 134 THR B N 1
ATOM 2780 C CA . THR B 1 134 ? 9.445 -26.234 0.387 1 95.5 134 THR B CA 1
ATOM 2781 C C . THR B 1 134 ? 10.07 -25.516 -0.804 1 95.5 134 THR B C 1
ATOM 2783 O O . THR B 1 134 ? 10.195 -26.078 -1.89 1 95.5 134 THR B O 1
ATOM 2786 N N . LEU B 1 135 ? 10.516 -24.297 -0.599 1 97.25 135 LEU B N 1
ATOM 2787 C CA . LEU B 1 135 ? 11.141 -23.516 -1.656 1 97.25 135 LEU B CA 1
ATOM 2788 C C . LEU B 1 135 ? 12.445 -24.172 -2.109 1 97.25 135 LEU B C 1
ATOM 2790 O O . LEU B 1 135 ? 12.719 -24.266 -3.309 1 97.25 135 LEU B O 1
ATOM 2794 N N . ARG B 1 136 ? 13.195 -24.641 -1.182 1 96.19 136 ARG B N 1
ATOM 2795 C CA . ARG B 1 136 ? 14.453 -25.297 -1.51 1 96.19 136 ARG B CA 1
ATOM 2796 C C . ARG B 1 136 ? 14.211 -26.594 -2.295 1 96.19 136 ARG B C 1
ATOM 2798 O O . ARG B 1 136 ? 14.891 -26.859 -3.287 1 96.19 136 ARG B O 1
ATOM 2805 N N . ALA B 1 137 ? 13.25 -27.344 -1.837 1 95.19 137 ALA B N 1
ATOM 2806 C CA . ALA B 1 137 ? 12.914 -28.578 -2.529 1 95.19 137 ALA B CA 1
ATOM 2807 C C . ALA B 1 137 ? 12.414 -28.297 -3.943 1 95.19 137 ALA B C 1
ATOM 2809 O O . ALA B 1 137 ? 12.797 -29 -4.891 1 95.19 137 ALA B O 1
ATOM 2810 N N . ALA B 1 138 ? 11.578 -27.297 -4.113 1 96.12 138 ALA B N 1
ATOM 2811 C CA . ALA B 1 138 ? 11.062 -26.922 -5.426 1 96.12 138 ALA B CA 1
ATOM 2812 C C . ALA B 1 138 ? 12.195 -26.453 -6.344 1 96.12 138 ALA B C 1
ATOM 2814 O O . ALA B 1 138 ? 12.219 -26.812 -7.527 1 96.12 138 ALA B O 1
ATOM 2815 N N . ALA B 1 139 ? 13.086 -25.703 -5.785 1 95.81 139 ALA B N 1
ATOM 2816 C CA . ALA B 1 139 ? 14.227 -25.203 -6.555 1 95.81 139 ALA B CA 1
ATOM 2817 C C . ALA B 1 139 ? 15.094 -26.359 -7.062 1 95.81 139 ALA B C 1
ATOM 2819 O O . ALA B 1 139 ? 15.633 -26.297 -8.172 1 95.81 139 ALA B O 1
ATOM 2820 N N . ALA B 1 140 ? 15.18 -27.375 -6.266 1 94.5 140 ALA B N 1
ATOM 2821 C CA . ALA B 1 140 ? 15.992 -28.531 -6.621 1 94.5 140 ALA B CA 1
ATOM 2822 C C . ALA B 1 140 ? 15.383 -29.297 -7.797 1 94.5 140 ALA B C 1
ATOM 2824 O O . ALA B 1 140 ? 16.062 -30.109 -8.43 1 94.5 140 ALA B O 1
ATOM 2825 N N . LEU B 1 141 ? 14.141 -29.031 -8.086 1 95.75 141 LEU B N 1
ATOM 2826 C CA . LEU B 1 141 ? 13.438 -29.734 -9.148 1 95.75 141 LEU B CA 1
ATOM 2827 C C . LEU B 1 141 ? 13.547 -28.969 -10.469 1 95.75 141 LEU B C 1
ATOM 2829 O O . LEU B 1 141 ? 13.039 -29.422 -11.5 1 95.75 141 LEU B O 1
ATOM 2833 N N . LEU B 1 142 ? 14.203 -27.844 -10.438 1 96.25 142 LEU B N 1
ATOM 2834 C CA . LEU B 1 142 ? 14.336 -27.016 -11.633 1 96.25 142 LEU B CA 1
ATOM 2835 C C . LEU B 1 142 ? 15.484 -27.516 -12.508 1 96.25 142 LEU B C 1
ATOM 2837 O O . LEU B 1 142 ? 16.547 -27.891 -12 1 96.25 142 LEU B O 1
ATOM 2841 N N . ALA B 1 143 ? 15.258 -27.484 -13.812 1 95.25 143 ALA B N 1
ATOM 2842 C CA . ALA B 1 143 ? 16.359 -27.641 -14.766 1 95.25 143 ALA B CA 1
ATOM 2843 C C . ALA B 1 143 ? 17.281 -26.422 -14.727 1 95.25 143 ALA B C 1
ATOM 2845 O O . ALA B 1 143 ? 16.875 -25.344 -14.297 1 95.25 143 ALA B O 1
ATOM 2846 N N . PRO B 1 144 ? 18.547 -26.672 -15.18 1 93.44 144 PRO B N 1
ATOM 2847 C CA . PRO B 1 144 ? 19.406 -25.5 -15.305 1 93.44 144 PRO B CA 1
ATOM 2848 C C . PRO B 1 144 ? 18.766 -24.391 -16.156 1 93.44 144 PRO B C 1
ATOM 2850 O O . PRO B 1 144 ? 18.266 -24.672 -17.25 1 93.44 144 PRO B O 1
ATOM 2853 N N . GLY B 1 145 ? 18.734 -23.266 -15.633 1 91.94 145 GLY B N 1
ATOM 2854 C CA . GLY B 1 145 ? 18.156 -22.141 -16.359 1 91.94 145 GLY B CA 1
ATOM 2855 C C . GLY B 1 145 ? 16.656 -22.016 -16.188 1 91.94 145 GLY B C 1
ATOM 2856 O O . GLY B 1 145 ? 16.031 -21.109 -16.75 1 91.94 145 GLY B O 1
ATOM 2857 N N . GLY B 1 146 ? 16.109 -22.938 -15.391 1 94.56 146 GLY B N 1
ATOM 2858 C CA . GLY B 1 146 ? 14.68 -22.906 -15.164 1 94.56 146 GLY B CA 1
ATOM 2859 C C . GLY B 1 146 ? 14.25 -21.828 -14.188 1 94.56 146 GLY B C 1
ATOM 2860 O O . GLY B 1 146 ? 15.094 -21.156 -13.586 1 94.56 146 GLY B O 1
ATOM 2861 N N . TRP B 1 147 ? 12.938 -21.609 -14.117 1 95.31 147 TRP B N 1
ATOM 2862 C CA . TRP B 1 147 ? 12.406 -20.609 -13.211 1 95.31 147 TRP B CA 1
ATOM 2863 C C . TRP B 1 147 ? 11.266 -21.172 -12.375 1 95.31 147 TRP B C 1
ATOM 2865 O O . TRP B 1 147 ? 10.672 -22.188 -12.727 1 95.31 147 TRP B O 1
ATOM 2875 N N . MET B 1 148 ? 11.062 -20.484 -11.305 1 98.19 148 MET B N 1
ATOM 2876 C CA . MET B 1 148 ? 9.953 -20.812 -10.406 1 98.19 148 MET B CA 1
ATOM 2877 C C . MET B 1 148 ? 8.984 -19.641 -10.312 1 98.19 148 MET B C 1
ATOM 2879 O O . MET B 1 148 ? 9.398 -18.484 -10.242 1 98.19 148 MET B O 1
ATOM 2883 N N . SER B 1 149 ? 7.762 -19.953 -10.469 1 98.56 149 SER B N 1
ATOM 2884 C CA . SER B 1 149 ? 6.684 -18.984 -10.258 1 98.56 149 SER B CA 1
ATOM 2885 C C . SER B 1 149 ? 6.031 -19.188 -8.898 1 98.56 149 SER B C 1
ATOM 2887 O O . SER B 1 149 ? 5.484 -20.25 -8.609 1 98.56 149 SER B O 1
ATOM 2889 N N . VAL B 1 150 ? 6.059 -18.125 -8.07 1 98.56 150 VAL B N 1
ATOM 2890 C CA . VAL B 1 150 ? 5.551 -18.203 -6.707 1 98.56 150 VAL B CA 1
ATOM 2891 C C . VAL B 1 150 ? 4.426 -17.188 -6.508 1 98.56 150 VAL B C 1
ATOM 2893 O O . VAL B 1 150 ? 4.578 -16.016 -6.832 1 98.56 150 VAL B O 1
ATOM 2896 N N . ILE B 1 151 ? 3.305 -17.641 -6.059 1 98.12 151 ILE B N 1
ATOM 2897 C CA . ILE B 1 151 ? 2.223 -16.766 -5.625 1 98.12 151 ILE B CA 1
ATOM 2898 C C . ILE B 1 151 ? 1.909 -17.016 -4.152 1 98.12 151 ILE B C 1
ATOM 2900 O O . ILE B 1 151 ? 1.716 -18.156 -3.74 1 98.12 151 ILE B O 1
ATOM 2904 N N . ALA B 1 152 ? 1.883 -15.992 -3.367 1 96.81 152 ALA B N 1
ATOM 2905 C CA . ALA B 1 152 ? 1.607 -16.125 -1.938 1 96.81 152 ALA B CA 1
ATOM 2906 C C . ALA B 1 152 ? 0.659 -15.023 -1.459 1 96.81 152 ALA B C 1
ATOM 2908 O O . ALA B 1 152 ? 0.636 -13.93 -2.018 1 96.81 152 ALA B O 1
ATOM 2909 N N . ALA B 1 153 ? -0.103 -15.336 -0.451 1 95.38 153 ALA B N 1
ATOM 2910 C CA . ALA B 1 153 ? -1.015 -14.375 0.167 1 95.38 153 ALA B CA 1
ATOM 2911 C C . ALA B 1 153 ? -0.244 -13.281 0.9 1 95.38 153 ALA B C 1
ATOM 2913 O O . ALA B 1 153 ? 0.735 -13.562 1.597 1 95.38 153 ALA B O 1
ATOM 2914 N N . ASN B 1 154 ? -0.693 -12.117 0.736 1 96.25 154 ASN B N 1
ATOM 2915 C CA . ASN B 1 154 ? -0.047 -10.938 1.304 1 96.25 154 ASN B CA 1
ATOM 2916 C C . ASN B 1 154 ? -0.776 -10.445 2.551 1 96.25 154 ASN B C 1
ATOM 2918 O O . ASN B 1 154 ? -1.968 -10.133 2.496 1 96.25 154 ASN B O 1
ATOM 2922 N N . ARG B 1 155 ? -0.049 -10.312 3.59 1 95.44 155 ARG B N 1
ATOM 2923 C CA . ARG B 1 155 ? -0.632 -9.891 4.859 1 95.44 155 ARG B CA 1
ATOM 2924 C C . ARG B 1 155 ? -1.177 -8.469 4.77 1 95.44 155 ARG B C 1
ATOM 2926 O O . ARG B 1 155 ? -2.293 -8.195 5.219 1 95.44 155 ARG B O 1
ATOM 2933 N N . ASP B 1 156 ? -0.447 -7.555 4.23 1 97.12 156 ASP B N 1
ATOM 2934 C CA . ASP B 1 156 ? -0.887 -6.168 4.137 1 97.12 156 ASP B CA 1
ATOM 2935 C C . ASP B 1 156 ? -2.076 -6.031 3.188 1 97.12 156 ASP B C 1
ATOM 2937 O O . ASP B 1 156 ? -2.938 -5.172 3.385 1 97.12 156 ASP B O 1
ATOM 2941 N N . GLY B 1 157 ? -2.129 -6.871 2.186 1 96.94 157 GLY B N 1
ATOM 2942 C CA . GLY B 1 157 ? -3.32 -6.945 1.355 1 96.94 157 GLY B CA 1
ATOM 2943 C C . GLY B 1 157 ? -4.559 -7.367 2.123 1 96.94 157 GLY B C 1
ATOM 2944 O O . GLY B 1 157 ? -5.648 -6.844 1.887 1 96.94 157 GLY B O 1
ATOM 2945 N N . ALA B 1 158 ? -4.375 -8.297 2.988 1 95.31 158 ALA B N 1
ATOM 2946 C CA . ALA B 1 158 ? -5.484 -8.742 3.824 1 95.31 158 ALA B CA 1
ATOM 2947 C C . ALA B 1 158 ? -5.969 -7.625 4.742 1 95.31 158 ALA B C 1
ATOM 2949 O O . ALA B 1 158 ? -7.172 -7.473 4.961 1 95.31 158 ALA B O 1
ATOM 2950 N N . VAL B 1 159 ? -5.059 -6.891 5.285 1 96.69 159 VAL B N 1
ATOM 2951 C CA . VAL B 1 159 ? -5.418 -5.754 6.125 1 96.69 159 VAL B CA 1
ATOM 2952 C C . VAL B 1 159 ? -6.281 -4.777 5.328 1 96.69 159 VAL B C 1
ATOM 2954 O O . VAL B 1 159 ? -7.355 -4.379 5.777 1 96.69 159 VAL B O 1
ATOM 2957 N N . LEU B 1 160 ? -5.879 -4.445 4.148 1 97 160 LEU B N 1
ATOM 2958 C CA . LEU B 1 160 ? -6.605 -3.508 3.301 1 97 160 LEU B CA 1
ATOM 2959 C C . LEU B 1 160 ? -7.996 -4.043 2.967 1 97 160 LEU B C 1
ATOM 2961 O O . LEU B 1 160 ? -8.977 -3.303 3.029 1 97 160 LEU B O 1
ATOM 2965 N N . SER B 1 161 ? -8.047 -5.316 2.623 1 95.5 161 SER B N 1
ATOM 2966 C CA . SER B 1 161 ? -9.328 -5.934 2.301 1 95.5 161 SER B CA 1
ATOM 2967 C C . SER B 1 161 ? -10.305 -5.816 3.467 1 95.5 161 SER B C 1
ATOM 2969 O O . SER B 1 161 ? -11.492 -5.535 3.268 1 95.5 161 SER B O 1
ATOM 2971 N N . ARG B 1 162 ? -9.82 -6.031 4.652 1 95.12 162 ARG B N 1
ATOM 2972 C CA . ARG B 1 162 ? -10.672 -5.938 5.832 1 95.12 162 ARG B CA 1
ATOM 2973 C C . ARG B 1 162 ? -11.102 -4.496 6.082 1 95.12 162 ARG B C 1
ATOM 2975 O O . ARG B 1 162 ? -12.234 -4.242 6.492 1 95.12 162 ARG B O 1
ATOM 2982 N N . ILE B 1 163 ? -10.227 -3.541 5.855 1 96.69 163 ILE B N 1
ATOM 2983 C CA . ILE B 1 163 ? -10.562 -2.129 6.012 1 96.69 163 ILE B CA 1
ATOM 2984 C C . ILE B 1 163 ? -11.688 -1.761 5.047 1 96.69 163 ILE B C 1
ATOM 2986 O O . ILE B 1 163 ? -12.703 -1.185 5.453 1 96.69 163 ILE B O 1
ATOM 2990 N N . VAL B 1 164 ? -11.547 -2.135 3.826 1 95.56 164 VAL B N 1
ATOM 2991 C CA . VAL B 1 164 ? -12.484 -1.776 2.77 1 95.56 164 VAL B CA 1
ATOM 2992 C C . VAL B 1 164 ? -13.836 -2.438 3.035 1 95.56 164 VAL B C 1
ATOM 2994 O O . VAL B 1 164 ? -14.891 -1.857 2.744 1 95.56 164 VAL B O 1
ATOM 2997 N N . SER B 1 165 ? -13.82 -3.615 3.689 1 93.81 165 SER B N 1
ATOM 2998 C CA . SER B 1 165 ? -15.062 -4.344 3.967 1 93.81 165 SER B CA 1
ATOM 2999 C C . SER B 1 165 ? -15.672 -3.904 5.293 1 93.81 165 SER B C 1
ATOM 3001 O O . SER B 1 165 ? -16.703 -4.434 5.707 1 93.81 165 SER B O 1
ATOM 3003 N N . GLY B 1 166 ? -15.055 -3.02 5.98 1 94.25 166 GLY B N 1
ATOM 3004 C CA . GLY B 1 166 ? -15.586 -2.492 7.227 1 94.25 166 GLY B CA 1
ATOM 3005 C C . GLY B 1 166 ? -15.273 -3.367 8.422 1 94.25 166 GLY B C 1
ATOM 3006 O O . GLY B 1 166 ? -15.836 -3.17 9.508 1 94.25 166 GLY B O 1
ATOM 3007 N N . ARG B 1 167 ? -14.492 -4.387 8.273 1 94.94 167 ARG B N 1
ATOM 3008 C CA . ARG B 1 167 ? -14.094 -5.273 9.359 1 94.94 167 ARG B CA 1
ATOM 3009 C C . ARG B 1 167 ? -12.82 -4.773 10.039 1 94.94 167 ARG B C 1
ATOM 3011 O O . ARG B 1 167 ? -11.805 -5.473 10.055 1 94.94 167 ARG B O 1
ATOM 3018 N N . LEU B 1 168 ? -12.93 -3.656 10.711 1 96.62 168 LEU B N 1
ATOM 3019 C CA . LEU B 1 168 ? -11.789 -2.881 11.188 1 96.62 168 LEU B CA 1
ATOM 3020 C C . LEU B 1 168 ? -11.094 -3.59 12.344 1 96.62 168 LEU B C 1
ATOM 3022 O O . LEU B 1 168 ? -9.867 -3.527 12.469 1 96.62 168 LEU B O 1
ATOM 3026 N N . GLY B 1 169 ? -11.891 -4.215 13.211 1 93.75 169 GLY B N 1
ATOM 3027 C CA . GLY B 1 169 ? -11.273 -4.996 14.266 1 93.75 169 GLY B CA 1
ATOM 3028 C C . GLY B 1 169 ? -10.359 -6.086 13.742 1 93.75 169 GLY B C 1
ATOM 3029 O O . GLY B 1 169 ? -9.258 -6.277 14.258 1 93.75 169 GLY B O 1
ATOM 3030 N N . GLU B 1 170 ? -10.805 -6.812 12.742 1 93.5 170 GLU B N 1
ATOM 3031 C CA . GLU B 1 170 ? -9.992 -7.852 12.117 1 93.5 170 GLU B CA 1
ATOM 3032 C C . GLU B 1 170 ? -8.766 -7.254 11.43 1 93.5 170 GLU B C 1
ATOM 3034 O O . GLU B 1 170 ? -7.676 -7.824 11.5 1 93.5 170 GLU B O 1
ATOM 3039 N N . ALA B 1 171 ? -8.945 -6.105 10.766 1 95.94 171 ALA B N 1
ATOM 3040 C CA . ALA B 1 171 ? -7.828 -5.426 10.109 1 95.94 171 ALA B CA 1
ATOM 3041 C C . ALA B 1 171 ? -6.711 -5.125 11.102 1 95.94 171 ALA B C 1
ATOM 3043 O O . ALA B 1 171 ? -5.543 -5.422 10.836 1 95.94 171 ALA B O 1
ATOM 3044 N N . ALA B 1 172 ? -7.105 -4.609 12.211 1 94.69 172 ALA B N 1
ATOM 3045 C CA . ALA B 1 172 ? -6.121 -4.258 13.234 1 94.69 172 ALA B CA 1
ATOM 3046 C C . ALA B 1 172 ? -5.414 -5.5 13.773 1 94.69 172 ALA B C 1
ATOM 3048 O O . ALA B 1 172 ? -4.207 -5.48 14.008 1 94.69 172 ALA B O 1
ATOM 3049 N N . ARG B 1 173 ? -6.145 -6.559 13.914 1 93 173 ARG B N 1
ATOM 3050 C CA . ARG B 1 173 ? -5.566 -7.797 14.43 1 93 173 ARG B CA 1
ATOM 3051 C C . ARG B 1 173 ? -4.574 -8.391 13.43 1 93 173 ARG B C 1
ATOM 3053 O O . ARG B 1 173 ? -3.492 -8.836 13.812 1 93 173 ARG B O 1
ATOM 3060 N N . ILE B 1 174 ? -4.891 -8.406 12.172 1 93.56 174 ILE B N 1
ATOM 3061 C CA . ILE B 1 174 ? -4.004 -8.938 11.141 1 93.56 174 ILE B CA 1
ATOM 3062 C C . ILE B 1 174 ? -2.736 -8.086 11.062 1 93.56 174 ILE B C 1
ATOM 3064 O O . ILE B 1 174 ? -1.629 -8.625 10.977 1 93.56 174 ILE B 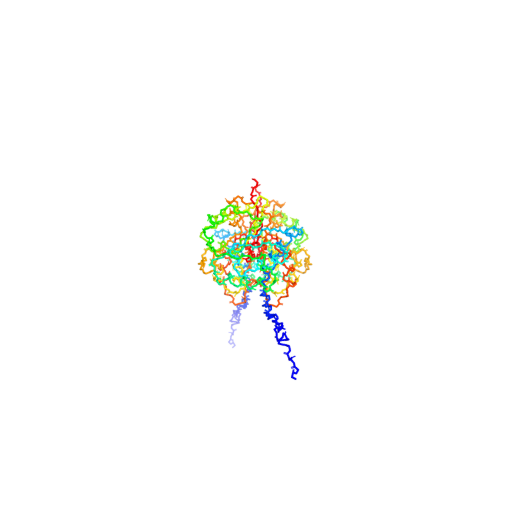O 1
ATOM 3068 N N . ALA B 1 175 ? -2.9 -6.785 11.117 1 93.38 175 ALA B N 1
ATOM 3069 C CA . ALA B 1 175 ? -1.764 -5.871 11.047 1 93.38 175 ALA B CA 1
ATOM 3070 C C . ALA B 1 175 ? -0.798 -6.109 12.203 1 93.38 175 ALA B C 1
ATOM 3072 O O . ALA B 1 175 ? 0.417 -5.965 12.047 1 93.38 175 ALA B O 1
ATOM 3073 N N . ALA B 1 176 ? -1.384 -6.496 13.297 1 87.88 176 ALA B N 1
ATOM 3074 C CA . ALA B 1 176 ? -0.578 -6.723 14.492 1 87.88 176 ALA B CA 1
ATOM 3075 C C . ALA B 1 176 ? 0.049 -8.117 14.477 1 87.88 176 ALA B C 1
ATOM 3077 O O . ALA B 1 176 ? 0.846 -8.453 15.352 1 87.88 176 ALA B O 1
ATOM 3078 N N . GLY B 1 177 ? -0.202 -8.867 13.508 1 82.12 177 GLY B N 1
ATOM 3079 C CA . GLY B 1 177 ? 0.345 -10.203 13.406 1 82.12 177 GLY B CA 1
ATOM 3080 C C . GLY B 1 177 ? -0.429 -11.227 14.211 1 82.12 177 GLY B C 1
ATOM 3081 O O . GLY B 1 177 ? 0.049 -12.344 14.43 1 82.12 177 GLY B O 1
ATOM 3082 N N . ASP B 1 178 ? -1.493 -10.789 14.828 1 74.12 178 ASP B N 1
ATOM 3083 C CA . ASP B 1 178 ? -2.324 -11.664 15.648 1 74.12 178 ASP B CA 1
ATOM 3084 C C . ASP B 1 178 ? -3.375 -12.383 14.805 1 74.12 178 ASP B C 1
ATOM 3086 O O . ASP B 1 178 ? -4.555 -12.414 15.164 1 74.12 178 ASP B O 1
ATOM 3090 N N . ASP B 1 179 ? -2.998 -12.68 13.633 1 65.62 179 ASP B N 1
ATOM 3091 C CA . ASP B 1 179 ? -3.998 -13.336 12.797 1 65.62 179 ASP B CA 1
ATOM 3092 C C . ASP B 1 179 ? -3.969 -14.852 13 1 65.62 179 ASP B C 1
ATOM 3094 O O . ASP B 1 179 ? -2.896 -15.453 13.039 1 65.62 179 ASP B O 1
ATOM 3098 N N . ALA B 1 180 ? -4.992 -15.367 13.703 1 58.16 180 ALA B N 1
ATOM 3099 C CA . ALA B 1 180 ? -5.148 -16.812 13.812 1 58.16 180 ALA B CA 1
ATOM 3100 C C . ALA B 1 180 ? -5.113 -17.484 12.438 1 58.16 180 ALA B C 1
ATOM 3102 O O . ALA B 1 180 ? -5.809 -17.047 11.516 1 58.16 180 ALA B O 1
ATOM 3103 N N . GLN B 1 181 ? -3.904 -17.734 11.984 1 62.75 181 GLN B N 1
ATOM 3104 C CA . GLN B 1 181 ? -3.715 -18.375 10.688 1 62.75 181 GLN B CA 1
ATOM 3105 C C . GLN B 1 181 ? -4.754 -19.453 10.445 1 62.75 181 GLN B C 1
ATOM 3107 O O . GLN B 1 181 ? -4.703 -20.156 9.43 1 62.75 181 GLN B O 1
ATOM 3112 N N . GLY B 1 182 ? -5.84 -19.281 11.016 1 52.97 182 GLY B N 1
ATOM 3113 C CA . GLY B 1 182 ? -6.84 -20.328 10.867 1 52.97 182 GLY B CA 1
ATOM 3114 C C . GLY B 1 182 ? -6.852 -20.953 9.492 1 52.97 182 GLY B C 1
ATOM 3115 O O . GLY B 1 182 ? -5.793 -21.25 8.93 1 52.97 182 GLY B O 1
ATOM 3116 N N . LYS B 1 183 ? -7.93 -21.156 8.906 1 59.03 183 LYS B N 1
ATOM 3117 C CA . LYS B 1 183 ? -8.18 -21.828 7.629 1 59.03 183 LYS B CA 1
ATOM 3118 C C . LYS B 1 183 ? -7.637 -21.016 6.465 1 59.03 183 LYS B C 1
ATOM 3120 O O . LYS B 1 183 ? -7.469 -21.531 5.359 1 59.03 183 LYS B O 1
ATOM 3125 N N . SER B 1 184 ? -7.316 -19.766 6.75 1 71.31 184 SER B N 1
ATOM 3126 C CA . SER B 1 184 ? -6.922 -18.906 5.637 1 71.31 184 SER B CA 1
ATOM 3127 C C . SER B 1 184 ? -5.438 -19.062 5.324 1 71.31 184 SER B C 1
ATOM 3129 O O . SER B 1 184 ? -4.984 -18.656 4.25 1 71.31 184 SER B O 1
ATOM 3131 N N . GLY B 1 185 ? -4.797 -19.875 6.148 1 85.56 185 GLY B N 1
ATOM 3132 C CA . GLY B 1 185 ? -3.379 -20.094 5.906 1 85.56 185 GLY B CA 1
ATOM 3133 C C . GLY B 1 185 ? -2.512 -18.922 6.324 1 85.56 185 GLY B C 1
ATOM 3134 O O . GLY B 1 185 ? -3.023 -17.891 6.758 1 85.56 185 GLY B O 1
ATOM 3135 N N . ARG B 1 186 ? -1.261 -19.125 6.16 1 90.38 186 ARG B N 1
ATOM 3136 C CA . ARG B 1 186 ? -0.244 -18.125 6.469 1 90.38 186 ARG B CA 1
ATOM 3137 C C . ARG B 1 186 ? -0.252 -17 5.441 1 90.38 186 ARG B C 1
ATOM 3139 O O . ARG B 1 186 ? -0.536 -17.234 4.262 1 90.38 186 ARG B O 1
ATOM 3146 N N . ARG B 1 187 ? -0.034 -15.828 5.914 1 93.56 187 ARG B N 1
ATOM 3147 C CA . ARG B 1 187 ? 0.2 -14.688 5.035 1 93.56 187 ARG B CA 1
ATOM 3148 C C . ARG B 1 187 ? 1.608 -14.133 5.223 1 93.56 187 ARG B C 1
ATOM 3150 O O . ARG B 1 187 ? 2.217 -14.312 6.281 1 93.56 187 ARG B O 1
ATOM 3157 N N . PHE B 1 188 ? 2.051 -13.523 4.188 1 94 188 PHE B N 1
ATOM 3158 C CA . PHE B 1 188 ? 3.42 -13.023 4.199 1 94 188 PHE B CA 1
ATOM 3159 C C . PHE B 1 188 ? 3.451 -11.523 3.916 1 94 188 PHE B C 1
ATOM 3161 O O . PHE B 1 188 ? 2.689 -11.031 3.082 1 94 188 PHE B O 1
ATOM 3168 N N . GLU B 1 189 ? 4.285 -10.852 4.613 1 92.75 189 GLU B N 1
ATOM 3169 C CA . GLU B 1 189 ? 4.699 -9.547 4.109 1 92.75 189 GLU B CA 1
ATOM 3170 C C . GLU B 1 189 ? 5.695 -9.688 2.959 1 92.75 189 GLU B C 1
ATOM 3172 O O . GLU B 1 189 ? 6.41 -10.688 2.871 1 92.75 189 GLU B O 1
ATOM 3177 N N . ILE B 1 190 ? 5.734 -8.742 2.164 1 94.56 190 ILE B N 1
ATOM 3178 C CA . ILE B 1 190 ? 6.609 -8.82 0.999 1 94.56 190 ILE B CA 1
ATOM 3179 C C . ILE B 1 190 ? 8.055 -8.984 1.451 1 94.56 190 ILE B C 1
ATOM 3181 O O . ILE B 1 190 ? 8.82 -9.75 0.851 1 94.56 190 ILE B O 1
ATOM 3185 N N . GLY B 1 191 ? 8.414 -8.281 2.506 1 95 191 GLY B N 1
ATOM 3186 C CA . GLY B 1 191 ? 9.766 -8.43 3.027 1 95 191 GLY B CA 1
ATOM 3187 C C . GLY B 1 191 ? 10.078 -9.836 3.484 1 95 191 GLY B C 1
ATOM 3188 O O . GLY B 1 191 ? 11.195 -10.32 3.311 1 95 191 GLY B O 1
ATOM 3189 N N . GLN B 1 192 ? 9.133 -10.484 4.051 1 95 192 GLN B N 1
ATOM 3190 C CA . GLN B 1 192 ? 9.297 -11.875 4.469 1 95 192 GLN B CA 1
ATOM 3191 C C . GLN B 1 192 ? 9.508 -12.789 3.266 1 95 192 GLN B C 1
ATOM 3193 O O . GLN B 1 192 ? 10.344 -13.695 3.305 1 95 192 GLN B O 1
ATOM 3198 N N . LEU B 1 193 ? 8.766 -12.578 2.219 1 97.5 193 LEU B N 1
ATOM 3199 C CA . LEU B 1 193 ? 8.922 -13.367 1.005 1 97.5 193 LEU B CA 1
ATOM 3200 C C . LEU B 1 193 ? 10.305 -13.164 0.396 1 97.5 193 LEU B C 1
ATOM 3202 O O . LEU B 1 193 ? 10.953 -14.133 -0.014 1 97.5 193 LEU B O 1
ATOM 3206 N N . GLU B 1 194 ? 10.719 -11.93 0.355 1 97.88 194 GLU B N 1
ATOM 3207 C CA . GLU B 1 194 ? 12.055 -11.633 -0.149 1 97.88 194 GLU B CA 1
ATOM 3208 C C . GLU B 1 194 ? 13.125 -12.32 0.686 1 97.88 194 GLU B C 1
ATOM 3210 O O . GLU B 1 194 ? 14.094 -12.859 0.142 1 97.88 194 GLU B O 1
ATOM 3215 N N . GLY B 1 195 ? 12.93 -12.273 1.951 1 98.19 195 GLY B N 1
ATOM 3216 C CA . GLY B 1 195 ? 13.844 -12.969 2.84 1 98.19 195 GLY B CA 1
ATOM 3217 C C . GLY B 1 195 ? 13.875 -14.469 2.6 1 98.19 195 GLY B C 1
ATOM 3218 O O . GLY B 1 195 ? 14.953 -15.078 2.605 1 98.19 195 GLY B O 1
ATOM 3219 N N . LEU B 1 196 ? 12.719 -15.055 2.428 1 98.25 196 LEU B N 1
ATOM 3220 C CA . LEU B 1 196 ? 12.617 -16.484 2.139 1 98.25 196 LEU B CA 1
ATOM 3221 C C . LEU B 1 196 ? 13.336 -16.828 0.835 1 98.25 196 LEU B C 1
ATOM 3223 O O . LEU B 1 196 ? 14.047 -17.828 0.757 1 98.25 196 LEU B O 1
ATOM 3227 N N . MET B 1 197 ? 13.172 -16.016 -0.194 1 98.56 197 MET B N 1
ATOM 3228 C CA . MET B 1 197 ? 13.844 -16.25 -1.469 1 98.56 197 MET B CA 1
ATOM 3229 C C . MET B 1 197 ? 15.359 -16.188 -1.302 1 98.56 197 MET B C 1
ATOM 3231 O O . MET B 1 197 ? 16.062 -17.062 -1.816 1 98.56 197 MET B O 1
ATOM 3235 N N . ALA B 1 198 ? 15.773 -15.195 -0.564 1 98.38 198 ALA B N 1
ATOM 3236 C CA . ALA B 1 198 ? 17.203 -15.055 -0.325 1 98.38 198 ALA B CA 1
ATOM 3237 C C . ALA B 1 198 ? 17.766 -16.266 0.414 1 98.38 198 ALA B C 1
ATOM 3239 O O . ALA B 1 198 ? 18.797 -16.828 0.029 1 98.38 198 ALA B O 1
ATOM 3240 N N . ALA B 1 199 ? 17.062 -16.703 1.404 1 98.38 199 ALA B N 1
ATOM 3241 C CA . ALA B 1 199 ? 17.484 -17.844 2.211 1 98.38 199 ALA B CA 1
ATOM 3242 C C . ALA B 1 199 ? 17.5 -19.125 1.383 1 98.38 199 ALA B C 1
ATOM 3244 O O . ALA B 1 199 ? 18.312 -20.016 1.627 1 98.38 199 ALA B O 1
ATOM 3245 N N . ALA B 1 200 ? 16.641 -19.188 0.405 1 98.12 200 ALA B N 1
ATOM 3246 C CA . ALA B 1 200 ? 16.562 -20.344 -0.479 1 98.12 200 ALA B CA 1
ATOM 3247 C C . ALA B 1 200 ? 17.531 -20.203 -1.66 1 98.12 200 ALA B C 1
ATOM 3249 O O . ALA B 1 200 ? 17.531 -21.047 -2.562 1 98.12 200 ALA B O 1
ATOM 3250 N N . GLU B 1 201 ? 18.297 -19.078 -1.684 1 97.81 201 GLU B N 1
ATOM 3251 C CA . GLU B 1 201 ? 19.25 -18.797 -2.746 1 97.81 201 GLU B CA 1
ATOM 3252 C C . GLU B 1 201 ? 18.562 -18.656 -4.094 1 97.81 201 GLU B C 1
ATOM 3254 O O . GLU B 1 201 ? 19.016 -19.203 -5.098 1 97.81 201 GLU B O 1
ATOM 3259 N N . LEU B 1 202 ? 17.469 -17.984 -4.043 1 98.5 202 LEU B N 1
ATOM 3260 C CA . LEU B 1 202 ? 16.688 -17.641 -5.234 1 98.5 202 LEU B CA 1
ATOM 3261 C C . LEU B 1 202 ? 16.75 -16.156 -5.512 1 98.5 202 LEU B C 1
ATOM 3263 O O . LEU B 1 202 ? 16.562 -15.336 -4.602 1 98.5 202 LEU B O 1
ATOM 3267 N N . GLN B 1 203 ? 17.047 -15.852 -6.75 1 98.12 203 GLN B N 1
ATOM 3268 C CA . GLN B 1 203 ? 17.016 -14.469 -7.203 1 98.12 203 GLN B CA 1
ATOM 3269 C C . GLN B 1 203 ? 15.656 -14.102 -7.77 1 98.12 203 GLN B C 1
ATOM 3271 O O . GLN B 1 203 ? 15.078 -14.852 -8.562 1 98.12 203 GLN B O 1
ATOM 3276 N N . ILE B 1 204 ? 15.164 -12.953 -7.387 1 98.25 204 ILE B N 1
ATOM 3277 C CA . ILE B 1 204 ? 13.867 -12.484 -7.871 1 98.25 204 ILE B CA 1
ATOM 3278 C C . ILE B 1 204 ? 14.055 -11.734 -9.188 1 98.25 204 ILE B C 1
ATOM 3280 O O . ILE B 1 204 ? 14.719 -10.695 -9.227 1 98.25 204 ILE B O 1
ATOM 3284 N N . ASP B 1 205 ? 13.438 -12.25 -10.234 1 96.94 205 ASP B N 1
ATOM 3285 C CA . ASP B 1 205 ? 13.508 -11.594 -11.539 1 96.94 205 ASP B CA 1
ATOM 3286 C C . ASP B 1 205 ? 12.367 -10.594 -11.711 1 96.94 205 ASP B C 1
ATOM 3288 O O . ASP B 1 205 ? 12.516 -9.578 -12.398 1 96.94 205 ASP B O 1
ATOM 3292 N N . SER B 1 206 ? 11.266 -10.93 -11.172 1 96.88 206 SER B N 1
ATOM 3293 C CA . SER B 1 206 ? 10.125 -10.016 -11.219 1 96.88 206 SER B CA 1
ATOM 3294 C C . SER B 1 206 ? 9.203 -10.219 -10.023 1 96.88 206 SER B C 1
ATOM 3296 O O . SER B 1 206 ? 9.117 -11.312 -9.477 1 96.88 206 SER B O 1
ATOM 3298 N N . ALA B 1 207 ? 8.609 -9.195 -9.586 1 98.12 207 ALA B N 1
ATOM 3299 C CA . ALA B 1 207 ? 7.629 -9.156 -8.508 1 98.12 207 ALA B CA 1
ATOM 3300 C C . ALA B 1 207 ? 6.426 -8.297 -8.891 1 98.12 207 ALA B C 1
ATOM 3302 O O . ALA B 1 207 ? 6.582 -7.141 -9.281 1 98.12 207 ALA B O 1
ATOM 3303 N N . ARG B 1 208 ? 5.223 -8.914 -8.812 1 98 208 ARG B N 1
ATOM 3304 C CA . ARG B 1 208 ? 3.98 -8.227 -9.148 1 98 208 ARG B CA 1
ATOM 3305 C C . ARG B 1 208 ? 2.934 -8.422 -8.055 1 98 208 ARG B C 1
ATOM 3307 O O . ARG B 1 208 ? 2.912 -9.453 -7.391 1 98 208 ARG B O 1
ATOM 3314 N N . GLY B 1 209 ? 2.172 -7.359 -7.887 1 98.31 209 GLY B N 1
ATOM 3315 C CA . GLY B 1 209 ? 0.984 -7.516 -7.062 1 98.31 209 GLY B CA 1
ATOM 3316 C C . GLY B 1 209 ? -0.22 -8.016 -7.836 1 98.31 209 GLY B C 1
ATOM 3317 O O . GLY B 1 209 ? -0.438 -7.617 -8.984 1 98.31 209 GLY B O 1
ATOM 3318 N N . LEU B 1 210 ? -1 -8.883 -7.219 1 97.88 210 LEU B N 1
ATOM 3319 C CA . LEU B 1 210 ? -2.18 -9.438 -7.879 1 97.88 210 LEU B CA 1
ATOM 3320 C C . LEU B 1 210 ? -3.438 -9.156 -7.066 1 97.88 210 LEU B C 1
ATOM 3322 O O . LEU B 1 210 ? -3.404 -9.18 -5.836 1 97.88 210 LEU B O 1
ATOM 3326 N N . GLY B 1 211 ? -4.496 -8.844 -7.828 1 96.81 211 GLY B N 1
ATOM 3327 C CA . GLY B 1 211 ? -5.824 -8.859 -7.234 1 96.81 211 GLY B CA 1
ATOM 3328 C C . GLY B 1 211 ? -6.238 -7.523 -6.656 1 96.81 211 GLY B C 1
ATOM 3329 O O . GLY B 1 211 ? -7.324 -7.398 -6.086 1 96.81 211 GLY B O 1
ATOM 3330 N N . LEU B 1 212 ? -5.41 -6.488 -6.816 1 97 212 LEU B N 1
ATOM 3331 C CA . LEU B 1 212 ? -5.695 -5.207 -6.184 1 97 212 LEU B CA 1
ATOM 3332 C C . LEU B 1 212 ? -7.055 -4.672 -6.621 1 97 212 LEU B C 1
ATOM 3334 O O . LEU B 1 212 ? -7.938 -4.449 -5.785 1 97 212 LEU B O 1
ATOM 3338 N N . ALA B 1 213 ? -7.281 -4.574 -7.883 1 95.31 213 ALA B N 1
ATOM 3339 C CA . ALA B 1 213 ? -8.539 -4.047 -8.398 1 95.31 213 ALA B CA 1
ATOM 3340 C C . ALA B 1 213 ? -9.664 -5.066 -8.266 1 95.31 213 ALA B C 1
ATOM 3342 O O . ALA B 1 213 ? -10.766 -4.73 -7.828 1 95.31 213 ALA B O 1
ATOM 3343 N N . SER B 1 214 ? -9.406 -6.285 -8.57 1 92.75 214 SER B N 1
ATOM 3344 C CA . SER B 1 214 ? -10.461 -7.293 -8.633 1 92.75 214 SER B CA 1
ATOM 3345 C C . SER B 1 214 ? -11.008 -7.602 -7.242 1 92.75 214 SER B C 1
ATOM 3347 O O . SER B 1 214 ? -12.195 -7.922 -7.094 1 92.75 214 SER B O 1
ATOM 3349 N N . GLU B 1 215 ? -10.188 -7.445 -6.273 1 91.12 215 GLU B N 1
ATOM 3350 C CA . GLU B 1 215 ? -10.633 -7.812 -4.93 1 91.12 215 GLU B CA 1
ATOM 3351 C C . GLU B 1 215 ? -11.203 -6.605 -4.191 1 91.12 215 GLU B C 1
ATOM 3353 O O . GLU B 1 215 ? -12 -6.758 -3.264 1 91.12 215 GLU B O 1
ATOM 3358 N N . LEU B 1 216 ? -10.82 -5.426 -4.578 1 93.19 216 LEU B N 1
ATOM 3359 C CA . LEU B 1 216 ? -11.172 -4.266 -3.766 1 93.19 216 LEU B CA 1
ATOM 3360 C C . LEU B 1 216 ? -12.227 -3.412 -4.461 1 93.19 216 LEU B C 1
ATOM 3362 O O . LEU B 1 216 ? -12.859 -2.564 -3.828 1 93.19 216 LEU B O 1
ATOM 3366 N N . SER B 1 217 ? -12.352 -3.645 -5.742 1 91.25 217 SER B N 1
ATOM 3367 C CA . SER B 1 217 ? -13.344 -2.844 -6.457 1 91.25 217 SER B CA 1
ATOM 3368 C C . SER B 1 217 ? -14.742 -3.432 -6.309 1 91.25 217 SER B C 1
ATOM 3370 O O . SER B 1 217 ? -14.891 -4.609 -5.984 1 91.25 217 SER B O 1
ATOM 3372 N N . PRO B 1 218 ? -15.711 -2.553 -6.547 1 84.12 218 PRO B N 1
ATOM 3373 C CA . PRO B 1 218 ? -17.078 -3.08 -6.547 1 84.12 218 PRO B CA 1
ATOM 3374 C C . PRO B 1 218 ? -17.312 -4.109 -7.648 1 84.12 218 PRO B C 1
ATOM 3376 O O . PRO B 1 218 ? -16.562 -4.152 -8.625 1 84.12 218 PRO B O 1
ATOM 3379 N N . ALA B 1 219 ? -18.266 -4.934 -7.492 1 75.12 219 ALA B N 1
ATOM 3380 C CA . ALA B 1 219 ? -18.594 -6.102 -8.312 1 75.12 219 ALA B CA 1
ATOM 3381 C C . ALA B 1 219 ? -18.906 -5.691 -9.75 1 75.12 219 ALA B C 1
ATOM 3383 O O . ALA B 1 219 ? -18.797 -6.504 -10.672 1 75.12 219 ALA B O 1
ATOM 3384 N N . GLU B 1 220 ? -19.094 -4.488 -10.102 1 81.94 220 GLU B N 1
ATOM 3385 C CA . GLU B 1 220 ? -19.562 -4.09 -11.43 1 81.94 220 GLU B CA 1
ATOM 3386 C C . GLU B 1 220 ? -18.391 -3.756 -12.352 1 81.94 220 GLU B C 1
ATOM 3388 O O . GLU B 1 220 ? -18.578 -3.533 -13.547 1 81.94 220 GLU B O 1
ATOM 3393 N N . ALA B 1 221 ? -17.266 -3.971 -11.953 1 87.38 221 ALA B N 1
ATOM 3394 C CA . ALA B 1 221 ? -16.125 -3.588 -12.773 1 87.38 221 ALA B CA 1
ATOM 3395 C C . ALA B 1 221 ? -15.922 -4.559 -13.93 1 87.38 221 ALA B C 1
ATOM 3397 O O . ALA B 1 221 ? -16.078 -5.773 -13.766 1 87.38 221 ALA B O 1
ATOM 3398 N N . SER B 1 222 ? -15.664 -4.043 -15.125 1 90.12 222 SER B N 1
ATOM 3399 C CA . SER B 1 222 ? -15.414 -4.875 -16.297 1 90.12 222 SER B CA 1
ATOM 3400 C C . SER B 1 222 ? -14.039 -5.523 -16.234 1 90.12 222 SER B C 1
ATOM 3402 O O . SER B 1 222 ? -13.133 -5.012 -15.57 1 90.12 222 SER B O 1
ATOM 3404 N N . THR B 1 223 ? -13.906 -6.578 -16.953 1 90.5 223 THR B N 1
ATOM 3405 C CA . THR B 1 223 ? -12.633 -7.281 -17.047 1 90.5 223 THR B CA 1
ATOM 3406 C C . THR B 1 223 ? -11.555 -6.371 -17.641 1 90.5 223 THR B C 1
ATOM 3408 O O . THR B 1 223 ? -10.406 -6.398 -17.203 1 90.5 223 THR B O 1
ATOM 3411 N N . ALA B 1 224 ? -11.945 -5.574 -18.594 1 92.94 224 ALA B N 1
ATOM 3412 C CA . ALA B 1 224 ? -11 -4.672 -19.25 1 92.94 224 ALA B CA 1
ATOM 3413 C C . ALA B 1 224 ? -10.477 -3.625 -18.266 1 92.94 224 ALA B C 1
ATOM 3415 O O . ALA B 1 224 ? -9.289 -3.309 -18.266 1 92.94 224 ALA B O 1
ATOM 3416 N N . GLU B 1 225 ? -11.336 -3.133 -17.453 1 93.88 225 GLU B N 1
ATOM 3417 C CA . GLU B 1 225 ? -10.945 -2.139 -16.453 1 93.88 225 GLU B CA 1
ATOM 3418 C C . GLU B 1 225 ? -10.016 -2.744 -15.414 1 93.88 225 GLU B C 1
ATOM 3420 O O . GLU B 1 225 ? -9.008 -2.133 -15.039 1 93.88 225 GLU B O 1
ATOM 3425 N N . ILE B 1 226 ? -10.352 -3.93 -15.008 1 95.19 226 ILE B N 1
ATOM 3426 C CA . ILE B 1 226 ? -9.539 -4.621 -14.008 1 95.19 226 ILE B CA 1
ATOM 3427 C C . ILE B 1 226 ? -8.148 -4.883 -14.562 1 95.19 226 ILE B C 1
ATOM 3429 O O . ILE B 1 226 ? -7.145 -4.656 -13.883 1 95.19 226 ILE B O 1
ATOM 3433 N N . LYS B 1 227 ? -8.125 -5.281 -15.773 1 94.75 227 LYS B N 1
ATOM 3434 C CA . LYS B 1 227 ? -6.844 -5.547 -16.422 1 94.75 227 LYS B CA 1
ATOM 3435 C C . LYS B 1 227 ? -6.016 -4.273 -16.547 1 94.75 227 LYS B C 1
ATOM 3437 O O . LYS B 1 227 ? -4.801 -4.289 -16.328 1 94.75 227 LYS B O 1
ATOM 3442 N N . ALA B 1 228 ? -6.648 -3.193 -16.922 1 94.69 228 ALA B N 1
ATOM 3443 C CA . ALA B 1 228 ? -5.953 -1.919 -17.078 1 94.69 228 ALA B CA 1
ATOM 3444 C C . ALA B 1 228 ? -5.352 -1.456 -15.758 1 94.69 228 ALA B C 1
ATOM 3446 O O . ALA B 1 228 ? -4.203 -1.009 -15.719 1 94.69 228 ALA B O 1
ATOM 3447 N N . VAL B 1 229 ? -6.062 -1.563 -14.68 1 96.94 229 VAL B N 1
ATOM 3448 C CA . VAL B 1 229 ? -5.57 -1.18 -13.367 1 96.94 229 VAL B CA 1
ATOM 3449 C C . VAL B 1 229 ? -4.414 -2.092 -12.953 1 96.94 229 VAL B C 1
ATOM 3451 O O . VAL B 1 229 ? -3.408 -1.625 -12.414 1 96.94 229 VAL B O 1
ATOM 3454 N N . HIS B 1 230 ? -4.598 -3.355 -13.25 1 96.94 230 HIS B N 1
ATOM 3455 C CA . HIS B 1 230 ? -3.531 -4.301 -12.945 1 96.94 230 HIS B CA 1
ATOM 3456 C C . HIS B 1 230 ? -2.23 -3.912 -13.641 1 96.94 230 HIS B C 1
ATOM 3458 O O . HIS B 1 230 ? -1.18 -3.83 -13 1 96.94 230 HIS B O 1
ATOM 3464 N N . GLU B 1 231 ? -2.301 -3.629 -14.852 1 95.81 231 GLU B N 1
ATOM 3465 C CA . GLU B 1 231 ? -1.11 -3.283 -15.625 1 95.81 231 GLU B CA 1
ATOM 3466 C C . GLU B 1 231 ? -0.472 -1.997 -15.109 1 95.81 231 GLU B C 1
ATOM 3468 O O . GLU B 1 231 ? 0.754 -1.868 -15.094 1 95.81 231 GLU B O 1
ATOM 3473 N N . ALA B 1 232 ? -1.266 -1.098 -14.664 1 96.12 232 ALA B N 1
ATOM 3474 C CA . ALA B 1 232 ? -0.781 0.203 -14.211 1 96.12 232 ALA B CA 1
ATOM 3475 C C . ALA B 1 232 ? -0.186 0.108 -12.812 1 96.12 232 ALA B C 1
ATOM 3477 O O . ALA B 1 232 ? 0.614 0.957 -12.414 1 96.12 232 ALA B O 1
ATOM 3478 N N . THR B 1 233 ? -0.56 -0.937 -12.039 1 97.38 233 THR B N 1
ATOM 3479 C CA . THR B 1 233 ? -0.267 -0.862 -10.609 1 97.38 233 THR B CA 1
ATOM 3480 C C . THR B 1 233 ? 0.596 -2.043 -10.172 1 97.38 233 THR B C 1
ATOM 3482 O O . THR B 1 233 ? 1.29 -1.968 -9.156 1 97.38 233 THR B O 1
ATOM 3485 N N . CYS B 1 234 ? 0.682 -3.129 -10.883 1 97.5 234 CYS B N 1
ATOM 3486 C CA . CYS B 1 234 ? 1.151 -4.406 -10.359 1 97.5 234 CYS B CA 1
ATOM 3487 C C . CYS B 1 234 ? 2.645 -4.355 -10.055 1 97.5 234 CYS B C 1
ATOM 3489 O O . CYS B 1 234 ? 3.141 -5.137 -9.242 1 97.5 234 CYS B O 1
ATOM 3491 N N . ARG B 1 235 ? 3.367 -3.402 -10.703 1 96.69 235 ARG B N 1
ATOM 3492 C CA . ARG B 1 235 ? 4.812 -3.361 -10.5 1 96.69 235 ARG B CA 1
ATOM 3493 C C . ARG B 1 235 ? 5.207 -2.162 -9.641 1 96.69 235 ARG B C 1
ATOM 3495 O O . ARG B 1 235 ? 6.387 -1.975 -9.336 1 96.69 235 ARG B O 1
ATOM 3502 N N . ARG B 1 236 ? 4.246 -1.306 -9.305 1 95.56 236 ARG B N 1
ATOM 3503 C CA . ARG B 1 236 ? 4.523 -0.179 -8.414 1 95.56 236 ARG B CA 1
ATOM 3504 C C . ARG B 1 236 ? 4.688 -0.645 -6.973 1 95.56 236 ARG B C 1
ATOM 3506 O O . ARG B 1 236 ? 3.764 -1.209 -6.387 1 95.56 236 ARG B O 1
ATOM 3513 N N . PRO B 1 237 ? 5.82 -0.387 -6.406 1 95.5 237 PRO B N 1
ATOM 3514 C CA . PRO B 1 237 ? 6.133 -1.009 -5.117 1 95.5 237 PRO B CA 1
ATOM 3515 C C . PRO B 1 237 ? 5.051 -0.764 -4.066 1 95.5 237 PRO B C 1
ATOM 3517 O O . PRO B 1 237 ? 4.594 -1.705 -3.412 1 95.5 237 PRO B O 1
ATOM 3520 N N . ALA B 1 238 ? 4.551 0.432 -3.961 1 96.69 238 ALA B N 1
ATOM 3521 C CA . ALA B 1 238 ? 3.574 0.745 -2.922 1 96.69 238 ALA B CA 1
ATOM 3522 C C . ALA B 1 238 ? 2.289 -0.052 -3.121 1 96.69 238 ALA B C 1
ATOM 3524 O O . ALA B 1 238 ? 1.726 -0.584 -2.162 1 96.69 238 ALA B O 1
ATOM 3525 N N . LEU B 1 239 ? 1.851 -0.141 -4.348 1 98 239 LEU B N 1
ATOM 3526 C CA . LEU B 1 239 ? 0.59 -0.819 -4.633 1 98 239 LEU B CA 1
ATOM 3527 C C . LEU B 1 239 ? 0.785 -2.33 -4.684 1 98 239 LEU B C 1
ATOM 3529 O O . LEU B 1 239 ? -0.073 -3.088 -4.227 1 98 239 LEU B O 1
ATOM 3533 N N . ARG B 1 240 ? 1.944 -2.748 -5.164 1 97.56 240 ARG B N 1
ATOM 3534 C CA . ARG B 1 240 ? 2.309 -4.16 -5.148 1 97.56 240 ARG B CA 1
ATOM 3535 C C . ARG B 1 240 ? 2.291 -4.715 -3.727 1 97.56 240 ARG B C 1
ATOM 3537 O O . ARG B 1 240 ? 1.75 -5.793 -3.48 1 97.56 240 ARG B O 1
ATOM 3544 N N . ASP B 1 241 ? 2.801 -3.932 -2.799 1 97.5 241 ASP B N 1
ATOM 3545 C CA . ASP B 1 241 ? 3.078 -4.406 -1.447 1 97.5 241 ASP B CA 1
ATOM 3546 C C . ASP B 1 241 ? 1.796 -4.5 -0.624 1 97.5 241 ASP B C 1
ATOM 3548 O O . ASP B 1 241 ? 1.795 -5.062 0.473 1 97.5 241 ASP B O 1
ATOM 3552 N N . VAL B 1 242 ? 0.688 -4.031 -1.22 1 97.88 242 VAL B N 1
ATOM 3553 C CA . VAL B 1 242 ? -0.573 -4.137 -0.492 1 97.88 242 VAL B CA 1
ATOM 3554 C C . VAL B 1 242 ? -1.575 -4.949 -1.311 1 97.88 242 VAL B C 1
ATOM 3556 O O . VAL B 1 242 ? -2.756 -5.02 -0.962 1 97.88 242 VAL B O 1
ATOM 3559 N N . SER B 1 243 ? -1.139 -5.461 -2.416 1 98 243 SER B N 1
ATOM 3560 C CA . SER B 1 243 ? -2.02 -6.34 -3.178 1 98 243 SER B CA 1
ATOM 3561 C C . SER B 1 243 ? -2.326 -7.617 -2.406 1 98 243 SER B C 1
ATOM 3563 O O . SER B 1 243 ? -1.498 -8.094 -1.623 1 98 243 SER B O 1
ATOM 3565 N N . PRO B 1 244 ? -3.482 -8.211 -2.65 1 96.75 244 PRO B N 1
ATOM 3566 C CA . PRO B 1 244 ? -3.873 -9.414 -1.913 1 96.75 244 PRO B CA 1
ATOM 3567 C C . PRO B 1 244 ? -2.869 -10.555 -2.066 1 96.75 244 PRO B C 1
ATOM 3569 O O . PRO B 1 244 ? -2.65 -11.32 -1.125 1 96.75 244 PRO B O 1
ATOM 3572 N N . PHE B 1 245 ? -2.303 -10.617 -3.26 1 97.06 245 PHE B N 1
ATOM 3573 C CA . PHE B 1 245 ? -1.297 -11.641 -3.523 1 97.06 245 PHE B CA 1
ATOM 3574 C C . PHE B 1 245 ? -0.062 -11.031 -4.176 1 97.06 245 PHE B C 1
ATOM 3576 O O . PHE B 1 245 ? -0.142 -9.969 -4.797 1 97.06 245 PHE B O 1
ATOM 3583 N N . VAL B 1 246 ? 1.038 -11.688 -3.979 1 98.06 246 VAL B N 1
ATOM 3584 C CA . VAL B 1 246 ? 2.289 -11.328 -4.641 1 98.06 246 VAL B CA 1
ATOM 3585 C C . VAL B 1 246 ? 2.73 -12.469 -5.562 1 98.06 246 VAL B C 1
ATOM 3587 O O . VAL B 1 246 ? 2.66 -13.641 -5.188 1 98.06 246 VAL B O 1
ATOM 3590 N N . HIS B 1 247 ? 3.045 -12.117 -6.738 1 98.5 247 HIS B N 1
ATOM 3591 C CA . HIS B 1 247 ? 3.547 -13.055 -7.738 1 98.5 247 HIS B CA 1
ATOM 3592 C C . HIS B 1 247 ? 5.023 -12.805 -8.031 1 98.5 247 HIS B C 1
ATOM 3594 O O . HIS B 1 247 ? 5.387 -11.75 -8.562 1 98.5 247 HIS B O 1
ATOM 3600 N N . LEU B 1 248 ? 5.84 -13.758 -7.699 1 98.62 248 LEU B N 1
ATOM 3601 C CA . LEU B 1 248 ? 7.277 -13.672 -7.938 1 98.62 248 LEU B CA 1
ATOM 3602 C C . LEU B 1 248 ? 7.711 -14.672 -9.008 1 98.62 248 LEU B C 1
ATOM 3604 O O . LEU B 1 248 ? 7.262 -15.82 -9.008 1 98.62 248 LEU B O 1
ATOM 3608 N N . ILE B 1 249 ? 8.461 -14.234 -9.93 1 98.25 249 ILE B N 1
ATOM 3609 C CA . ILE B 1 249 ? 9.25 -15.109 -10.789 1 98.25 249 ILE B CA 1
ATOM 3610 C C . ILE B 1 249 ? 10.703 -15.141 -10.305 1 98.25 249 ILE B C 1
ATOM 3612 O O . ILE B 1 249 ? 11.352 -14.094 -10.211 1 98.25 249 ILE B O 1
ATOM 3616 N N . VAL B 1 250 ? 11.133 -16.344 -10 1 98.56 250 VAL B N 1
ATOM 3617 C CA . VAL B 1 250 ? 12.453 -16.438 -9.367 1 98.56 250 VAL B CA 1
ATOM 3618 C C . VAL B 1 250 ? 13.281 -17.516 -10.07 1 98.56 250 VAL B C 1
ATOM 3620 O O . VAL B 1 250 ? 12.727 -18.375 -10.766 1 98.56 250 VAL B O 1
ATOM 3623 N N . ARG B 1 251 ? 14.594 -17.453 -9.938 1 97.19 251 ARG B N 1
ATOM 3624 C CA . ARG B 1 251 ? 15.523 -18.453 -10.438 1 97.19 251 ARG B CA 1
ATOM 3625 C C . ARG B 1 251 ? 16.656 -18.688 -9.438 1 97.19 251 ARG B C 1
ATOM 3627 O O . ARG B 1 251 ? 16.922 -17.844 -8.578 1 97.19 251 ARG B O 1
ATOM 3634 N N . PRO B 1 252 ? 17.203 -19.875 -9.523 1 96.19 252 PRO B N 1
ATOM 3635 C CA . PRO B 1 252 ? 18.359 -20.078 -8.656 1 96.19 252 PRO B CA 1
ATOM 3636 C C . PRO B 1 252 ? 19.453 -19.031 -8.859 1 96.19 252 PRO B C 1
ATOM 3638 O O . PRO B 1 252 ? 19.734 -18.641 -9.992 1 96.19 252 PRO B O 1
ATOM 3641 N N . ALA B 1 253 ? 19.906 -18.562 -7.762 1 92.38 253 ALA B N 1
ATOM 3642 C CA . ALA B 1 253 ? 21.016 -17.609 -7.836 1 92.38 253 ALA B CA 1
ATOM 3643 C C . ALA B 1 253 ? 22.234 -18.234 -8.492 1 92.38 253 ALA B C 1
ATOM 3645 O O . ALA B 1 253 ? 22.5 -19.422 -8.328 1 92.38 253 ALA B O 1
ATOM 3646 N N . PRO B 1 254 ? 23 -17.453 -9.297 1 83.44 254 PRO B N 1
ATOM 3647 C CA . PRO B 1 254 ? 24.188 -18.016 -9.938 1 83.44 254 PRO B CA 1
ATOM 3648 C C . PRO B 1 254 ? 25.219 -18.5 -8.922 1 83.44 254 PRO B C 1
ATOM 3650 O O . PRO B 1 254 ? 25.281 -17.984 -7.809 1 83.44 254 PRO B O 1
#

Nearest PDB structures (foldseek):
  8joz-assembly1_A  TM=8.418E-01  e=3.491E-17  Escherichia coli K-12
  7ec0-assembly1_A  TM=5.247E-01  e=1.959E-08  Bombyx mori
  1ws6-assembly1_A  TM=7.768E-01  e=2.153E-05  Thermus thermophilus HB8
  7ebx-assembly1_A  TM=5.163E-01  e=6.294E-08  Bombyx mori
  7veo-assembly1_B  TM=5.141E-01  e=3.973E-07  Bombyx mori